Protein AF-0000000066242656 (afdb_homodimer)

InterPro domains:
  IPR002616 tRNA-guanine(15) transglycosylase-like [PF01702] (11-363)
  IPR002616 tRNA-guanine(15) transglycosylase-like [TIGR00449] (3-364)
  IPR004803 tRNA-guanine transglycosylase [MF_00168] (1-362)
  IPR004803 tRNA-guanine transglycosylase [TIGR00430] (3-364)
  IPR036511 Queuine tRNA-ribosyltransferase-like [G3DSA:3.20.20.105] (1-367)
  IPR036511 Queuine tRNA-ribosyltransferase-like [SSF51713] (1-362)
  IPR050076 Archaeosine Synthase Type 1/Queuine TRNA-Ribosyltransferase [PTHR46499] (1-363)

Sequence (742 aa):
MKFELIANDGAARRGRLSFPRGTVETPAFMPVGTYGTVKAMTPEELEGIGAEIILGNTFHLMLRPGTEVIQLHGDLHDFMHWEKPILTDSGGFQVFSLADLRKITEEGVKFRSPVDGSEILLTPERSMDVQRALGSDIVMIFDECTPYPATEDQARESMELSLRWAARSKVAHGDSPSALFGIVQGGMYPALRSRSLEGLVDVGFDGYAIGGLSVGEGMEERHHVLDHLMPEMPAERPRYLMGVGKPEDIVEAVRRGVDMFDCVIPTRNARNGFLYTREGVMRIRNSRFRTDTGPIDESCDCYTCRNYSRAYLKHLDKCNEILGARLNTIHNLHYYQTLMRELRGAIAEGRLEAWVAEFYGRRSQAVPSVPMKFELIANDGAARRGRLSFPRGTVETPAFMPVGTYGTVKAMTPEELEGIGAEIILGNTFHLMLRPGTEVIQLHGDLHDFMHWEKPILTDSGGFQVFSLADLRKITEEGVKFRSPVDGSEILLTPERSMDVQRALGSDIVMIFDECTPYPATEDQARESMELSLRWAARSKVAHGDSPSALFGIVQGGMYPALRSRSLEGLVDVGFDGYAIGGLSVGEGMEERHHVLDHLMPEMPAERPRYLMGVGKPEDIVEAVRRGVDMFDCVIPTRNARNGFLYTREGVMRIRNSRFRTDTGPIDESCDCYTCRNYSRAYLKHLDKCNEILGARLNTIHNLHYYQTLMRELRGAIAEGRLEAWVAEFYGRRSQAVPSVP

Secondary structure (DSSP, 8-state):
-EEEEEEEETTEEEEEEEETTEEEEESEEEEEETTSS-TT--HHHHHHHT---EEEEHHHHHHTT-HHHHHTTSSHHHHHT--S-EEEE-SHHHHHHTGGGEEE-SS-EEEE-TTT--EEEE-HHHHHHHHHHHT-SEEEPP-PPPPSS--HHHHHHHHHHHHHHHHHHHHHHTT-SSEEEEEE--TT-HHHHHHHHHHHHHH--SEEEE-SSSSS--HHHHHHHHHHHGGGS-TTS-EEETT---HHHHHHHHHTT--EEEESHHHHHHHTTEEEETTEEEETTSGGGGG--S-S-TT--SHHHHH--HHHHHHHHHTT-HHHHHHHHHHHHHHHHHHHHHHHHHHHTT-HHHHHHHHHHHTT-PPPP--/-EEEEEEEETTEEEEEEEETTEEEEESEEEEEETTSS-TT--HHHHHHHT---EEEEHHHHHHTT-HHHHHTTSSHHHHHT--S-EEEE-SHHHHHHTGGGEEE-SS-EEEE-TTT--EEEE-HHHHHHHHHHHT-SEEEPP-PPPPSS--HHHHHHHHHHHHHHHHHHHHHHTT-SSEEEEEE--TT-HHHHHHHHHHHHHH--SEEEE-SSSSS--HHHHHHHHHHHGGGS-TTS-EEETT---HHHHHHHHHTT--EEEESHHHHHHHTTEEEETTEEEETTSGGGGG--S-S-TT--SHHHHH--HHHHHHHHHTT-HHHHHHHHHHHHHHHHHHHHHHHHHHHTT-HHHHHHHHHHHTT-PPPP--

Solvent-accessible surface area (backbone atoms only — not comparable to full-atom values): 37360 Å² total; per-residue (Å²): 103,46,62,44,80,75,36,54,41,86,57,16,47,21,33,36,38,41,45,97,58,43,58,35,62,22,33,34,64,25,54,45,9,52,73,62,43,40,80,49,50,52,52,69,56,41,47,69,46,59,49,44,39,35,27,34,29,39,49,50,30,52,72,45,81,19,55,71,48,34,38,74,56,55,16,44,38,55,43,52,49,38,73,51,42,32,34,30,44,38,27,28,62,59,57,53,70,44,62,90,48,49,47,82,53,95,74,30,38,36,32,53,38,89,87,80,56,49,80,42,75,50,24,28,48,54,39,38,49,51,40,58,50,37,57,34,44,32,36,40,44,31,44,58,59,44,64,62,86,61,52,70,66,56,21,47,53,36,31,52,50,23,52,55,29,37,54,46,17,55,60,54,41,60,85,55,80,44,31,43,26,38,66,30,33,19,54,87,39,60,69,43,31,51,51,35,41,51,55,44,59,72,71,58,57,62,24,42,28,41,46,51,68,62,52,75,73,53,70,67,54,46,47,54,41,46,68,61,48,44,83,70,48,64,84,76,37,54,31,32,42,46,58,46,59,52,68,69,59,47,53,54,40,29,56,53,35,36,27,35,31,28,34,59,51,45,51,55,33,12,62,69,36,41,38,63,47,79,56,41,77,42,56,45,77,45,72,80,30,56,73,30,78,47,37,83,38,88,86,48,81,44,70,41,37,70,57,39,26,34,18,48,44,29,46,27,52,74,67,68,36,56,41,28,35,35,40,34,22,53,38,21,48,29,43,51,41,46,52,28,52,50,50,30,50,24,23,66,69,63,37,43,70,60,51,49,48,49,51,26,50,55,46,77,43,79,75,79,87,74,135,104,46,63,43,81,76,38,54,43,84,56,17,48,21,31,37,40,41,44,98,58,44,58,35,63,23,32,33,63,24,53,44,10,51,74,60,45,39,79,49,50,52,50,68,56,42,48,69,46,59,50,44,38,35,28,34,30,39,49,50,29,53,72,45,82,19,56,72,48,32,39,76,57,55,15,45,38,56,44,52,49,39,74,52,42,32,35,32,45,38,28,30,62,59,56,52,70,43,62,91,47,51,47,83,52,96,73,29,37,36,32,54,38,89,86,80,55,48,80,42,75,49,24,28,48,52,38,38,50,51,41,58,50,37,58,34,45,33,36,41,44,33,44,55,58,45,64,64,86,61,54,70,66,56,21,48,53,36,30,53,51,24,53,54,30,36,54,46,17,54,60,54,43,60,85,56,80,44,30,42,27,39,68,30,32,19,51,87,39,58,70,44,32,51,52,37,41,53,54,44,57,72,70,57,58,61,23,42,29,40,46,52,67,62,54,76,74,53,69,66,57,47,47,54,41,46,68,60,46,44,82,70,49,65,83,76,35,54,31,30,41,46,58,46,60,51,67,69,57,47,51,54,40,28,55,53,36,37,25,33,31,29,34,58,52,46,51,55,31,12,62,66,38,40,40,62,48,79,56,41,76,42,57,46,77,45,74,80,29,56,73,31,78,47,38,82,39,87,88,47,82,44,71,42,37,71,56,39,24,34,18,47,43,26,46,26,51,75,67,68,36,56,42,29,35,34,39,34,22,54,37,22,48,30,42,51,39,46,52,27,51,50,50,31,50,24,22,65,67,62,38,42,69,61,49,49,48,51,51,25,50,54,44,77,43,78,75,78,87,73,136

Organism: Thioalkalivibrio sulfidiphilus (strain HL-EbGR7) (NCBI:txid396588)

Foldseek 3Di:
DFKAFDFFQQQFTWIWDDDPLGIDTWPAEAQEDAQLDRPLDAQVLCVVLPHQEHEYELLRVCLPPHLVVQCVQPASCRVNVHRGAYEYDLCQVVLVVQPVFWDQDLQAIWGADPVPRDIDGDAQLNSLVSCLSRVHQEYETHAHAQAPPDDQVSQLVRLVSRLSSLLVNLVSNPPPPHFYEYEQGRALDQVSSLVSQVSNVVSPGQAYEYGNLQNPDDLVSSQNNLLRNSVVHDPRHAYEYEADDDLLSSLSSSSSNHIYYYHNCQLVCQLVQWAQELQGTDRLLDPVQLPFFAAPYPVDDFPRRVPGGSNVLNVCSVVSHSVSSSSSSSRSSSVSSVSGVVCSVCRSVNNSVVVQCSSQVSNVHDRDDDD/DFKAFDFFQVQFTWIWDDDPLGIDTWPAEAQEDAQLDRPLDAQVLCVVLPHQEHEYELLRVCLPPHLVVQCVQPASCRVNVHRGAYEYDLCQVVLVVQPVFWDQDLQAIWGADPVPGDIDGDAQLNSLVSCLSRVHQEYETHAHAQAPPDDQVSQLVRLVSRLSSLLVNLVSNPPPPHFYEYEQGRALDQVSSLVSQVSNVVSPGQAYEYGRLQNDDDLVSSQNNLLRNSVVHDPRHAYEYEADDDLLSSLSSSSSNHIYYYHNCQLVCQLVQWAQELQGTDRLLDPVQLPFFAAPYPPDDFPRRVPGGSNVLNVCSVVSHSVSSSSSSSRSSSVSSVSGVVCSVCGSVNNSVVVQCSSQVSNVHDRDDDD

Structure (mmCIF, N/CA/C/O backbone):
data_AF-0000000066242656-model_v1
#
loop_
_entity.id
_entity.type
_entity.pdbx_description
1 polymer 'Queuine tRNA-ribosyltransferase'
#
loop_
_atom_site.group_PDB
_atom_site.id
_atom_site.type_symbol
_atom_site.label_atom_id
_atom_site.label_alt_id
_atom_site.label_comp_id
_atom_site.label_asym_id
_atom_site.label_entity_id
_atom_site.label_seq_id
_atom_site.pdbx_PDB_ins_code
_atom_site.Cartn_x
_atom_site.Cartn_y
_atom_site.Cartn_z
_atom_site.occupancy
_atom_site.B_iso_or_equiv
_atom_site.auth_seq_id
_atom_site.auth_comp_id
_atom_site.auth_asym_id
_atom_site.auth_atom_id
_atom_site.pdbx_PDB_model_num
ATOM 1 N N . MET A 1 1 ? 8.125 33 0.458 1 96.44 1 MET A N 1
ATOM 2 C CA . MET A 1 1 ? 6.695 32.75 0.333 1 96.44 1 MET A CA 1
ATOM 3 C C . MET A 1 1 ? 5.91 34.062 0.206 1 96.44 1 MET A C 1
ATOM 5 O O . MET A 1 1 ? 6.199 35.031 0.909 1 96.44 1 MET A O 1
ATOM 9 N N . LYS A 1 2 ? 4.988 34.031 -0.783 1 97.38 2 LYS A N 1
ATOM 10 C CA . LYS A 1 2 ? 4.055 35.156 -0.909 1 97.38 2 LYS A CA 1
ATOM 11 C C . LYS A 1 2 ? 2.611 34.688 -0.772 1 97.38 2 LYS A C 1
ATOM 13 O O . LYS A 1 2 ? 2.221 33.688 -1.37 1 97.38 2 LYS A O 1
ATOM 18 N N . PHE A 1 3 ? 1.877 35.375 0.064 1 98.19 3 PHE A N 1
ATOM 19 C CA . PHE A 1 3 ? 0.453 35.094 0.208 1 98.19 3 PHE A CA 1
ATOM 20 C C . PHE A 1 3 ? -0.378 36.156 -0.527 1 98.19 3 PHE A C 1
ATOM 22 O O . PHE A 1 3 ? -0.182 37.344 -0.338 1 98.19 3 PHE A O 1
ATOM 29 N N . GLU A 1 4 ? -1.254 35.656 -1.35 1 98.31 4 GLU A N 1
ATOM 30 C CA . GLU A 1 4 ? -2.164 36.531 -2.088 1 98.31 4 GLU A CA 1
ATOM 31 C C . GLU A 1 4 ? -3.619 36.25 -1.732 1 98.31 4 GLU A C 1
ATOM 33 O O . GLU A 1 4 ? -4.09 35.125 -1.904 1 98.31 4 GLU A O 1
ATOM 38 N N . LEU A 1 5 ? -4.316 37.219 -1.165 1 97.94 5 LEU A N 1
ATOM 39 C CA . LEU A 1 5 ? -5.758 37.125 -0.963 1 97.94 5 LEU A CA 1
ATOM 40 C C . LEU A 1 5 ? -6.508 37.375 -2.264 1 97.94 5 LEU A C 1
ATOM 42 O O . LEU A 1 5 ? -6.477 38.5 -2.795 1 97.94 5 LEU A O 1
ATOM 46 N N . ILE A 1 6 ? -7.18 36.469 -2.814 1 98.12 6 ILE A N 1
ATOM 47 C CA . ILE A 1 6 ? -7.797 36.531 -4.137 1 98.12 6 ILE A CA 1
ATOM 48 C C . ILE A 1 6 ? -9.25 36.969 -4.012 1 98.12 6 ILE A C 1
ATOM 50 O O . ILE A 1 6 ? -9.727 37.781 -4.816 1 98.12 6 ILE A O 1
ATOM 54 N N . ALA A 1 7 ? -9.977 36.406 -3.064 1 98.06 7 ALA A N 1
ATOM 55 C CA . ALA A 1 7 ? -11.391 36.688 -2.852 1 98.06 7 ALA A CA 1
ATOM 56 C C . ALA A 1 7 ? -11.797 36.406 -1.411 1 98.06 7 ALA A C 1
ATOM 58 O O . ALA A 1 7 ? -11.062 35.75 -0.668 1 98.06 7 ALA A O 1
ATOM 59 N N . ASN A 1 8 ? -12.883 37 -1.058 1 97.25 8 ASN A N 1
ATOM 60 C CA . ASN A 1 8 ? -13.508 36.688 0.224 1 97.25 8 ASN A CA 1
ATOM 61 C C . ASN A 1 8 ? -15.023 36.531 0.087 1 97.25 8 ASN A C 1
ATOM 63 O O . ASN A 1 8 ? -15.617 37.062 -0.86 1 97.25 8 ASN A O 1
ATOM 67 N N . ASP A 1 9 ? -15.594 35.844 0.837 1 98.06 9 ASP A N 1
ATOM 68 C CA . ASP A 1 9 ? -17.031 35.75 1.099 1 98.06 9 ASP A CA 1
ATOM 69 C C . ASP A 1 9 ? -17.312 35.781 2.598 1 98.06 9 ASP A C 1
ATOM 71 O O . ASP A 1 9 ? -17.297 34.75 3.273 1 98.06 9 ASP A O 1
ATOM 75 N N . GLY A 1 10 ? -17.672 37.031 3.086 1 96.38 10 GLY A N 1
ATOM 76 C CA . GLY A 1 10 ? -17.625 37.219 4.527 1 96.38 10 GLY A CA 1
ATOM 77 C C . GLY A 1 10 ? -16.234 37.094 5.102 1 96.38 10 GLY A C 1
ATOM 78 O O . GLY A 1 10 ? -15.289 37.719 4.602 1 96.38 10 GLY A O 1
ATOM 79 N N . ALA A 1 11 ? -16.094 36.281 6.172 1 97 11 ALA A N 1
ATOM 80 C CA . ALA A 1 11 ? -14.812 36.094 6.832 1 97 11 ALA A CA 1
ATOM 81 C C . ALA A 1 11 ? -13.969 35.062 6.094 1 97 11 ALA A C 1
ATOM 83 O O . ALA A 1 11 ? -12.758 34.969 6.301 1 97 11 ALA A O 1
ATOM 84 N N . ALA A 1 12 ? -14.633 34.219 5.254 1 98.19 12 ALA A N 1
ATOM 85 C CA . ALA A 1 12 ? -13.938 33.156 4.547 1 98.19 12 ALA A CA 1
ATOM 86 C C . ALA A 1 12 ? -13.031 33.719 3.453 1 98.19 12 ALA A C 1
ATOM 88 O O . ALA A 1 12 ? -13.398 34.688 2.783 1 98.19 12 ALA A O 1
ATOM 89 N N . ARG A 1 13 ? -11.891 33.125 3.262 1 98.44 13 ARG A N 1
ATOM 90 C CA . ARG A 1 13 ? -10.867 33.656 2.385 1 98.44 13 ARG A CA 1
ATOM 91 C C . ARG A 1 13 ? -10.438 32.656 1.333 1 98.44 13 ARG A C 1
ATOM 93 O O . ARG A 1 13 ? -10.242 31.469 1.644 1 98.44 13 ARG A O 1
ATOM 100 N N . ARG A 1 14 ? -10.383 33.062 0.107 1 98.62 14 ARG A N 1
ATOM 101 C CA . ARG A 1 14 ? -9.703 32.344 -0.981 1 98.62 14 ARG A CA 1
ATOM 102 C C . ARG A 1 14 ? -8.359 33 -1.295 1 98.62 14 ARG A C 1
ATOM 104 O O . ARG A 1 14 ? -8.305 34.188 -1.592 1 98.62 14 ARG A O 1
ATOM 111 N N . GLY A 1 15 ? -7.301 32.25 -1.086 1 98.69 15 GLY A N 1
ATOM 112 C CA . GLY A 1 15 ? -5.977 32.812 -1.311 1 98.69 15 GLY A CA 1
ATOM 113 C C . GLY A 1 15 ? -5.043 31.859 -2.031 1 98.69 15 GLY A C 1
ATOM 114 O O . GLY A 1 15 ? -5.469 30.812 -2.529 1 98.69 15 GLY A O 1
ATOM 115 N N . ARG A 1 16 ? -3.834 32.25 -2.244 1 98.81 16 ARG A N 1
ATOM 116 C CA . ARG A 1 16 ? -2.775 31.5 -2.887 1 98.81 16 ARG A CA 1
ATOM 117 C C . ARG A 1 16 ? -1.427 31.75 -2.223 1 98.81 16 ARG A C 1
ATOM 119 O O . ARG A 1 16 ? -1.068 32.906 -1.969 1 98.81 16 ARG A O 1
ATOM 126 N N . LEU A 1 17 ? -0.804 30.688 -1.797 1 98.81 17 LEU A N 1
ATOM 127 C CA . LEU A 1 17 ? 0.595 30.75 -1.386 1 98.81 17 LEU A CA 1
ATOM 128 C C . LEU A 1 17 ? 1.521 30.469 -2.561 1 98.81 17 LEU A C 1
ATOM 130 O O . LEU A 1 17 ? 1.313 29.5 -3.297 1 98.81 17 LEU A O 1
ATOM 134 N N . SER A 1 18 ? 2.553 31.281 -2.768 1 98.62 18 SER A N 1
ATOM 135 C CA . SER A 1 18 ? 3.531 31.062 -3.828 1 98.62 18 SER A CA 1
ATOM 136 C C . SER A 1 18 ? 4.914 30.766 -3.252 1 98.62 18 SER A C 1
ATOM 138 O O . SER A 1 18 ? 5.426 31.547 -2.434 1 98.62 18 SER A O 1
ATOM 140 N N . PHE A 1 19 ? 5.469 29.672 -3.59 1 98 19 PHE A N 1
ATOM 141 C CA . PHE A 1 19 ? 6.816 29.25 -3.242 1 98 19 PHE A CA 1
ATOM 142 C C . PHE A 1 19 ? 7.66 29.047 -4.496 1 98 19 PHE A C 1
ATOM 144 O O . PHE A 1 19 ? 7.125 28.938 -5.602 1 98 19 PHE A O 1
ATOM 151 N N . PRO A 1 20 ? 8.977 29.062 -4.367 1 95 20 PRO A N 1
ATOM 152 C CA . PRO A 1 20 ? 9.805 28.688 -5.52 1 95 20 PRO A CA 1
ATOM 153 C C . PRO A 1 20 ? 9.438 27.312 -6.094 1 95 20 PRO A C 1
ATOM 155 O O . PRO A 1 20 ? 9.492 27.125 -7.309 1 95 20 PRO A O 1
ATOM 158 N N . ARG A 1 21 ? 8.961 26.438 -5.32 1 95.56 21 ARG A N 1
ATOM 159 C CA . ARG A 1 21 ? 8.703 25.047 -5.727 1 95.56 21 ARG A CA 1
ATOM 160 C C . ARG A 1 21 ? 7.273 24.891 -6.223 1 95.56 21 ARG A C 1
ATOM 162 O O . ARG A 1 21 ? 6.883 23.797 -6.652 1 95.56 21 ARG A O 1
ATOM 169 N N . GLY A 1 22 ? 6.465 25.922 -6.109 1 96.94 22 GLY A N 1
ATOM 170 C CA . GLY A 1 22 ? 5.094 25.797 -6.578 1 96.94 22 GLY A CA 1
ATOM 171 C C . GLY A 1 22 ? 4.117 26.656 -5.797 1 96.94 22 GLY A C 1
ATOM 172 O O . GLY A 1 22 ? 4.523 27.438 -4.941 1 96.94 22 GLY A O 1
ATOM 173 N N . THR A 1 23 ? 2.863 26.516 -6.152 1 98.62 23 THR A N 1
ATOM 174 C CA . THR A 1 23 ? 1.814 27.297 -5.504 1 98.62 23 THR A CA 1
ATOM 175 C C . THR A 1 23 ? 0.868 26.391 -4.723 1 98.62 23 THR A C 1
ATOM 177 O O . THR A 1 23 ? 0.778 25.188 -5 1 98.62 23 THR A O 1
ATOM 180 N N . VAL A 1 24 ? 0.238 26.906 -3.719 1 98.81 24 VAL A N 1
ATOM 181 C CA . VAL A 1 24 ? -0.78 26.234 -2.912 1 98.81 24 VAL A CA 1
ATOM 182 C C . VAL A 1 24 ? -2.023 27.125 -2.82 1 98.81 24 VAL A C 1
ATOM 184 O O . VAL A 1 24 ? -1.969 28.234 -2.285 1 98.81 24 VAL A O 1
ATOM 187 N N . GLU A 1 25 ? -3.109 26.594 -3.344 1 98.88 25 GLU A N 1
ATOM 188 C CA . GLU A 1 25 ? -4.379 27.297 -3.221 1 98.88 25 GLU A CA 1
ATOM 189 C C . GLU A 1 25 ? -4.984 27.109 -1.832 1 98.88 25 GLU A C 1
ATOM 191 O O . GLU A 1 25 ? -4.91 26.031 -1.26 1 98.88 25 GLU A O 1
ATOM 196 N N . THR A 1 26 ? -5.578 28.125 -1.261 1 98.81 26 THR A N 1
ATOM 197 C CA . THR A 1 26 ? -6.215 28.031 0.048 1 98.81 26 THR A CA 1
ATOM 198 C C . THR A 1 26 ? -7.699 28.375 -0.047 1 98.81 26 THR A C 1
ATOM 200 O O . THR A 1 26 ? -8.094 29.219 -0.852 1 98.81 26 THR A O 1
ATOM 203 N N . PRO A 1 27 ? -8.523 27.812 0.771 1 98.81 27 PRO A N 1
ATOM 204 C CA . PRO A 1 27 ? -8.211 26.859 1.841 1 98.81 27 PRO A CA 1
ATOM 205 C C . PRO A 1 27 ? -7.547 25.594 1.324 1 98.81 27 PRO A C 1
ATOM 207 O O . PRO A 1 27 ? -7.863 25.125 0.228 1 98.81 27 PRO A O 1
ATOM 210 N N . ALA A 1 28 ? -6.586 25.078 2.127 1 98.88 28 ALA A N 1
ATOM 211 C CA . ALA A 1 28 ? -5.812 23.906 1.737 1 98.88 28 ALA A CA 1
ATOM 212 C C . ALA A 1 28 ? -5.766 22.875 2.865 1 98.88 28 ALA A C 1
ATOM 214 O O . ALA A 1 28 ? -5.723 23.25 4.043 1 98.88 28 ALA A O 1
ATOM 215 N N . PHE A 1 29 ? -5.812 21.641 2.486 1 98.81 29 PHE A N 1
ATOM 216 C CA . PHE A 1 29 ? -5.594 20.516 3.406 1 98.81 29 PHE A CA 1
ATOM 217 C C . PHE A 1 29 ? -4.27 19.828 3.109 1 98.81 29 PHE A C 1
ATOM 219 O O . PHE A 1 29 ? -4 19.453 1.968 1 98.81 29 PHE A O 1
ATOM 226 N N . MET A 1 30 ? -3.51 19.656 4.102 1 98.62 30 MET A N 1
ATOM 227 C CA . MET A 1 30 ? -2.193 19.047 3.939 1 98.62 30 MET A CA 1
ATOM 228 C C . MET A 1 30 ? -2.197 17.609 4.441 1 98.62 30 MET A C 1
ATOM 230 O O . MET A 1 30 ? -2.271 17.359 5.645 1 98.62 30 MET A O 1
ATOM 234 N N . PRO A 1 31 ? -2.059 16.625 3.475 1 98.5 31 PRO A N 1
ATOM 235 C CA . PRO A 1 31 ? -1.827 15.266 3.951 1 98.5 31 PRO A CA 1
ATOM 236 C C . PRO A 1 31 ? -0.573 15.148 4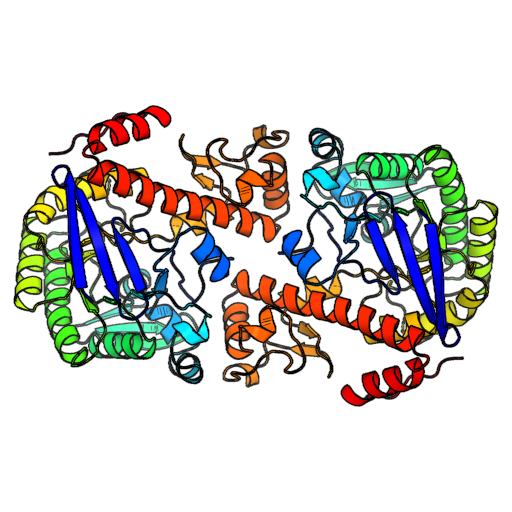.812 1 98.5 31 PRO A C 1
ATOM 238 O O . PRO A 1 31 ? 0.449 15.773 4.512 1 98.5 31 PRO A O 1
ATOM 241 N N . VAL A 1 32 ? -0.671 14.375 5.844 1 97.19 32 VAL A N 1
ATOM 242 C CA . VAL A 1 32 ? 0.412 14.312 6.82 1 97.19 32 VAL A CA 1
ATOM 243 C C . VAL A 1 32 ? 1.336 13.141 6.484 1 97.19 32 VAL A C 1
ATOM 245 O O . VAL A 1 32 ? 0.886 12 6.371 1 97.19 32 VAL A O 1
ATOM 248 N N . GLY A 1 33 ? 2.559 13.438 6.289 1 95.75 33 GLY A N 1
ATOM 249 C CA . GLY A 1 33 ? 3.613 12.461 6.078 1 95.75 33 GLY A CA 1
ATOM 250 C C . GLY A 1 33 ? 4.609 12.398 7.223 1 95.75 33 GLY A C 1
ATOM 251 O O . GLY A 1 33 ? 5.746 12.852 7.086 1 95.75 33 GLY A O 1
ATOM 252 N N . THR A 1 34 ? 4.297 11.703 8.242 1 94.06 34 THR A N 1
ATOM 253 C CA . THR A 1 34 ? 5.02 11.68 9.508 1 94.06 34 THR A CA 1
ATOM 254 C C . THR A 1 34 ? 6.461 11.219 9.297 1 94.06 34 THR A C 1
ATOM 256 O O . THR A 1 34 ? 7.398 11.852 9.781 1 94.06 34 THR A O 1
ATOM 259 N N . TYR A 1 35 ? 6.676 10.234 8.555 1 96.62 35 TYR A N 1
ATOM 260 C CA . TYR A 1 35 ? 7.984 9.617 8.391 1 96.62 35 TYR A CA 1
ATOM 261 C C . TYR A 1 35 ? 8.516 9.828 6.977 1 96.62 35 TYR A C 1
ATOM 263 O O . TYR A 1 35 ? 9.133 8.93 6.398 1 96.62 35 TYR A O 1
ATOM 271 N N . GLY A 1 36 ? 8.164 10.953 6.422 1 97.38 36 GLY A N 1
ATOM 272 C CA . GLY A 1 36 ? 8.625 11.219 5.07 1 97.38 36 GLY A CA 1
ATOM 273 C C . GLY A 1 36 ? 7.832 10.477 4.012 1 97.38 36 GLY A C 1
ATOM 274 O O . GLY A 1 36 ? 8.367 10.141 2.955 1 97.38 36 GLY A O 1
ATOM 275 N N . THR A 1 37 ? 6.672 10.141 4.324 1 98.12 37 THR A N 1
ATOM 276 C CA . THR A 1 37 ? 5.723 9.516 3.406 1 98.12 37 THR A CA 1
ATOM 277 C C . THR A 1 37 ? 4.293 9.664 3.928 1 98.12 37 THR A C 1
ATOM 279 O O . THR A 1 37 ? 4.047 9.523 5.129 1 98.12 37 THR A O 1
ATOM 282 N N . VAL A 1 38 ? 3.373 10.094 3.02 1 98.38 38 VAL A N 1
ATOM 283 C CA . VAL A 1 38 ? 1.956 9.969 3.338 1 98.38 38 VAL A CA 1
ATOM 284 C C . VAL A 1 38 ? 1.535 8.5 3.232 1 98.38 38 VAL A C 1
ATOM 286 O O . VAL A 1 38 ? 1.797 7.844 2.221 1 98.38 38 VAL A O 1
ATOM 289 N N . LYS A 1 39 ? 0.896 7.996 4.219 1 97.38 39 LYS A N 1
ATOM 290 C CA . LYS A 1 39 ? 0.654 6.566 4.375 1 97.38 39 LYS A CA 1
ATOM 291 C C . LYS A 1 39 ? 0.104 5.961 3.084 1 97.38 39 LYS A C 1
ATOM 293 O O . LYS A 1 39 ? -0.937 6.395 2.584 1 97.38 39 LYS A O 1
ATOM 298 N N . ALA A 1 40 ? 0.814 5.031 2.523 1 96.44 40 ALA A N 1
ATOM 299 C CA . ALA A 1 40 ? 0.422 4.133 1.441 1 96.44 40 ALA A CA 1
ATOM 300 C C . ALA A 1 40 ? 0.501 4.836 0.089 1 96.44 40 ALA A C 1
ATOM 302 O O . ALA A 1 40 ? 0.291 4.211 -0.954 1 96.44 40 ALA A O 1
ATOM 303 N N . MET A 1 41 ? 0.836 6.137 0.034 1 98.31 41 MET A N 1
ATOM 304 C CA . MET A 1 41 ? 0.707 6.914 -1.196 1 98.31 41 MET A CA 1
ATOM 305 C C . MET A 1 41 ? 2.074 7.184 -1.815 1 98.31 41 MET A C 1
ATOM 307 O O . MET A 1 41 ? 3.041 7.449 -1.101 1 98.31 41 MET A O 1
ATOM 311 N N . THR A 1 42 ? 2.146 7.141 -3.119 1 98.12 42 THR A N 1
ATOM 312 C CA . THR A 1 42 ? 3.283 7.719 -3.83 1 98.12 42 THR A CA 1
ATOM 313 C C . THR A 1 42 ? 3.07 9.211 -4.066 1 98.12 42 THR A C 1
ATOM 315 O O . THR A 1 42 ? 1.939 9.703 -4.008 1 98.12 42 THR A O 1
ATOM 318 N N . PRO A 1 43 ? 4.141 9.93 -4.379 1 98.12 43 PRO A N 1
ATOM 319 C CA . PRO A 1 43 ? 4.004 11.352 -4.688 1 98.12 43 PRO A CA 1
ATOM 320 C C . PRO A 1 43 ? 3.117 11.609 -5.902 1 98.12 43 PRO A C 1
ATOM 322 O O . PRO A 1 43 ? 2.348 12.578 -5.918 1 98.12 43 PRO A O 1
ATOM 325 N N . GLU A 1 44 ? 3.193 10.734 -6.926 1 97.94 44 GLU A N 1
ATOM 326 C CA . GLU A 1 44 ? 2.369 10.883 -8.125 1 97.94 44 GLU A CA 1
ATOM 327 C C . GLU A 1 44 ? 0.886 10.75 -7.789 1 97.94 44 GLU A C 1
ATOM 329 O O . GLU A 1 44 ? 0.052 11.469 -8.344 1 97.94 44 GLU A O 1
ATOM 334 N N . GLU A 1 45 ? 0.6 9.852 -6.918 1 98 45 GLU A N 1
ATOM 335 C CA . GLU A 1 45 ? -0.784 9.688 -6.484 1 98 45 GLU A CA 1
ATOM 336 C C . GLU A 1 45 ? -1.27 10.906 -5.703 1 98 45 GLU A C 1
ATOM 338 O O . GLU A 1 45 ? -2.414 11.336 -5.859 1 98 45 GLU A O 1
ATOM 343 N N . LEU A 1 46 ? -0.433 11.438 -4.844 1 98.56 46 LEU A N 1
ATOM 344 C CA . LEU A 1 46 ? -0.778 12.641 -4.094 1 98.56 46 LEU A CA 1
ATOM 345 C C . LEU A 1 46 ? -1.042 13.812 -5.031 1 98.56 46 LEU A C 1
ATOM 347 O O . LEU A 1 46 ? -2.02 14.539 -4.855 1 98.56 46 LEU A O 1
ATOM 351 N N . GLU A 1 47 ? -0.166 13.961 -6.012 1 97.75 47 GLU A N 1
ATOM 352 C CA . GLU A 1 47 ? -0.375 15 -7.016 1 97.75 47 GLU A CA 1
ATOM 353 C C . GLU A 1 47 ? -1.674 14.773 -7.785 1 97.75 47 GLU A C 1
ATOM 355 O O . GLU A 1 47 ? -2.404 15.719 -8.07 1 97.75 47 GLU A O 1
ATOM 360 N N . GLY A 1 48 ? -1.924 13.516 -8.055 1 97.19 48 GLY A N 1
ATOM 361 C CA . GLY A 1 48 ? -3.109 13.148 -8.812 1 97.19 48 GLY A CA 1
ATOM 362 C C . GLY A 1 48 ? -4.402 13.508 -8.109 1 97.19 48 GLY A C 1
ATOM 363 O O . GLY A 1 48 ? -5.402 13.828 -8.75 1 97.19 48 GLY A O 1
ATOM 364 N N . ILE A 1 49 ? -4.379 13.453 -6.828 1 97.5 49 ILE A N 1
ATOM 365 C CA . ILE A 1 49 ? -5.613 13.742 -6.102 1 97.5 49 ILE A CA 1
ATOM 366 C C . ILE A 1 49 ? -5.711 15.242 -5.828 1 97.5 49 ILE A C 1
ATOM 368 O O . ILE A 1 49 ? -6.711 15.711 -5.285 1 97.5 49 ILE A O 1
ATOM 372 N N . GLY A 1 50 ? -4.633 15.984 -6.102 1 97.44 50 GLY A N 1
ATOM 373 C CA . GLY A 1 50 ? -4.727 17.438 -6.051 1 97.44 50 GLY A CA 1
ATOM 374 C C . GLY A 1 50 ? -3.98 18.047 -4.875 1 97.44 50 GLY A C 1
ATOM 375 O O . GLY A 1 50 ? -4.125 19.234 -4.586 1 97.44 50 GLY A O 1
ATOM 376 N N . ALA A 1 51 ? -3.213 17.234 -4.176 1 98.25 51 ALA A N 1
ATOM 377 C CA . ALA A 1 51 ? -2.428 17.797 -3.076 1 98.25 51 ALA A CA 1
ATOM 378 C C . ALA A 1 51 ? -1.332 18.719 -3.6 1 98.25 51 ALA A C 1
ATOM 380 O O . ALA A 1 51 ? -0.635 18.391 -4.562 1 98.25 51 ALA A O 1
ATOM 381 N N . GLU A 1 52 ? -1.214 19.875 -3.004 1 98.62 52 GLU A N 1
ATOM 382 C CA . GLU A 1 52 ? -0.222 20.844 -3.441 1 98.62 52 GLU A CA 1
ATOM 383 C C . GLU A 1 52 ? 0.863 21.047 -2.385 1 98.62 52 GLU A C 1
ATOM 385 O O . GLU A 1 52 ? 1.909 21.641 -2.664 1 98.62 52 GLU A O 1
ATOM 390 N N . ILE A 1 53 ? 0.65 20.516 -1.218 1 98.75 53 ILE A N 1
ATOM 391 C CA . ILE A 1 53 ? 1.547 20.625 -0.072 1 98.75 53 ILE A CA 1
ATOM 392 C C . ILE A 1 53 ? 1.312 19.453 0.876 1 98.75 53 ILE A C 1
ATOM 394 O O . ILE A 1 53 ? 0.191 18.953 0.992 1 98.75 53 ILE A O 1
ATOM 398 N N . ILE A 1 54 ? 2.379 18.922 1.461 1 98.56 54 ILE A N 1
ATOM 399 C CA . ILE A 1 54 ? 2.24 17.875 2.475 1 98.56 54 ILE A CA 1
ATOM 400 C C . ILE A 1 54 ? 2.945 18.312 3.758 1 98.56 54 ILE A C 1
ATOM 402 O O . ILE A 1 54 ? 3.709 19.281 3.756 1 98.56 54 ILE A O 1
ATOM 406 N N . LEU A 1 55 ? 2.592 17.625 4.801 1 98.25 55 LEU A N 1
ATOM 407 C CA . LEU A 1 55 ? 3.203 17.938 6.09 1 98.25 55 LEU A CA 1
ATOM 408 C C . LEU A 1 55 ? 4.211 16.859 6.484 1 98.25 55 LEU A C 1
ATOM 410 O O . LEU A 1 55 ? 3.932 15.672 6.363 1 98.25 55 LEU A O 1
ATOM 414 N N . GLY A 1 56 ? 5.457 17.234 6.766 1 97 56 GLY A N 1
ATOM 415 C CA . GLY A 1 56 ? 6.438 16.359 7.402 1 97 56 GLY A CA 1
ATOM 416 C C . GLY A 1 56 ? 6.566 16.609 8.891 1 97 56 GLY A C 1
ATOM 417 O O . GLY A 1 56 ? 6.105 17.625 9.406 1 97 56 GLY A O 1
ATOM 418 N N . ASN A 1 57 ? 7.168 15.664 9.555 1 96.12 57 ASN A N 1
ATOM 419 C CA . ASN A 1 57 ? 7.289 15.797 11.008 1 96.12 57 ASN A CA 1
ATOM 420 C C . ASN A 1 57 ? 8.75 15.867 11.445 1 96.12 57 ASN A C 1
ATOM 422 O O . ASN A 1 57 ? 9.477 14.875 11.344 1 96.12 57 ASN A O 1
ATOM 426 N N . THR A 1 58 ? 9.102 16.953 11.992 1 94.88 58 THR A N 1
ATOM 427 C CA . THR A 1 58 ? 10.477 17.234 12.398 1 94.88 58 THR A CA 1
ATOM 428 C C . THR A 1 58 ? 10.93 16.25 13.484 1 94.88 58 THR A C 1
ATOM 430 O O . THR A 1 58 ? 12 15.656 13.375 1 94.88 58 THR A O 1
ATOM 433 N N . PHE A 1 59 ? 10.102 16.062 14.445 1 93.62 59 PHE A N 1
ATOM 434 C CA . PHE A 1 59 ? 10.406 15.219 15.594 1 93.62 59 PHE A CA 1
ATOM 435 C C . PHE A 1 59 ? 10.727 13.797 15.148 1 93.62 59 PHE A C 1
ATOM 437 O O . PHE A 1 59 ? 11.773 13.25 15.492 1 93.62 59 PHE A O 1
ATOM 444 N N . HIS A 1 60 ? 9.914 13.227 14.367 1 95.69 60 HIS A N 1
ATOM 445 C CA . HIS A 1 60 ? 10.078 11.844 13.945 1 95.69 60 HIS A CA 1
ATOM 446 C C . HIS A 1 60 ? 11.258 11.703 12.984 1 95.69 60 HIS A C 1
ATOM 448 O O . HIS A 1 60 ? 12.047 10.758 13.102 1 95.69 60 HIS A O 1
ATOM 454 N N . LEU A 1 61 ? 11.406 12.617 12.094 1 97.5 61 LEU A N 1
ATOM 455 C CA . LEU A 1 61 ? 12.422 12.516 11.047 1 97.5 61 LEU A CA 1
ATOM 456 C C . LEU A 1 61 ? 13.812 12.789 11.617 1 97.5 61 LEU A C 1
ATOM 458 O O . LEU A 1 61 ? 14.805 12.242 11.125 1 97.5 61 LEU A O 1
ATOM 462 N N . MET A 1 62 ? 13.867 13.656 12.648 1 96.44 62 MET A N 1
ATOM 463 C CA . MET A 1 62 ? 15.172 13.914 13.25 1 96.44 62 MET A CA 1
ATOM 464 C C . MET A 1 62 ? 15.656 12.703 14.031 1 96.44 62 MET A C 1
ATOM 466 O O . MET A 1 62 ? 16.859 12.492 14.172 1 96.44 62 MET A O 1
ATOM 470 N N . LEU A 1 63 ? 14.719 11.922 14.539 1 95.56 63 LEU A N 1
ATOM 471 C CA . LEU A 1 63 ? 15.07 10.75 15.328 1 95.56 63 LEU A CA 1
ATOM 472 C C . LEU A 1 63 ? 15.359 9.555 14.43 1 95.56 63 LEU A C 1
ATOM 474 O O . LEU A 1 63 ? 16.266 8.766 14.711 1 95.56 63 LEU A O 1
ATOM 478 N N . ARG A 1 64 ? 14.57 9.477 13.352 1 95.62 64 ARG A N 1
ATOM 479 C CA . ARG A 1 64 ? 14.695 8.406 12.375 1 95.62 64 ARG A CA 1
ATOM 480 C C . ARG A 1 64 ? 14.156 8.836 11.016 1 95.62 64 ARG A C 1
ATOM 482 O O . ARG A 1 64 ? 12.984 9.195 10.891 1 95.62 64 ARG A O 1
ATOM 489 N N . PRO A 1 65 ? 14.984 8.711 10.039 1 97.12 65 PRO A N 1
ATOM 490 C CA . PRO A 1 65 ? 16.328 8.125 9.977 1 97.12 65 PRO A CA 1
ATOM 491 C C . PRO A 1 65 ? 17.406 9.078 10.469 1 97.12 65 PRO A C 1
ATOM 493 O O . PRO A 1 65 ? 18.562 8.672 10.633 1 97.12 65 PRO A O 1
ATOM 496 N N . GLY A 1 66 ? 17.062 10.344 10.773 1 97.12 66 GLY A N 1
ATOM 497 C CA . GLY A 1 66 ? 18.016 11.383 11.094 1 97.12 66 GLY A CA 1
ATOM 498 C C . GLY A 1 66 ? 18.297 12.328 9.938 1 97.12 66 GLY A C 1
ATOM 499 O O . GLY A 1 66 ? 18.344 11.891 8.781 1 97.12 66 GLY A O 1
ATOM 500 N N . THR A 1 67 ? 18.578 13.586 10.258 1 96.69 67 THR A N 1
ATOM 501 C CA . THR A 1 67 ? 18.75 14.602 9.227 1 96.69 67 THR A CA 1
ATOM 502 C C . THR A 1 67 ? 20.031 14.344 8.422 1 96.69 67 THR A C 1
ATOM 504 O O . THR A 1 67 ? 20.094 14.68 7.238 1 96.69 67 THR A O 1
ATOM 507 N N . GLU A 1 68 ? 20.984 13.758 9.031 1 97.69 68 GLU A N 1
ATOM 508 C CA . GLU A 1 68 ? 22.219 13.461 8.328 1 97.69 68 GLU A CA 1
ATOM 509 C C . GLU A 1 68 ? 21.969 12.508 7.156 1 97.69 68 GLU A C 1
ATOM 511 O O . GLU A 1 68 ? 22.562 12.672 6.086 1 97.69 68 GLU A O 1
ATOM 516 N N . VAL A 1 69 ? 21.156 11.555 7.375 1 98.38 69 VAL A N 1
ATOM 517 C CA . VAL A 1 69 ? 20.812 10.594 6.324 1 98.38 69 VAL A CA 1
ATOM 518 C C . VAL A 1 69 ? 20.031 11.289 5.223 1 98.38 69 VAL A C 1
ATOM 520 O O . VAL A 1 69 ? 20.312 11.117 4.035 1 98.38 69 VAL A O 1
ATOM 523 N N . ILE A 1 70 ? 19.062 12.078 5.586 1 98.62 70 ILE A N 1
ATOM 524 C CA . ILE A 1 70 ? 18.203 12.781 4.637 1 98.62 70 ILE A CA 1
ATOM 525 C C . ILE A 1 70 ? 19.047 13.742 3.801 1 98.62 70 ILE A C 1
ATOM 527 O O . ILE A 1 70 ? 18.891 13.82 2.58 1 98.62 70 ILE A O 1
ATOM 531 N N . GLN A 1 71 ? 20 14.383 4.375 1 98.44 71 GLN A N 1
ATOM 532 C CA . GLN A 1 71 ? 20.812 15.391 3.709 1 98.44 71 GLN A CA 1
ATOM 533 C C . GLN A 1 71 ? 21.766 14.75 2.699 1 98.44 71 GLN A C 1
ATOM 535 O O . GLN A 1 71 ? 22.266 15.422 1.792 1 98.44 71 GLN A O 1
ATOM 540 N N . LEU A 1 72 ? 22.078 13.461 2.855 1 98.56 72 LEU A N 1
ATOM 541 C CA . LEU A 1 72 ? 22.875 12.758 1.846 1 98.56 72 LEU A CA 1
ATOM 542 C C . LEU A 1 72 ? 22.156 12.781 0.494 1 98.56 72 LEU A C 1
ATOM 544 O O . LEU A 1 72 ? 22.797 12.609 -0.547 1 98.56 72 LEU A O 1
ATOM 548 N N . HIS A 1 73 ? 20.875 13.023 0.482 1 98.19 73 HIS A N 1
ATOM 549 C CA . HIS A 1 73 ? 20.062 13.078 -0.733 1 98.19 73 HIS A CA 1
ATOM 550 C C . HIS A 1 73 ? 19.844 14.516 -1.178 1 98.19 73 HIS A C 1
ATOM 552 O O . HIS A 1 73 ? 19.406 14.766 -2.307 1 98.19 73 HIS A O 1
ATOM 558 N N . GLY A 1 74 ? 20.172 15.422 -0.356 1 97.88 74 GLY A N 1
ATOM 559 C CA . GLY A 1 74 ? 19.812 16.828 -0.472 1 97.88 74 GLY A CA 1
ATOM 560 C C . GLY A 1 74 ? 18.922 17.312 0.661 1 97.88 74 GLY A C 1
ATOM 561 O O . GLY A 1 74 ? 19.422 17.828 1.664 1 97.88 74 GLY A O 1
ATOM 562 N N . ASP A 1 75 ? 17.672 17.062 0.603 1 98.19 75 ASP A N 1
ATOM 563 C CA . ASP A 1 75 ? 16.703 17.375 1.655 1 98.19 75 ASP A CA 1
ATOM 564 C C . ASP A 1 75 ? 15.539 16.391 1.646 1 98.19 75 ASP A C 1
ATOM 566 O O . ASP A 1 75 ? 15.648 15.305 1.064 1 98.19 75 ASP A O 1
ATOM 570 N N . LEU A 1 76 ? 14.547 16.719 2.355 1 98.5 76 LEU A N 1
ATOM 571 C CA . LEU A 1 76 ? 13.422 15.797 2.49 1 98.5 76 LEU A CA 1
ATOM 572 C C . LEU A 1 76 ? 12.727 15.594 1.147 1 98.5 76 LEU A C 1
ATOM 574 O O . LEU A 1 76 ? 12.227 14.5 0.865 1 98.5 76 LEU A O 1
ATOM 578 N N . HIS A 1 77 ? 12.68 16.656 0.307 1 98.44 77 HIS A N 1
ATOM 579 C CA . HIS A 1 77 ? 12.094 16.547 -1.022 1 98.44 77 HIS A CA 1
ATOM 580 C C . HIS A 1 77 ? 12.758 15.453 -1.843 1 98.44 77 HIS A C 1
ATOM 582 O O . HIS A 1 77 ? 12.086 14.555 -2.348 1 98.44 77 HIS A O 1
ATOM 588 N N . ASP A 1 78 ? 14.055 15.469 -1.926 1 98.38 78 ASP A N 1
ATOM 589 C CA . ASP A 1 78 ? 14.828 14.492 -2.678 1 98.38 78 ASP A CA 1
ATOM 590 C C . ASP A 1 78 ? 14.727 13.102 -2.045 1 98.38 78 ASP A C 1
ATOM 592 O O . ASP A 1 78 ? 14.617 12.102 -2.75 1 98.38 78 ASP A O 1
ATOM 596 N N . PHE A 1 79 ? 14.734 13.078 -0.746 1 98.56 79 PHE A N 1
ATOM 597 C CA . PHE A 1 79 ? 14.703 11.82 -0.008 1 98.56 79 PHE A CA 1
ATOM 598 C C . PHE A 1 79 ? 13.406 11.062 -0.292 1 98.56 79 PHE A C 1
ATOM 600 O O . PHE A 1 79 ? 13.438 9.859 -0.562 1 98.56 79 PHE A O 1
ATOM 607 N N . MET A 1 80 ? 12.297 11.727 -0.279 1 98.31 80 MET A N 1
ATOM 608 C CA . MET A 1 80 ? 11 11.055 -0.347 1 98.31 80 MET A CA 1
ATOM 609 C C . MET A 1 80 ? 10.391 11.18 -1.739 1 98.31 80 MET A C 1
ATOM 611 O O . MET A 1 80 ? 9.242 10.789 -1.959 1 98.31 80 MET A O 1
ATOM 615 N N . HIS A 1 81 ? 11.078 11.797 -2.686 1 98.06 81 HIS A N 1
ATOM 616 C CA . HIS A 1 81 ? 10.609 11.906 -4.062 1 98.06 81 HIS A CA 1
ATOM 617 C C . HIS A 1 81 ? 9.375 12.789 -4.164 1 98.06 81 HIS A C 1
ATOM 619 O O . HIS A 1 81 ? 8.383 12.414 -4.797 1 98.06 81 HIS A O 1
ATOM 625 N N . TRP A 1 82 ? 9.352 13.93 -3.506 1 98.12 82 TRP A N 1
ATOM 626 C CA . TRP A 1 82 ? 8.281 14.922 -3.535 1 98.12 82 TRP A CA 1
ATOM 627 C C . TRP A 1 82 ? 8.82 16.281 -3.955 1 98.12 82 TRP A C 1
ATOM 629 O O . TRP A 1 82 ? 9.734 16.812 -3.326 1 98.12 82 TRP A O 1
ATOM 639 N N . GLU A 1 83 ? 8.195 16.906 -4.922 1 96.75 83 GLU A N 1
ATOM 640 C CA . GLU A 1 83 ? 8.797 18.109 -5.488 1 96.75 83 GLU A CA 1
ATOM 641 C C . GLU A 1 83 ? 7.969 19.344 -5.152 1 96.75 83 GLU A C 1
ATOM 643 O O . GLU A 1 83 ? 8.375 20.469 -5.445 1 96.75 83 GLU A O 1
ATOM 648 N N . LYS A 1 84 ? 6.824 19.203 -4.574 1 98.19 84 LYS A N 1
ATOM 649 C CA . LYS A 1 84 ? 5.977 20.328 -4.191 1 98.19 84 LYS A CA 1
ATOM 650 C C . LYS A 1 84 ? 6.25 20.75 -2.756 1 98.19 84 LYS A C 1
ATOM 652 O O . LYS A 1 84 ? 7.07 20.141 -2.064 1 98.19 84 LYS A O 1
ATOM 657 N N . PRO A 1 85 ? 5.668 21.797 -2.277 1 98.75 85 PRO A N 1
ATOM 658 C CA . PRO A 1 85 ? 6 22.391 -0.977 1 98.75 85 PRO A CA 1
ATOM 659 C C . PRO A 1 85 ? 5.754 21.422 0.183 1 98.75 85 PRO A C 1
ATOM 661 O O . PRO A 1 85 ? 4.836 20.594 0.125 1 98.75 85 PRO A O 1
ATOM 664 N N . ILE A 1 86 ? 6.598 21.562 1.181 1 98.56 86 ILE A N 1
ATOM 665 C CA . ILE A 1 86 ? 6.488 20.828 2.434 1 98.56 86 ILE A CA 1
ATOM 666 C C . ILE A 1 86 ? 6.391 21.797 3.602 1 98.56 86 ILE A C 1
ATOM 668 O O . ILE A 1 86 ? 7.109 22.812 3.643 1 98.56 86 ILE A O 1
ATOM 672 N N . LEU A 1 87 ? 5.422 21.609 4.465 1 98.62 87 LEU A N 1
ATOM 673 C CA . LEU A 1 87 ? 5.414 22.188 5.801 1 98.62 87 LEU A CA 1
ATOM 674 C C . LEU A 1 87 ? 5.891 21.172 6.84 1 98.62 87 LEU A C 1
ATOM 676 O O . LEU A 1 87 ? 5.477 20.016 6.816 1 98.62 87 LEU A O 1
ATOM 680 N N . THR A 1 88 ? 6.82 21.547 7.668 1 97.38 88 THR A N 1
ATOM 681 C CA . THR A 1 88 ? 7.223 20.641 8.742 1 97.38 88 THR A CA 1
ATOM 682 C C . THR A 1 88 ? 6.719 21.141 10.086 1 97.38 88 THR A C 1
ATOM 684 O O . THR A 1 88 ? 6.836 22.328 10.398 1 97.38 88 THR A O 1
ATOM 687 N N . ASP A 1 89 ? 6.141 20.219 10.773 1 92.88 89 ASP A N 1
ATOM 688 C CA . ASP A 1 89 ? 5.789 20.5 12.164 1 92.88 89 ASP A CA 1
ATOM 689 C C . ASP A 1 89 ? 7.031 20.516 13.047 1 92.88 89 ASP A C 1
ATOM 691 O O . ASP A 1 89 ? 7.949 19.719 12.859 1 92.88 89 ASP A O 1
ATOM 695 N N . SER A 1 90 ? 7.098 21.328 13.977 1 87.12 90 SER A N 1
ATOM 696 C CA . SER A 1 90 ? 8.297 21.594 14.773 1 87.12 90 SER A CA 1
ATOM 697 C C . SER A 1 90 ? 8.562 20.453 15.75 1 87.12 90 SER A C 1
ATOM 699 O O . SER A 1 90 ? 9.68 20.297 16.25 1 87.12 90 SER A O 1
ATOM 701 N N . GLY A 1 91 ? 7.586 19.734 16.094 1 80.69 91 GLY A N 1
ATOM 702 C CA . GLY A 1 91 ? 7.742 18.672 17.078 1 80.69 91 GLY A CA 1
ATOM 703 C C . GLY A 1 91 ? 7.082 18.984 18.406 1 80.69 91 GLY A C 1
ATOM 704 O O . GLY A 1 91 ? 6.988 18.125 19.281 1 80.69 91 GLY A O 1
ATOM 705 N N . GLY A 1 92 ? 6.539 20.125 18.547 1 78.75 92 GLY A N 1
ATOM 706 C CA . GLY A 1 92 ? 5.922 20.516 19.797 1 78.75 92 GLY A CA 1
ATOM 707 C C . GLY A 1 92 ? 4.809 19.594 20.25 1 78.75 92 GLY A C 1
ATOM 708 O O . GLY A 1 92 ? 4.75 19.188 21.406 1 78.75 92 GLY A O 1
ATOM 709 N N . PHE A 1 93 ? 4.012 19.234 19.406 1 78.25 93 PHE A N 1
ATOM 710 C CA . PHE A 1 93 ? 2.895 18.344 19.719 1 78.25 93 PHE A CA 1
ATOM 711 C C . PHE A 1 93 ? 3.391 16.953 20.094 1 78.25 93 PHE A C 1
ATOM 713 O O . PHE A 1 93 ? 2.818 16.312 20.969 1 78.25 93 PHE A O 1
ATOM 720 N N . GLN A 1 94 ? 4.406 16.5 19.422 1 77.31 94 GLN A N 1
ATOM 721 C CA . GLN A 1 94 ? 4.914 15.156 19.688 1 77.31 94 GLN A CA 1
ATOM 722 C C . GLN A 1 94 ? 5.566 15.078 21.078 1 77.31 94 GLN A C 1
ATOM 724 O O . GLN A 1 94 ? 5.402 14.086 21.781 1 77.31 94 GLN A O 1
ATOM 729 N N . VAL A 1 95 ? 6.301 16.156 21.375 1 78.25 95 VAL A N 1
ATOM 730 C CA . VAL A 1 95 ? 6.895 16.172 22.719 1 78.25 95 VAL A CA 1
ATOM 731 C C . VAL A 1 95 ? 5.793 16.25 23.766 1 78.25 95 VAL A C 1
ATOM 733 O O . VAL A 1 95 ? 5.91 15.648 24.844 1 78.25 95 VAL A O 1
ATOM 736 N N . PHE A 1 96 ? 4.711 16.984 23.453 1 75.88 96 PHE A N 1
ATOM 737 C CA . PHE A 1 96 ? 3.539 17.078 24.312 1 75.88 96 PHE A CA 1
ATOM 738 C C . PHE A 1 96 ? 2.914 15.703 24.531 1 75.88 96 PHE A C 1
ATOM 740 O O . PHE A 1 96 ? 2.531 15.352 25.641 1 75.88 96 PHE A O 1
ATOM 747 N N . SER A 1 97 ? 2.982 14.891 23.547 1 75.44 97 SER A N 1
ATOM 748 C CA . SER A 1 97 ? 2.32 13.594 23.562 1 75.44 97 SER A CA 1
ATOM 749 C C . SER A 1 97 ? 3.139 12.57 24.344 1 75.44 97 SER A C 1
ATOM 751 O O . SER A 1 97 ? 2.635 11.508 24.703 1 75.44 97 SER A O 1
ATOM 753 N N . LEU A 1 98 ? 4.43 12.828 24.656 1 75.94 98 LEU A N 1
ATOM 754 C CA . LEU A 1 98 ? 5.289 11.938 25.438 1 75.94 98 LEU A CA 1
ATOM 755 C C . LEU A 1 98 ? 5.023 12.094 26.922 1 75.94 98 LEU A C 1
ATOM 757 O O . LEU A 1 98 ? 5.543 11.32 27.734 1 75.94 98 LEU A O 1
ATOM 761 N N . ALA A 1 99 ? 4.059 12.742 27.5 1 68 99 ALA A N 1
ATOM 762 C CA . ALA A 1 99 ? 3.572 13.102 28.828 1 68 99 ALA A CA 1
ATOM 763 C C . ALA A 1 99 ? 4.594 12.742 29.906 1 68 99 ALA A C 1
ATOM 765 O O . ALA A 1 99 ? 5.27 13.617 30.453 1 68 99 ALA A O 1
ATOM 766 N N . ASP A 1 100 ? 4.797 11.539 30.188 1 69.25 100 ASP A N 1
ATOM 767 C CA . ASP A 1 100 ? 5.547 11.109 31.359 1 69.25 100 ASP A CA 1
ATOM 768 C C . ASP A 1 100 ? 7.043 11.039 31.062 1 69.25 100 ASP A C 1
ATOM 770 O O . ASP A 1 100 ? 7.859 10.938 31.984 1 69.25 100 ASP A O 1
ATOM 774 N N . LEU A 1 101 ? 7.379 11.367 29.922 1 75.69 101 LEU A N 1
ATOM 775 C CA . LEU A 1 101 ? 8.766 11.102 29.547 1 75.69 101 LEU A CA 1
ATOM 776 C C . LEU A 1 101 ? 9.469 12.383 29.125 1 75.69 101 LEU A C 1
ATOM 778 O O . LEU A 1 101 ? 10.516 12.344 28.469 1 75.69 101 LEU A O 1
ATOM 782 N N . ARG A 1 102 ? 8.797 13.531 29.594 1 80.38 102 ARG A N 1
ATOM 783 C CA . ARG A 1 102 ? 9.422 14.773 29.141 1 80.38 102 ARG A CA 1
ATOM 784 C C . ARG A 1 102 ? 9.562 15.758 30.297 1 80.38 102 ARG A C 1
ATOM 786 O O . ARG A 1 102 ? 8.836 15.68 31.297 1 80.38 102 ARG A O 1
ATOM 793 N N . LYS A 1 103 ? 10.555 16.625 30.172 1 90.88 103 LYS A N 1
ATOM 794 C CA . LYS A 1 103 ? 10.758 17.766 31.047 1 90.88 103 LYS A CA 1
ATOM 795 C C . LYS A 1 103 ? 10.867 19.062 30.266 1 90.88 103 LYS A C 1
ATOM 797 O O . LYS A 1 103 ? 11.797 19.234 29.469 1 90.88 103 LYS A O 1
ATOM 802 N N . ILE A 1 104 ? 9.906 20 30.531 1 92.75 104 ILE A N 1
ATOM 803 C CA . ILE A 1 104 ? 9.875 21.297 29.844 1 92.75 104 ILE A CA 1
ATOM 804 C C . ILE A 1 104 ? 10.586 22.344 30.672 1 92.75 104 ILE A C 1
ATOM 806 O O . ILE A 1 104 ? 10.289 22.516 31.859 1 92.75 104 ILE A O 1
ATOM 810 N N . THR A 1 105 ? 11.531 23 30.094 1 93.88 105 THR A N 1
ATOM 811 C CA . THR A 1 105 ? 12.258 24.094 30.734 1 93.88 105 THR A CA 1
ATOM 812 C C . THR A 1 105 ? 12.375 25.281 29.781 1 93.88 105 THR A C 1
ATOM 814 O O . THR A 1 105 ? 11.914 25.234 28.641 1 93.88 105 THR A O 1
ATOM 817 N N . GLU A 1 106 ? 12.93 26.344 30.266 1 96.69 106 GLU A N 1
ATOM 818 C CA . GLU A 1 106 ? 13.172 27.531 29.438 1 96.69 106 GLU A CA 1
ATOM 819 C C . GLU A 1 106 ? 14.047 27.188 28.234 1 96.69 106 GLU A C 1
ATOM 821 O O . GLU A 1 106 ? 13.859 27.734 27.141 1 96.69 106 GLU A O 1
ATOM 826 N N . GLU A 1 107 ? 14.961 26.25 28.422 1 96.5 107 GLU A N 1
ATOM 827 C CA . GLU A 1 107 ? 15.914 25.891 27.375 1 96.5 107 GLU A CA 1
ATOM 828 C C . GLU A 1 107 ? 15.242 25.109 26.25 1 96.5 107 GLU A C 1
ATOM 830 O O . GLU A 1 107 ? 15.617 25.25 25.078 1 96.5 107 GLU A O 1
ATOM 835 N N . GLY A 1 108 ? 14.383 24.297 26.578 1 96 108 GLY A N 1
ATOM 836 C CA . GLY A 1 108 ? 13.703 23.406 25.641 1 96 108 GLY A CA 1
ATOM 837 C C . GLY A 1 108 ? 13.055 22.219 26.328 1 96 108 GLY A C 1
ATOM 838 O O . GLY A 1 108 ? 12.609 22.328 27.469 1 96 108 GLY A O 1
ATOM 839 N N . VAL A 1 109 ? 12.867 21.156 25.656 1 95.38 109 VAL A N 1
ATOM 840 C CA . VAL A 1 109 ? 12.211 1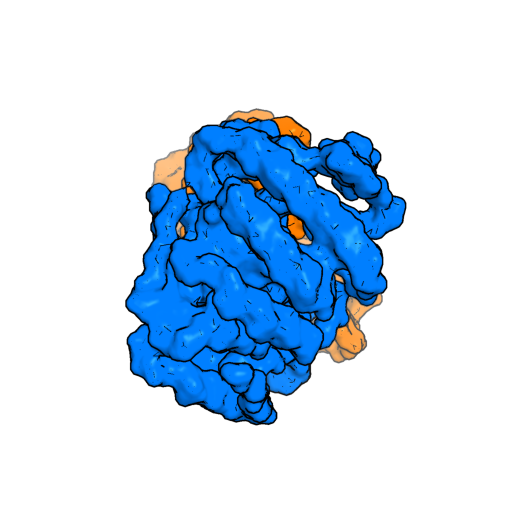9.969 26.188 1 95.38 109 VAL A CA 1
ATOM 841 C C . VAL A 1 109 ? 13.195 18.797 26.188 1 95.38 109 VAL A C 1
ATOM 843 O O . VAL A 1 109 ? 13.75 18.453 25.141 1 95.38 109 VAL A O 1
ATOM 846 N N . LYS A 1 110 ? 13.367 18.25 27.297 1 94.81 110 LYS A N 1
ATOM 847 C CA . LYS A 1 110 ? 14.164 17.031 27.453 1 94.81 110 LYS A CA 1
ATOM 848 C C . LYS A 1 110 ? 13.273 15.797 27.5 1 94.81 110 LYS A C 1
ATOM 850 O O . LYS A 1 110 ? 12.25 15.789 28.172 1 94.81 110 LYS A O 1
ATOM 855 N N . PHE A 1 111 ? 13.695 14.805 26.688 1 93.31 111 PHE A N 1
ATOM 856 C CA . PHE A 1 111 ? 12.906 13.578 26.672 1 93.31 111 PHE A CA 1
ATOM 857 C C . PHE A 1 111 ? 13.766 12.391 26.234 1 93.31 111 PHE A C 1
ATOM 859 O O . PHE A 1 111 ? 14.906 12.578 25.797 1 93.31 111 PHE A O 1
ATOM 866 N N . ARG A 1 112 ? 13.203 11.211 26.375 1 91.69 112 ARG A N 1
ATOM 867 C CA . ARG A 1 112 ? 13.852 10 25.875 1 91.69 112 ARG A CA 1
ATOM 868 C C . ARG A 1 112 ? 13.297 9.602 24.516 1 91.69 112 ARG A C 1
ATOM 870 O O . ARG A 1 112 ? 12.078 9.562 24.328 1 91.69 112 ARG A O 1
ATOM 877 N N . SER A 1 113 ? 14.172 9.344 23.641 1 91.12 113 SER A N 1
ATOM 878 C CA . SER A 1 113 ? 13.773 8.953 22.297 1 91.12 113 SER A CA 1
ATOM 879 C C . SER A 1 113 ? 12.945 7.672 22.312 1 91.12 113 SER A C 1
ATOM 881 O O . SER A 1 113 ? 13.367 6.66 22.875 1 91.12 113 SER A O 1
ATOM 883 N N . PRO A 1 114 ? 11.875 7.676 21.703 1 89.44 114 PRO A N 1
ATOM 884 C CA . PRO A 1 114 ? 11.086 6.445 21.609 1 89.44 114 PRO A CA 1
ATOM 885 C C . PRO A 1 114 ? 11.711 5.418 20.656 1 89.44 114 PRO A C 1
ATOM 887 O O . PRO A 1 114 ? 11.281 4.262 20.625 1 89.44 114 PRO A O 1
ATOM 890 N N . VAL A 1 115 ? 12.656 5.797 19.891 1 90.38 115 VAL A N 1
ATOM 891 C CA . VAL A 1 115 ? 13.281 4.945 18.891 1 90.38 115 VAL A CA 1
ATOM 892 C C . VAL A 1 115 ? 14.352 4.078 19.531 1 90.38 115 VAL A C 1
ATOM 894 O O . VAL A 1 115 ? 14.391 2.863 19.328 1 90.38 115 VAL A O 1
ATOM 897 N N . ASP A 1 116 ? 15.227 4.734 20.391 1 91.25 116 ASP A N 1
ATOM 898 C CA . ASP A 1 116 ? 16.359 3.982 20.906 1 91.25 116 ASP A CA 1
ATOM 899 C C . ASP A 1 116 ? 16.594 4.289 22.391 1 91.25 116 ASP A C 1
ATOM 901 O O . ASP A 1 116 ? 17.547 3.797 22.984 1 91.25 116 ASP A O 1
ATOM 905 N N . GLY A 1 117 ? 15.82 5.227 22.922 1 90.75 117 GLY A N 1
ATOM 906 C CA . GLY A 1 117 ? 15.898 5.504 24.344 1 90.75 117 GLY A CA 1
ATOM 907 C C . GLY A 1 117 ? 16.922 6.578 24.688 1 90.75 117 GLY A C 1
ATOM 908 O O . GLY A 1 117 ? 17 7.023 25.828 1 90.75 117 GLY A O 1
ATOM 909 N N . SER A 1 118 ? 17.547 7.078 23.797 1 92.94 118 SER A N 1
ATOM 910 C CA . SER A 1 118 ? 18.547 8.102 24.062 1 92.94 118 SER A CA 1
ATOM 911 C C . SER A 1 118 ? 17.906 9.391 24.578 1 92.94 118 SER A C 1
ATOM 913 O O . SER A 1 118 ? 16.75 9.68 24.25 1 92.94 118 SER A O 1
ATOM 915 N N . GLU A 1 119 ? 18.656 10.148 25.344 1 93.31 119 GLU A N 1
ATOM 916 C CA . GLU A 1 119 ? 18.188 11.438 25.844 1 93.31 119 GLU A CA 1
ATOM 917 C C . GLU A 1 119 ? 18.344 12.531 24.797 1 93.31 119 GLU A C 1
ATOM 919 O O . GLU A 1 119 ? 19.438 12.695 24.234 1 93.31 119 GLU A O 1
ATOM 924 N N . ILE A 1 120 ? 17.281 13.25 24.641 1 93.62 120 ILE A N 1
ATOM 925 C CA . ILE A 1 120 ? 17.297 14.289 23.625 1 93.62 120 ILE A CA 1
ATOM 926 C C . ILE A 1 120 ? 16.859 15.617 24.25 1 93.62 120 ILE A C 1
ATOM 928 O O . ILE A 1 120 ? 15.953 15.656 25.078 1 93.62 120 ILE A O 1
ATOM 932 N N . LEU A 1 121 ? 17.516 16.672 23.938 1 95 121 LEU A N 1
ATOM 933 C CA . LEU A 1 121 ? 17.078 18.031 24.234 1 95 121 LEU A CA 1
ATOM 934 C C . LEU A 1 121 ? 16.688 18.766 22.969 1 95 121 LEU A C 1
ATOM 936 O O . LEU A 1 121 ? 17.547 19.078 22.125 1 95 121 LEU A O 1
ATOM 940 N N . LEU A 1 122 ? 15.484 19 22.859 1 95.5 122 LEU A N 1
ATOM 941 C CA . LEU A 1 122 ? 14.977 19.766 21.719 1 95.5 122 LEU A CA 1
ATOM 942 C C . LEU A 1 122 ? 14.742 21.219 22.109 1 95.5 122 LEU A C 1
ATOM 944 O O . LEU A 1 122 ? 13.883 21.516 22.938 1 95.5 122 LEU A O 1
ATOM 948 N N . THR A 1 123 ? 15.516 22.094 21.531 1 97.06 123 THR A N 1
ATOM 949 C CA . THR A 1 123 ? 15.406 23.531 21.75 1 97.06 123 THR A CA 1
ATOM 950 C C . THR A 1 123 ? 14.789 24.219 20.547 1 97.06 123 THR A C 1
ATOM 952 O O . THR A 1 123 ? 14.695 23.625 19.469 1 97.06 123 THR A O 1
ATOM 955 N N . PRO A 1 124 ? 14.297 25.438 20.75 1 97.81 124 PRO A N 1
ATOM 956 C CA . PRO A 1 124 ? 13.836 26.203 19.594 1 97.81 124 PRO A CA 1
ATOM 957 C C . PRO A 1 124 ? 14.883 26.281 18.484 1 97.81 124 PRO A C 1
ATOM 959 O O . PRO A 1 124 ? 14.555 26.125 17.312 1 97.81 124 PRO A O 1
ATOM 962 N N . GLU A 1 125 ? 16.172 26.484 18.844 1 98.25 125 GLU A N 1
ATOM 963 C CA . GLU A 1 125 ? 17.25 26.578 17.875 1 98.25 125 GLU A CA 1
ATOM 964 C C . GLU A 1 125 ? 17.438 25.266 17.109 1 98.25 125 GLU A C 1
ATOM 966 O O . GLU A 1 125 ? 17.562 25.25 15.891 1 98.25 125 GLU A O 1
ATOM 971 N N . ARG A 1 126 ? 17.406 24.188 17.875 1 97 126 ARG A N 1
ATOM 972 C CA . ARG A 1 126 ? 17.578 22.875 17.266 1 97 126 ARG A CA 1
ATOM 973 C C . ARG A 1 126 ? 16.438 22.562 16.312 1 97 126 ARG A C 1
ATOM 975 O O . ARG A 1 126 ? 16.641 22 15.234 1 97 126 ARG A O 1
ATOM 982 N N . SER A 1 127 ? 15.25 22.828 16.75 1 97.62 127 SER A N 1
ATOM 983 C CA . SER A 1 127 ? 14.086 22.625 15.906 1 97.62 127 SER A CA 1
ATOM 984 C C . SER A 1 127 ? 14.227 23.375 14.578 1 97.62 127 SER A C 1
ATOM 986 O O . SER A 1 127 ? 13.922 22.812 13.523 1 97.62 127 SER A O 1
ATOM 988 N N . MET A 1 128 ? 14.703 24.672 14.617 1 98.06 128 MET A N 1
ATOM 989 C CA . MET A 1 128 ? 14.922 25.453 13.398 1 98.06 128 MET A CA 1
ATOM 990 C C . MET A 1 128 ? 15.984 24.812 12.523 1 98.06 128 MET A C 1
ATOM 992 O O . MET A 1 128 ? 15.82 24.719 11.305 1 98.06 128 MET A O 1
ATOM 996 N N . ASP A 1 129 ? 16.984 24.312 13.172 1 97.69 129 ASP A N 1
ATOM 997 C CA . ASP A 1 129 ? 18.078 23.688 12.445 1 97.69 129 ASP A CA 1
ATOM 998 C C . ASP A 1 129 ? 17.609 22.453 11.688 1 97.69 129 ASP A C 1
ATOM 1000 O O . ASP A 1 129 ? 17.969 22.234 10.531 1 97.69 129 ASP A O 1
ATOM 1004 N N . VAL A 1 130 ? 16.875 21.641 12.359 1 97.62 130 VAL A N 1
ATOM 1005 C CA . VAL A 1 130 ? 16.375 20.406 11.758 1 97.62 130 VAL A CA 1
ATOM 1006 C C . VAL A 1 130 ? 15.469 20.734 10.578 1 97.62 130 VAL A C 1
ATOM 1008 O O . VAL A 1 130 ? 15.602 20.141 9.508 1 97.62 130 VAL A O 1
ATOM 1011 N N . GLN A 1 131 ? 14.562 21.625 10.773 1 98.25 131 GLN A N 1
ATOM 1012 C CA . GLN A 1 131 ? 13.625 21.969 9.711 1 98.25 131 GLN A CA 1
ATOM 1013 C C . GLN A 1 131 ? 14.359 22.578 8.516 1 98.25 131 GLN A C 1
ATOM 1015 O O . GLN A 1 131 ? 13.953 22.359 7.367 1 98.25 131 GLN A O 1
ATOM 1020 N N . ARG A 1 132 ? 15.414 23.359 8.75 1 97.88 132 ARG A N 1
ATOM 1021 C CA . ARG A 1 132 ? 16.25 23.859 7.672 1 97.88 132 ARG A CA 1
ATOM 1022 C C . ARG A 1 132 ? 16.906 22.719 6.906 1 97.88 132 ARG A C 1
ATOM 1024 O O . ARG A 1 132 ? 16.922 22.719 5.672 1 97.88 132 ARG A O 1
ATOM 1031 N N . ALA A 1 133 ? 17.391 21.781 7.68 1 97.62 133 ALA A N 1
ATOM 1032 C CA . ALA A 1 133 ? 18.062 20.625 7.078 1 97.62 133 ALA A CA 1
ATOM 1033 C C . ALA A 1 133 ? 17.094 19.812 6.23 1 97.62 133 ALA A C 1
ATOM 1035 O O . ALA A 1 133 ? 17.469 19.219 5.223 1 97.62 133 ALA A O 1
ATOM 1036 N N . LEU A 1 134 ? 15.852 19.75 6.594 1 98 134 LEU A N 1
ATOM 1037 C CA . LEU A 1 134 ? 14.82 19 5.883 1 98 134 LEU A CA 1
ATOM 1038 C C . LEU A 1 134 ? 14.414 19.719 4.602 1 98 134 LEU A C 1
ATOM 1040 O O . LEU A 1 134 ? 13.773 19.125 3.73 1 98 134 LEU A O 1
ATOM 1044 N N . GLY A 1 135 ? 14.742 20.938 4.469 1 97.38 135 GLY A N 1
ATOM 1045 C CA . GLY A 1 135 ? 14.406 21.703 3.275 1 97.38 135 GLY A CA 1
ATOM 1046 C C . GLY A 1 135 ? 12.938 22.094 3.215 1 97.38 135 GLY A C 1
ATOM 1047 O O . GLY A 1 135 ? 12.352 22.141 2.135 1 97.38 135 GLY A O 1
ATOM 1048 N N . SER A 1 136 ? 12.359 22.438 4.324 1 97.31 136 SER A N 1
ATOM 1049 C CA . SER A 1 136 ? 10.945 22.781 4.414 1 97.31 136 SER A CA 1
ATOM 1050 C C . SER A 1 136 ? 10.664 24.141 3.758 1 97.31 136 SER A C 1
ATOM 1052 O O . SER A 1 136 ? 11.492 25.047 3.822 1 97.31 136 SER A O 1
ATOM 1054 N N . ASP A 1 137 ? 9.531 24.219 3.137 1 98.56 137 ASP A N 1
ATOM 1055 C CA . ASP A 1 137 ? 9.109 25.5 2.564 1 98.56 137 ASP A CA 1
ATOM 1056 C C . ASP A 1 137 ? 8.438 26.375 3.617 1 98.56 137 ASP A C 1
ATOM 1058 O O . ASP A 1 137 ? 8.586 27.594 3.59 1 98.56 137 ASP A O 1
ATOM 1062 N N . ILE A 1 138 ? 7.711 25.75 4.512 1 98.69 138 ILE A N 1
ATOM 1063 C CA . ILE A 1 138 ? 7.148 26.406 5.688 1 98.69 138 ILE A CA 1
ATOM 1064 C C . ILE A 1 138 ? 7.66 25.734 6.953 1 98.69 138 ILE A C 1
ATOM 1066 O O . ILE A 1 138 ? 7.531 24.516 7.109 1 98.69 138 ILE A O 1
ATOM 1070 N N . VAL A 1 139 ? 8.219 26.531 7.781 1 98.31 139 VAL A N 1
ATOM 1071 C CA . VAL A 1 139 ? 8.766 26.094 9.055 1 98.31 139 VAL A CA 1
ATOM 1072 C C . VAL A 1 139 ? 7.902 26.609 10.203 1 98.31 139 VAL A C 1
ATOM 1074 O O . VAL A 1 139 ? 7.453 27.766 10.172 1 98.31 139 VAL A O 1
ATOM 1077 N N . MET A 1 140 ? 7.66 25.75 11.141 1 98.38 140 MET A N 1
ATOM 1078 C CA . MET A 1 140 ? 6.887 26.141 12.32 1 98.38 140 MET A CA 1
ATOM 1079 C C . MET A 1 140 ? 7.809 26.422 13.508 1 98.38 140 MET A C 1
ATOM 1081 O O . MET A 1 140 ? 8.773 25.688 13.734 1 98.38 140 MET A O 1
ATOM 1085 N N . ILE A 1 141 ? 7.5 27.406 14.234 1 98.19 141 ILE A N 1
ATOM 1086 C CA . ILE A 1 141 ? 8.281 27.672 15.43 1 98.19 141 ILE A CA 1
ATOM 1087 C C . ILE A 1 141 ? 8.062 26.562 16.453 1 98.19 141 ILE A C 1
ATOM 1089 O O . ILE A 1 141 ? 7.066 25.844 16.391 1 98.19 141 ILE A O 1
ATOM 1093 N N . PHE A 1 142 ? 9.07 26.422 17.344 1 97 142 PHE A N 1
ATOM 1094 C CA . PHE A 1 142 ? 8.914 25.5 18.469 1 97 142 PHE A CA 1
ATOM 1095 C C . PHE A 1 142 ? 8.031 26.109 19.547 1 97 142 PHE A C 1
ATOM 1097 O O . PHE A 1 142 ? 8.227 27.266 19.922 1 97 142 PHE A O 1
ATOM 1104 N N . ASP A 1 143 ? 6.98 25.422 19.922 1 95.94 143 ASP A N 1
ATOM 1105 C CA . ASP A 1 143 ? 6.043 25.922 20.922 1 95.94 143 ASP A CA 1
ATOM 1106 C C . ASP A 1 143 ? 5.723 24.859 21.969 1 95.94 143 ASP A C 1
ATOM 1108 O O . ASP A 1 143 ? 6.051 23.672 21.781 1 95.94 143 ASP A O 1
ATOM 1112 N N . GLU A 1 144 ? 5.199 25.266 23.016 1 92.75 144 GLU A N 1
ATOM 1113 C CA . GLU A 1 144 ? 4.598 24.359 23.984 1 92.75 144 GLU A CA 1
ATOM 1114 C C . GLU A 1 144 ? 3.092 24.25 23.781 1 92.75 144 GLU A C 1
ATOM 1116 O O . GLU A 1 144 ? 2.373 25.25 23.859 1 92.75 144 GLU A O 1
ATOM 1121 N N . CYS A 1 145 ? 2.672 23.062 23.484 1 88.38 145 CYS A N 1
ATOM 1122 C CA . CYS A 1 145 ? 1.239 22.828 23.359 1 88.38 145 CYS A CA 1
ATOM 1123 C C . CYS A 1 145 ? 0.562 22.812 24.719 1 88.38 145 CYS A C 1
ATOM 1125 O O . CYS A 1 145 ? 0.894 21.984 25.578 1 88.38 145 CYS A O 1
ATOM 1127 N N . THR A 1 146 ? -0.391 23.672 24.875 1 88.25 146 THR A N 1
ATOM 1128 C CA . THR A 1 146 ? -1.107 23.75 26.141 1 88.25 146 THR A CA 1
ATOM 1129 C C . THR A 1 146 ? -2.043 22.562 26.312 1 88.25 146 THR A C 1
ATOM 1131 O O . THR A 1 146 ? -2.867 22.281 25.438 1 88.25 146 THR A O 1
ATOM 1134 N N . PRO A 1 147 ? -1.938 21.844 27.375 1 86.5 147 PRO A N 1
ATOM 1135 C CA . PRO A 1 147 ? -2.861 20.734 27.594 1 86.5 147 PRO A CA 1
ATOM 1136 C C . PRO A 1 147 ? -4.309 21.188 27.766 1 86.5 147 PRO A C 1
ATOM 1138 O O . PRO A 1 147 ? -4.566 22.375 27.953 1 86.5 147 PRO A O 1
ATOM 1141 N N . TYR A 1 148 ? -5.23 20.266 27.578 1 89.94 148 TYR A N 1
ATOM 1142 C CA . TYR A 1 148 ? -6.637 20.484 27.891 1 89.94 148 TYR A CA 1
ATOM 1143 C C . TYR A 1 148 ? -7.184 19.359 28.75 1 89.94 148 TYR A C 1
ATOM 1145 O O . TYR A 1 148 ? -6.973 18.188 28.453 1 89.94 148 TYR A O 1
ATOM 1153 N N . PRO A 1 149 ? -7.883 19.703 29.875 1 91.94 149 PRO A N 1
ATOM 1154 C CA . PRO A 1 149 ? -8.141 21.062 30.328 1 91.94 149 PRO A CA 1
ATOM 1155 C C . PRO A 1 149 ? -6.934 21.688 31.047 1 91.94 149 PRO A C 1
ATOM 1157 O O . PRO A 1 149 ? -5.992 20.984 31.406 1 91.94 149 PRO A O 1
ATOM 1160 N N . ALA A 1 150 ? -6.902 22.984 31.078 1 94 150 ALA A N 1
ATOM 1161 C CA . ALA A 1 150 ? -5.883 23.734 31.797 1 94 150 ALA A CA 1
ATOM 1162 C C . ALA A 1 150 ? -6.484 24.984 32.438 1 94 150 ALA A C 1
ATOM 1164 O O . ALA A 1 150 ? -7.398 25.594 31.891 1 94 150 ALA A O 1
ATOM 1165 N N . THR A 1 151 ? -5.957 25.281 33.625 1 96.5 151 THR A N 1
ATOM 1166 C CA . THR A 1 151 ? -6.348 26.547 34.219 1 96.5 151 THR A CA 1
ATOM 1167 C C . THR A 1 151 ? -5.809 27.734 33.438 1 96.5 151 THR A C 1
ATOM 1169 O O . THR A 1 151 ? -4.895 27.578 32.625 1 96.5 151 THR A O 1
ATOM 1172 N N . GLU A 1 152 ? -6.434 28.844 33.656 1 97.25 152 GLU A N 1
ATOM 1173 C CA . GLU A 1 152 ? -5.965 30.047 32.969 1 97.25 152 GLU A CA 1
ATOM 1174 C C . GLU A 1 152 ? -4.492 30.312 33.281 1 97.25 152 GLU A C 1
ATOM 1176 O O . GLU A 1 152 ? -3.74 30.734 32.406 1 97.25 152 GLU A O 1
ATOM 1181 N N . ASP A 1 153 ? -4.078 30.078 34.562 1 97.81 153 ASP A N 1
ATOM 1182 C CA . ASP A 1 153 ? -2.689 30.297 34.938 1 97.81 153 ASP A CA 1
ATOM 1183 C C . ASP A 1 153 ? -1.758 29.344 34.219 1 97.81 153 ASP A C 1
ATOM 1185 O O . ASP A 1 153 ? -0.689 29.734 33.75 1 97.81 153 ASP A O 1
ATOM 1189 N N . GLN A 1 154 ? -2.125 28.141 34.188 1 96.12 154 GLN A N 1
ATOM 1190 C CA . GLN A 1 154 ? -1.338 27.141 33.469 1 96.12 154 GLN A CA 1
ATOM 1191 C C . GLN A 1 154 ? -1.214 27.516 31.984 1 96.12 154 GLN A C 1
ATOM 1193 O O . GLN A 1 154 ? -0.13 27.422 31.406 1 96.12 154 GLN A O 1
ATOM 1198 N N . ALA A 1 155 ? -2.324 27.875 31.406 1 97.25 155 ALA A N 1
ATOM 1199 C CA . ALA A 1 155 ? -2.346 28.281 30 1 97.25 155 ALA A CA 1
ATOM 1200 C C . ALA A 1 155 ? -1.475 29.516 29.781 1 97.25 155 ALA A C 1
ATOM 1202 O O . ALA A 1 155 ? -0.777 29.609 28.766 1 97.25 155 ALA A O 1
ATOM 1203 N N . ARG A 1 156 ? -1.592 30.453 30.703 1 98.06 156 ARG A N 1
ATOM 1204 C CA . ARG A 1 156 ? -0.797 31.672 30.609 1 98.06 156 ARG A CA 1
ATOM 1205 C C . ARG A 1 156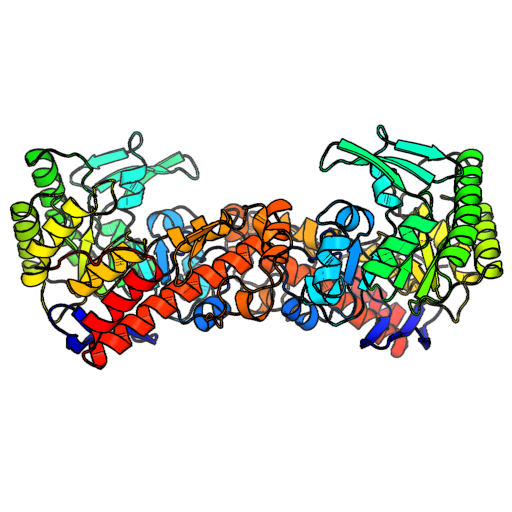 ? 0.695 31.359 30.625 1 98.06 156 ARG A C 1
ATOM 1207 O O . ARG A 1 156 ? 1.452 31.875 29.797 1 98.06 156 ARG A O 1
ATOM 1214 N N . GLU A 1 157 ? 1.128 30.562 31.547 1 97.56 157 GLU A N 1
ATOM 1215 C CA . GLU A 1 157 ? 2.537 30.188 31.672 1 97.56 157 GLU A CA 1
ATOM 1216 C C . GLU A 1 157 ? 3.039 29.5 30.406 1 97.56 157 GLU A C 1
ATOM 1218 O O . GLU A 1 157 ? 4.129 29.797 29.922 1 97.56 157 GLU A O 1
ATOM 1223 N N . SER A 1 158 ? 2.287 28.578 29.969 1 95.88 158 SER A N 1
ATOM 1224 C CA . SER A 1 158 ? 2.615 27.859 28.75 1 95.88 158 SER A CA 1
ATOM 1225 C C . SER A 1 158 ? 2.709 28.797 27.562 1 95.88 158 SER A C 1
ATOM 1227 O O . SER A 1 158 ? 3.652 28.719 26.766 1 95.88 158 SER A O 1
ATOM 1229 N N . MET A 1 159 ? 1.737 29.656 27.438 1 97.69 159 MET A N 1
ATOM 1230 C CA . MET A 1 159 ? 1.685 30.625 26.344 1 97.69 159 MET A CA 1
ATOM 1231 C C . MET A 1 159 ? 2.885 31.578 26.391 1 97.69 159 MET A C 1
ATOM 1233 O O . MET A 1 159 ? 3.502 31.844 25.359 1 97.69 159 MET A O 1
ATOM 1237 N N . GLU A 1 160 ? 3.223 32.094 27.562 1 98.31 160 GLU A N 1
ATOM 1238 C CA . GLU A 1 160 ? 4.352 33 27.703 1 98.31 160 GLU A CA 1
ATOM 1239 C C . GLU A 1 160 ? 5.668 32.312 27.344 1 98.31 160 GLU A C 1
ATOM 1241 O O . GLU A 1 160 ? 6.551 32.938 26.75 1 98.31 160 GLU A O 1
ATOM 1246 N N . LEU A 1 161 ? 5.781 31.078 27.781 1 97.5 161 LEU A N 1
ATOM 1247 C CA . LEU A 1 161 ? 6.949 30.297 27.406 1 97.5 161 LEU A CA 1
ATOM 1248 C C . LEU A 1 161 ? 7.039 30.172 25.891 1 97.5 161 LEU A C 1
ATOM 1250 O O . LEU A 1 161 ? 8.109 30.359 25.297 1 97.5 161 LEU A O 1
ATOM 1254 N N . SER A 1 162 ? 5.926 29.844 25.234 1 97.5 162 SER A N 1
ATOM 1255 C CA . SER A 1 162 ? 5.871 29.719 23.781 1 97.5 162 SER A CA 1
ATOM 1256 C C . SER A 1 162 ? 6.281 31.016 23.094 1 97.5 162 SER A C 1
ATOM 1258 O O . SER A 1 162 ? 6.938 31 22.062 1 97.5 162 SER A O 1
ATOM 1260 N N . LEU A 1 163 ? 5.879 32.156 23.672 1 98.25 163 LEU A N 1
ATOM 1261 C CA . LEU A 1 163 ? 6.234 33.438 23.094 1 98.25 163 LEU A CA 1
ATOM 1262 C C . LEU A 1 163 ? 7.738 33.656 23.156 1 98.25 163 LEU A C 1
ATOM 1264 O O . LEU A 1 163 ? 8.336 34.188 22.203 1 98.25 163 LEU A O 1
ATOM 1268 N N . ARG A 1 164 ? 8.312 33.312 24.297 1 98.5 164 ARG A N 1
ATOM 1269 C CA . ARG A 1 164 ? 9.766 33.438 24.406 1 98.5 164 ARG A CA 1
ATOM 1270 C C . ARG A 1 164 ? 10.477 32.531 23.438 1 98.5 164 ARG A C 1
ATOM 1272 O O . ARG A 1 164 ? 11.477 32.906 22.828 1 98.5 164 ARG A O 1
ATOM 1279 N N . TRP A 1 165 ? 10 31.344 23.297 1 98.19 165 TRP A N 1
ATOM 1280 C CA . TRP A 1 165 ? 10.57 30.391 22.359 1 98.19 165 TRP A CA 1
ATOM 1281 C C . TRP A 1 165 ? 10.383 30.859 20.922 1 98.19 165 TRP A C 1
ATOM 1283 O O . TRP A 1 165 ? 11.219 30.594 20.062 1 98.19 165 TRP A O 1
ATOM 1293 N N . ALA A 1 166 ? 9.297 31.562 20.656 1 98.5 166 ALA A N 1
ATOM 1294 C CA . ALA A 1 166 ? 9.055 32.125 19.328 1 98.5 166 ALA A CA 1
ATOM 1295 C C . ALA A 1 166 ? 10.148 33.094 18.938 1 98.5 166 ALA A C 1
ATOM 1297 O O . ALA A 1 166 ? 10.641 33.094 17.797 1 98.5 166 ALA A O 1
ATOM 1298 N N . ALA A 1 167 ? 10.445 33.969 19.859 1 98.62 167 ALA A N 1
ATOM 1299 C CA . ALA A 1 167 ? 11.516 34.938 19.609 1 98.62 167 ALA A CA 1
ATOM 1300 C C . ALA A 1 167 ? 12.844 34.25 19.328 1 98.62 167 ALA A C 1
ATOM 1302 O O . ALA A 1 167 ? 13.594 34.625 18.438 1 98.62 167 ALA A O 1
ATOM 1303 N N . ARG A 1 168 ? 13.125 33.219 20.109 1 98.56 168 ARG A N 1
ATOM 1304 C CA . ARG A 1 168 ? 14.336 32.406 19.922 1 98.56 168 ARG A CA 1
ATOM 1305 C C . ARG A 1 168 ? 14.328 31.719 18.578 1 98.56 168 ARG A C 1
ATOM 1307 O O . ARG A 1 168 ? 15.359 31.625 17.906 1 98.56 168 ARG A O 1
ATOM 1314 N N . SER A 1 169 ? 13.227 31.172 18.203 1 98.56 169 SER A N 1
ATOM 1315 C CA . SER A 1 169 ? 13.078 30.531 16.906 1 98.56 169 SER A CA 1
ATOM 1316 C C . SER A 1 169 ? 13.328 31.516 15.766 1 98.56 169 SER A C 1
ATOM 1318 O O . SER A 1 169 ? 13.969 31.172 14.773 1 98.56 169 SER A O 1
ATOM 1320 N N . LYS A 1 170 ? 12.781 32.719 15.883 1 98.62 170 LYS A N 1
ATOM 1321 C CA . LYS A 1 170 ? 12.977 33.75 14.875 1 98.62 170 LYS A CA 1
ATOM 1322 C C . LYS A 1 170 ? 14.461 34.062 14.672 1 98.62 170 LYS A C 1
ATOM 1324 O O . LYS A 1 170 ? 14.93 34.125 13.531 1 98.62 170 LYS A O 1
ATOM 1329 N N . VAL A 1 171 ? 15.125 34.219 15.734 1 98.69 171 VAL A N 1
ATOM 1330 C CA . VAL A 1 171 ? 16.562 34.5 15.672 1 98.69 171 VAL A CA 1
ATOM 1331 C C . VAL A 1 171 ? 17.297 33.344 15.023 1 98.69 171 VAL A C 1
ATOM 1333 O O . VAL A 1 171 ? 18.125 33.531 14.133 1 98.69 171 VAL A O 1
ATOM 1336 N N . ALA A 1 172 ? 16.984 32.125 15.445 1 98.44 172 ALA A N 1
ATOM 1337 C CA . ALA A 1 172 ? 17.641 30.922 14.953 1 98.44 172 ALA A CA 1
ATOM 1338 C C . ALA A 1 172 ? 17.344 30.703 13.469 1 98.44 172 ALA A C 1
ATOM 1340 O O . ALA A 1 172 ? 18.172 30.172 12.734 1 98.44 172 ALA A O 1
ATOM 1341 N N . HIS A 1 173 ? 16.172 31.047 13.055 1 98.25 173 HIS A N 1
ATOM 1342 C CA . HIS A 1 173 ? 15.781 30.922 11.648 1 98.25 173 HIS A CA 1
ATOM 1343 C C . HIS A 1 173 ? 16.703 31.734 10.75 1 98.25 173 HIS A C 1
ATOM 1345 O O . HIS A 1 173 ? 17 31.312 9.625 1 98.25 173 HIS A O 1
ATOM 1351 N N . GLY A 1 174 ? 17.047 32.906 11.219 1 97.19 174 GLY A N 1
ATOM 1352 C CA . GLY A 1 174 ? 18.062 33.719 10.586 1 97.19 174 GLY A CA 1
ATOM 1353 C C . GLY A 1 174 ? 17.75 34.062 9.141 1 97.19 174 GLY A C 1
ATOM 1354 O O . GLY A 1 174 ? 16.672 34.562 8.836 1 97.19 174 GLY A O 1
ATOM 1355 N N . ASP A 1 175 ? 18.672 33.656 8.234 1 96.62 175 ASP A N 1
ATOM 1356 C CA . ASP A 1 175 ? 18.547 34.031 6.828 1 96.62 175 ASP A CA 1
ATOM 1357 C C . ASP A 1 175 ? 17.922 32.875 6.012 1 96.62 175 ASP A C 1
ATOM 1359 O O . ASP A 1 175 ? 18.016 32.875 4.785 1 96.62 175 ASP A O 1
ATOM 1363 N N . SER A 1 176 ? 17.359 31.938 6.715 1 96.62 176 SER A N 1
ATOM 1364 C CA . SER A 1 176 ? 16.672 30.875 6 1 96.62 176 SER A CA 1
ATOM 1365 C C . SER A 1 176 ? 15.656 31.438 5.004 1 96.62 176 SER A C 1
ATOM 1367 O O . SER A 1 176 ? 14.914 32.375 5.32 1 96.62 176 SER A O 1
ATOM 1369 N N . PRO A 1 177 ? 15.648 30.859 3.814 1 96 177 PRO A N 1
ATOM 1370 C CA . PRO A 1 177 ? 14.68 31.328 2.824 1 96 177 PRO A CA 1
ATOM 1371 C C . PRO A 1 177 ? 13.273 30.797 3.072 1 96 177 PRO A C 1
ATOM 1373 O O . PRO A 1 177 ? 12.312 31.25 2.436 1 96 177 PRO A O 1
ATOM 1376 N N . SER A 1 178 ? 13.109 29.875 3.959 1 98.06 178 SER A N 1
ATOM 1377 C CA . SER A 1 178 ? 11.812 29.281 4.246 1 98.06 178 SER A CA 1
ATOM 1378 C C . SER A 1 178 ? 10.891 30.281 4.941 1 98.06 178 SER A C 1
ATOM 1380 O O . SER A 1 178 ? 11.359 31.203 5.613 1 98.06 178 SER A O 1
ATOM 1382 N N . ALA A 1 179 ? 9.602 30.109 4.691 1 98.62 179 ALA A N 1
ATOM 1383 C CA . ALA A 1 179 ? 8.648 30.875 5.488 1 98.62 179 ALA A CA 1
ATOM 1384 C C . ALA A 1 179 ? 8.617 30.375 6.93 1 98.62 179 ALA A C 1
ATOM 1386 O O . ALA A 1 179 ? 8.703 29.172 7.184 1 98.62 179 ALA A O 1
ATOM 1387 N N . LEU A 1 180 ? 8.516 31.25 7.848 1 98.69 180 LEU A N 1
ATOM 1388 C CA . LEU A 1 180 ? 8.438 30.922 9.266 1 98.69 180 LEU A CA 1
ATOM 1389 C C . LEU A 1 180 ? 7.078 31.312 9.836 1 98.69 180 LEU A C 1
ATOM 1391 O O . LEU A 1 180 ? 6.684 32.469 9.773 1 98.69 180 LEU A O 1
ATOM 1395 N N . PHE A 1 181 ? 6.363 30.312 10.391 1 98.81 181 PHE A N 1
ATOM 1396 C CA . PHE A 1 181 ? 5.043 30.562 10.945 1 98.81 181 PHE A CA 1
ATOM 1397 C C . PHE A 1 181 ? 5.098 30.609 12.469 1 98.81 181 PHE A C 1
ATOM 1399 O O . PHE A 1 181 ? 5.793 29.812 13.094 1 98.81 181 PHE A O 1
ATOM 1406 N N . GLY A 1 182 ? 4.465 31.625 13.031 1 98.56 182 GLY A N 1
ATOM 1407 C CA . GLY A 1 182 ? 4.223 31.656 14.461 1 98.56 182 GLY A CA 1
ATOM 1408 C C . GLY A 1 182 ? 3.018 30.828 14.875 1 98.56 182 GLY A C 1
ATOM 1409 O O . GLY A 1 182 ? 2.113 30.594 14.07 1 98.56 182 GLY A O 1
ATOM 1410 N N . ILE A 1 183 ? 2.982 30.359 16.109 1 98.19 183 ILE A N 1
ATOM 1411 C CA . ILE A 1 183 ? 1.874 29.547 16.609 1 98.19 183 ILE A CA 1
ATOM 1412 C C . ILE A 1 183 ? 1.199 30.25 17.781 1 98.19 183 ILE A C 1
ATOM 1414 O O . ILE A 1 183 ? 1.8 30.406 18.844 1 98.19 183 ILE A O 1
ATOM 1418 N N . VAL A 1 184 ? -0.03 30.625 17.609 1 98.38 184 VAL A N 1
ATOM 1419 C CA . VAL A 1 184 ? -0.816 31.266 18.656 1 98.38 184 VAL A CA 1
ATOM 1420 C C . VAL A 1 184 ? -1.286 30.219 19.656 1 98.38 184 VAL A C 1
ATOM 1422 O O . VAL A 1 184 ? -1.976 29.266 19.297 1 98.38 184 VAL A O 1
ATOM 1425 N N . GLN A 1 185 ? -0.884 30.406 20.859 1 97.25 185 GLN A N 1
ATOM 1426 C CA . GLN A 1 185 ? -1.331 29.562 21.969 1 97.25 185 GLN A CA 1
ATOM 1427 C C . GLN A 1 185 ? -2.17 30.375 22.953 1 97.25 185 GLN A C 1
ATOM 1429 O O . GLN A 1 185 ? -2.451 31.562 22.719 1 97.25 185 GLN A O 1
ATOM 1434 N N . GLY A 1 186 ? -2.672 29.688 23.969 1 96.94 186 GLY A N 1
ATOM 1435 C CA . GLY A 1 186 ? -3.463 30.406 24.969 1 96.94 186 GLY A CA 1
ATOM 1436 C C . GLY A 1 186 ? -4.656 29.609 25.453 1 96.94 186 GLY A C 1
ATOM 1437 O O . GLY A 1 186 ? -5.512 30.141 26.172 1 96.94 186 GLY A O 1
ATOM 1438 N N . GLY A 1 187 ? -4.676 28.281 25.078 1 95.56 187 GLY A N 1
ATOM 1439 C CA . GLY A 1 187 ? -5.773 27.438 25.516 1 95.56 187 GLY A CA 1
ATOM 1440 C C . GLY A 1 187 ? -7.133 27.938 25.062 1 95.56 187 GLY A C 1
ATOM 1441 O O . GLY A 1 187 ? -7.293 28.375 23.922 1 95.56 187 GLY A O 1
ATOM 1442 N N . MET A 1 188 ? -8.133 27.781 25.969 1 96.69 188 MET A N 1
ATOM 1443 C CA . MET A 1 188 ? -9.492 28.188 25.625 1 96.69 188 MET A CA 1
ATOM 1444 C C . MET A 1 188 ? -9.789 29.578 26.156 1 96.69 188 MET A C 1
ATOM 1446 O O . MET A 1 188 ? -10.953 29.953 26.328 1 96.69 188 MET A O 1
ATOM 1450 N N . TYR A 1 189 ? -8.773 30.391 26.422 1 97 189 TYR A N 1
ATOM 1451 C CA . TYR A 1 189 ? -8.914 31.703 27.031 1 97 189 TYR A CA 1
ATOM 1452 C C . TYR A 1 189 ? -8.648 32.812 26 1 97 189 TYR A C 1
ATOM 1454 O O . TYR A 1 189 ? -7.488 33.094 25.672 1 97 189 TYR A O 1
ATOM 1462 N N . PRO A 1 190 ? -9.617 33.562 25.562 1 97 190 PRO A N 1
ATOM 1463 C CA . PRO A 1 190 ? -9.508 34.531 24.469 1 97 190 PRO A CA 1
ATOM 1464 C C . PRO A 1 190 ? -8.461 35.594 24.75 1 97 190 PRO A C 1
ATOM 1466 O O . PRO A 1 190 ? -7.691 35.969 23.859 1 97 190 PRO A O 1
ATOM 1469 N N . ALA A 1 191 ? -8.43 36.094 25.969 1 97.62 191 ALA A N 1
ATOM 1470 C CA . ALA A 1 191 ? -7.484 37.156 26.297 1 97.62 191 ALA A CA 1
ATOM 1471 C C . ALA A 1 191 ? -6.043 36.688 26.109 1 97.62 191 ALA A C 1
ATOM 1473 O O . ALA A 1 191 ? -5.184 37.469 25.672 1 97.62 191 ALA A O 1
ATOM 1474 N N . LEU A 1 192 ? -5.785 35.469 26.531 1 98.19 192 LEU A N 1
ATOM 1475 C CA . LEU A 1 192 ? -4.453 34.906 26.359 1 98.19 192 LEU A CA 1
ATOM 1476 C C . LEU A 1 192 ? -4.129 34.719 24.875 1 98.19 192 LEU A C 1
ATOM 1478 O O . LEU A 1 192 ? -2.986 34.906 24.469 1 98.19 192 LEU A O 1
ATOM 1482 N N . ARG A 1 193 ? -5.121 34.312 24.109 1 98.38 193 ARG A N 1
ATOM 1483 C CA . ARG A 1 193 ? -4.953 34.156 22.672 1 98.38 193 ARG A CA 1
ATOM 1484 C C . ARG A 1 193 ? -4.566 35.469 22.016 1 98.38 193 ARG A C 1
ATOM 1486 O O . ARG A 1 193 ? -3.66 35.531 21.188 1 98.38 193 ARG A O 1
ATOM 1493 N N . SER A 1 194 ? -5.266 36.531 22.438 1 98.56 194 SER A N 1
ATOM 1494 C CA . SER A 1 194 ? -4.973 37.875 21.906 1 98.56 194 SER A CA 1
ATOM 1495 C C . SER A 1 194 ? -3.555 38.312 22.25 1 98.56 194 SER A C 1
ATOM 1497 O O . SER A 1 194 ? -2.84 38.844 21.406 1 98.56 194 SER A O 1
ATOM 1499 N N . ARG A 1 195 ? -3.197 38.094 23.484 1 98.5 195 ARG A N 1
ATOM 1500 C CA . ARG A 1 195 ? -1.854 38.438 23.922 1 98.5 195 ARG A CA 1
ATOM 1501 C C . ARG A 1 195 ? -0.796 37.656 23.141 1 98.5 195 ARG A C 1
ATOM 1503 O O . ARG A 1 195 ? 0.237 38.219 22.766 1 98.5 195 ARG A O 1
ATOM 1510 N N . SER A 1 196 ? -1.026 36.406 23.031 1 98.56 196 SER A N 1
ATOM 1511 C CA . SER A 1 196 ? -0.123 35.562 22.25 1 98.56 196 SER A CA 1
ATOM 1512 C C . SER A 1 196 ? 0.042 36.094 20.828 1 98.56 196 SER A C 1
ATOM 1514 O O . SER A 1 196 ? 1.165 36.281 20.344 1 98.56 196 SER A O 1
ATOM 1516 N N . LEU A 1 197 ? -1.07 36.375 20.156 1 98.75 197 LEU A N 1
ATOM 1517 C CA . LEU A 1 197 ? -1.042 36.875 18.781 1 98.75 197 LEU A CA 1
ATOM 1518 C C . LEU A 1 197 ? -0.291 38.219 18.703 1 98.75 197 LEU A C 1
ATOM 1520 O O . LEU A 1 197 ? 0.527 38.406 17.812 1 98.75 197 LEU A O 1
ATOM 1524 N N . GLU A 1 198 ? -0.623 39.094 19.641 1 98.62 198 GLU A N 1
ATOM 1525 C CA . GLU A 1 198 ? 0.047 40.375 19.672 1 98.62 198 GLU A CA 1
ATOM 1526 C C . GLU A 1 198 ? 1.562 40.219 19.75 1 98.62 198 GLU A C 1
ATOM 1528 O O . GLU A 1 198 ? 2.305 40.875 19.031 1 98.62 198 GLU A O 1
ATOM 1533 N N . GLY A 1 199 ? 2.029 39.406 20.656 1 98.69 199 GLY A N 1
ATOM 1534 C CA . GLY A 1 199 ? 3.453 39.125 20.781 1 98.69 199 GLY A CA 1
ATOM 1535 C C . GLY A 1 199 ? 4.07 38.562 19.516 1 98.69 199 GLY A C 1
ATOM 1536 O O . GLY A 1 199 ? 5.18 38.938 19.141 1 98.69 199 GLY A O 1
ATOM 1537 N N . LEU A 1 200 ? 3.398 37.656 18.891 1 98.81 200 LEU A N 1
ATOM 1538 C CA . LEU A 1 200 ? 3.902 37.062 17.672 1 98.81 200 LEU A CA 1
ATOM 1539 C C . LEU A 1 200 ? 3.979 38.062 16.531 1 98.81 200 LEU A C 1
ATOM 1541 O O . LEU A 1 200 ? 4.93 38.062 15.75 1 98.81 200 LEU A O 1
ATOM 1545 N N . VAL A 1 201 ? 2.945 38.875 16.422 1 98.56 201 VAL A N 1
ATOM 1546 C CA . VAL A 1 201 ? 2.914 39.906 15.375 1 98.56 201 VAL A CA 1
ATOM 1547 C C . VAL A 1 201 ? 4.074 40.875 15.578 1 98.56 201 VAL A C 1
ATOM 1549 O O . VAL A 1 201 ? 4.703 41.312 14.609 1 98.56 201 VAL A O 1
ATOM 1552 N N . ASP A 1 202 ? 4.328 41.25 16.812 1 98.31 202 ASP A N 1
ATOM 1553 C CA . ASP A 1 202 ? 5.445 42.125 17.141 1 98.31 202 ASP A CA 1
ATOM 1554 C C . ASP A 1 202 ? 6.77 41.531 16.672 1 98.31 202 ASP A C 1
ATOM 1556 O O . ASP A 1 202 ? 7.645 42.25 16.188 1 98.31 202 ASP A O 1
ATOM 1560 N N . VAL A 1 203 ? 6.961 40.25 16.922 1 97.81 203 VAL A N 1
ATOM 1561 C CA . VAL A 1 203 ? 8.172 39.562 16.484 1 97.81 203 VAL A CA 1
ATOM 1562 C C . VAL A 1 203 ? 8.219 39.531 14.953 1 97.81 203 VAL A C 1
ATOM 1564 O O . VAL A 1 203 ? 9.289 39.719 14.359 1 97.81 203 VAL A O 1
ATOM 1567 N N . GLY A 1 204 ? 7.086 39.25 14.359 1 97.81 204 GLY A N 1
ATOM 1568 C CA . GLY A 1 204 ? 6.98 39.219 12.914 1 97.81 204 GLY A CA 1
ATOM 1569 C C . GLY A 1 204 ? 7.188 37.844 12.32 1 97.81 204 GLY A C 1
ATOM 1570 O O . GLY A 1 204 ? 8.273 37.281 12.445 1 97.81 204 GLY A O 1
ATOM 1571 N N . PHE A 1 205 ? 6.18 37.312 11.711 1 98.38 205 PHE A N 1
ATOM 1572 C CA . PHE A 1 205 ? 6.227 36 11.062 1 98.38 205 PHE A CA 1
ATOM 1573 C C . PHE A 1 205 ? 5.543 36.062 9.695 1 98.38 205 PHE A C 1
ATOM 1575 O O . PHE A 1 205 ? 4.848 37.031 9.383 1 98.38 205 PHE A O 1
ATOM 1582 N N . ASP A 1 206 ? 5.82 35 8.859 1 98.38 206 ASP A N 1
ATOM 1583 C CA . ASP A 1 206 ? 5.301 34.969 7.496 1 98.38 206 ASP A CA 1
ATOM 1584 C C . ASP A 1 206 ? 3.875 34.438 7.469 1 98.38 206 ASP A C 1
ATOM 1586 O O . ASP A 1 206 ? 3.168 34.562 6.469 1 98.38 206 ASP A O 1
ATOM 1590 N N . GLY A 1 207 ? 3.445 33.781 8.461 1 98.62 207 GLY A N 1
ATOM 1591 C CA . GLY A 1 207 ? 2.121 33.219 8.688 1 98.62 207 GLY A CA 1
ATOM 1592 C C . GLY A 1 207 ? 1.845 32.906 10.148 1 98.62 207 GLY A C 1
ATOM 1593 O O . GLY A 1 207 ? 2.752 32.969 10.977 1 98.62 207 GLY A O 1
ATOM 1594 N N . TYR A 1 208 ? 0.644 32.656 10.422 1 98.81 208 TYR A N 1
ATOM 1595 C CA . TYR A 1 208 ? 0.253 32.438 11.812 1 98.81 208 TYR A CA 1
ATOM 1596 C C . TYR A 1 208 ? -0.632 31.219 11.953 1 98.81 208 TYR A C 1
ATOM 1598 O O . TYR A 1 208 ? -1.658 31.109 11.273 1 98.81 208 TYR A O 1
ATOM 1606 N N . ALA A 1 209 ? -0.193 30.344 12.812 1 98.19 209 ALA A N 1
ATOM 1607 C CA . ALA A 1 209 ? -0.934 29.125 13.094 1 98.19 209 ALA A CA 1
ATOM 1608 C C . ALA A 1 209 ? -1.675 29.219 14.422 1 98.19 209 ALA A C 1
ATOM 1610 O O . ALA A 1 209 ? -1.35 30.062 15.258 1 98.19 209 ALA A O 1
ATOM 1611 N N . ILE A 1 210 ? -2.729 28.469 14.508 1 97.56 210 ILE A N 1
ATOM 1612 C CA . ILE A 1 210 ? -3.508 28.359 15.742 1 97.56 210 ILE A CA 1
ATOM 1613 C C . ILE A 1 210 ? -3.32 26.969 16.328 1 97.56 210 ILE A C 1
ATOM 1615 O O . ILE A 1 210 ? -3.781 25.969 15.766 1 97.56 210 ILE A O 1
ATOM 1619 N N . GLY A 1 211 ? -2.666 26.938 17.484 1 95 211 GLY A N 1
ATOM 1620 C CA . GLY A 1 211 ? -2.391 25.656 18.125 1 95 211 GLY A CA 1
ATOM 1621 C C . GLY A 1 211 ? -3.293 25.391 19.328 1 95 211 GLY A C 1
ATOM 1622 O O . GLY A 1 211 ? -3.961 26.297 19.828 1 95 211 GLY A O 1
ATOM 1623 N N . GLY A 1 212 ? -3.35 24.125 19.672 1 91.31 212 GLY A N 1
ATOM 1624 C CA . GLY A 1 212 ? -3.992 23.734 20.922 1 91.31 212 GLY A CA 1
ATOM 1625 C C . GLY A 1 212 ? -5.5 23.641 20.812 1 91.31 212 GLY A C 1
ATOM 1626 O O . GLY A 1 212 ? -6.215 23.781 21.797 1 91.31 212 GLY A O 1
ATOM 1627 N N . LEU A 1 213 ? -6.027 23.547 19.609 1 90.19 213 LEU A N 1
ATOM 1628 C CA . LEU A 1 213 ? -7.465 23.391 19.422 1 90.19 213 LEU A CA 1
ATOM 1629 C C . LEU A 1 213 ? -7.789 22.016 18.828 1 90.19 213 LEU A C 1
ATOM 1631 O O . LEU A 1 213 ? -8.688 21.891 17.984 1 90.19 213 LEU A O 1
ATOM 1635 N N . SER A 1 214 ? -7.113 21.016 19.047 1 86.38 214 SER A N 1
ATOM 1636 C CA . SER A 1 214 ? -7.309 19.609 18.75 1 86.38 214 SER A CA 1
ATOM 1637 C C . SER A 1 214 ? -6.766 18.734 19.875 1 86.38 214 SER A C 1
ATOM 1639 O O . SER A 1 214 ? -6.109 17.719 19.609 1 86.38 214 SER A O 1
ATOM 1641 N N . VAL A 1 215 ? -6.988 19.203 21.078 1 81.44 215 VAL A N 1
ATOM 1642 C CA . VAL A 1 215 ? -6.418 18.531 22.25 1 81.44 215 VAL A CA 1
ATOM 1643 C C . VAL A 1 215 ? -7.535 17.969 23.109 1 81.44 215 VAL A C 1
ATOM 1645 O O . VAL A 1 215 ? -7.312 17.641 24.281 1 81.44 215 VAL A O 1
ATOM 1648 N N . GLY A 1 216 ? -8.656 17.875 22.578 1 85.38 216 GLY A N 1
ATOM 1649 C CA . GLY A 1 216 ? -9.734 17.219 23.297 1 85.38 216 GLY A CA 1
ATOM 1650 C C . GLY A 1 216 ? -10.883 18.156 23.625 1 85.38 216 GLY A C 1
ATOM 1651 O O . GLY A 1 216 ? -11.906 17.734 24.172 1 85.38 216 GLY A O 1
ATOM 1652 N N . GLU A 1 217 ? -10.766 19.422 23.297 1 87.75 217 GLU A N 1
ATOM 1653 C CA . GLU A 1 217 ? -11.812 20.406 23.547 1 87.75 217 GLU A CA 1
ATOM 1654 C C . GLU A 1 217 ? -13.039 20.141 22.672 1 87.75 217 GLU A C 1
ATOM 1656 O O . GLU A 1 217 ? -12.93 19.5 21.625 1 87.75 217 GLU A O 1
ATOM 1661 N N . GLY A 1 218 ? -14.164 20.594 23.031 1 89.12 218 GLY A N 1
ATOM 1662 C CA . GLY A 1 218 ? -15.367 20.484 22.234 1 89.12 218 GLY A CA 1
ATOM 1663 C C . GLY A 1 218 ? -15.438 21.5 21.109 1 89.12 218 GLY A C 1
ATOM 1664 O O . GLY A 1 218 ? -14.68 22.469 21.094 1 89.12 218 GLY A O 1
ATOM 1665 N N . MET A 1 219 ? -16.344 21.297 20.25 1 89.88 219 MET A N 1
ATOM 1666 C CA . MET A 1 219 ? -16.531 22.141 19.062 1 89.88 219 MET A CA 1
ATOM 1667 C C . MET A 1 219 ? -16.875 23.562 19.469 1 89.88 219 MET A C 1
ATOM 1669 O O . MET A 1 219 ? -16.359 24.531 18.891 1 89.88 219 MET A O 1
ATOM 1673 N N . GLU A 1 220 ? -17.688 23.703 20.438 1 91.56 220 GLU A N 1
ATOM 1674 C CA . GLU A 1 220 ? -18.141 25.016 20.859 1 91.56 220 GLU A CA 1
ATOM 1675 C C . GLU A 1 220 ? -16.969 25.844 21.422 1 91.56 220 GLU A C 1
ATOM 1677 O O . GLU A 1 220 ? -16.875 27.031 21.156 1 91.56 220 GLU A O 1
ATOM 1682 N N . GLU A 1 221 ? -16.188 25.188 22.188 1 93.06 221 GLU A N 1
ATOM 1683 C CA . GLU A 1 221 ? -15.016 25.859 22.734 1 93.06 221 GLU A CA 1
ATOM 1684 C C . GLU A 1 221 ? -14.062 26.312 21.625 1 93.06 221 GLU A C 1
ATOM 1686 O O . GLU A 1 221 ? -13.547 27.422 21.656 1 93.06 221 GLU A O 1
ATOM 1691 N N . ARG A 1 222 ? -13.828 25.453 20.688 1 93.88 222 ARG A N 1
ATOM 1692 C CA . ARG A 1 222 ? -12.969 25.781 19.562 1 93.88 222 ARG A CA 1
ATOM 1693 C C . ARG A 1 222 ? -13.516 26.984 18.797 1 93.88 222 ARG A C 1
ATOM 1695 O O . ARG A 1 222 ? -12.766 27.891 18.453 1 93.88 222 ARG A O 1
ATOM 1702 N N . HIS A 1 223 ? -14.852 26.969 18.594 1 94.69 223 HIS A N 1
ATOM 1703 C CA . HIS A 1 223 ? -15.477 28.062 17.859 1 94.69 223 HIS A CA 1
ATOM 1704 C C . HIS A 1 223 ? -15.352 29.375 18.609 1 94.69 223 HIS A C 1
ATOM 1706 O O . HIS A 1 223 ? -15.117 30.438 18.016 1 94.69 223 HIS A O 1
ATOM 1712 N N . HIS A 1 224 ? -15.516 29.266 19.859 1 95.25 224 HIS A N 1
ATOM 1713 C CA . HIS A 1 224 ? -15.406 30.469 20.688 1 95.25 224 HIS A CA 1
ATOM 1714 C C . HIS A 1 224 ? -14.031 31.109 20.547 1 95.25 224 HIS A C 1
ATOM 1716 O O . HIS A 1 224 ? -13.922 32.312 20.406 1 95.25 224 HIS A O 1
ATOM 1722 N N . VAL A 1 225 ? -13.062 30.312 20.594 1 96.31 225 VAL A N 1
ATOM 1723 C CA . VAL A 1 225 ? -11.695 30.797 20.453 1 96.31 225 VAL A CA 1
ATOM 1724 C C . VAL A 1 225 ? -11.484 31.391 19.062 1 96.31 225 VAL A C 1
ATOM 1726 O O . VAL A 1 225 ? -10.922 32.469 18.922 1 96.31 225 VAL A O 1
ATOM 1729 N N . LEU A 1 226 ? -11.922 30.688 18.062 1 96.94 226 LEU A N 1
ATOM 1730 C CA . LEU A 1 226 ? -11.734 31.141 16.688 1 96.94 226 LEU A CA 1
ATOM 1731 C C . LEU A 1 226 ? -12.492 32.438 16.438 1 96.94 226 LEU A C 1
ATOM 1733 O O . LEU A 1 226 ? -11.961 33.375 15.805 1 96.94 226 LEU A O 1
ATOM 1737 N N . ASP A 1 227 ? -13.734 32.531 16.938 1 97.12 227 ASP A N 1
ATOM 1738 C CA . ASP A 1 227 ? -14.547 33.719 16.75 1 97.12 227 ASP A CA 1
ATOM 1739 C C . ASP A 1 227 ? -13.867 34.938 17.328 1 97.12 227 ASP A C 1
ATOM 1741 O O . ASP A 1 227 ? -13.992 36.031 16.797 1 97.12 227 ASP A O 1
ATOM 1745 N N . HIS A 1 228 ? -13.203 34.75 18.375 1 97.12 228 HIS A N 1
ATOM 1746 C CA . HIS A 1 228 ? -12.508 35.844 19.016 1 97.12 228 HIS A CA 1
ATOM 1747 C C . HIS A 1 228 ? -11.227 36.219 18.281 1 97.12 228 HIS A C 1
ATOM 1749 O O . HIS A 1 228 ? -10.938 37.406 18.062 1 97.12 228 HIS A O 1
ATOM 1755 N N . LEU A 1 229 ? -10.492 35.219 17.922 1 97.31 229 LEU A N 1
ATOM 1756 C CA . LEU A 1 229 ? -9.117 35.375 17.469 1 97.31 229 LEU A CA 1
ATOM 1757 C C . LEU A 1 229 ? -9.078 35.812 16 1 97.31 229 LEU A C 1
ATOM 1759 O O . LEU A 1 229 ? -8.242 36.625 15.609 1 97.31 229 LEU A O 1
ATOM 1763 N N . MET A 1 230 ? -9.938 35.312 15.164 1 96.19 230 MET A N 1
ATOM 1764 C CA . MET A 1 230 ? -9.836 35.406 13.711 1 96.19 230 MET A CA 1
ATOM 1765 C C . MET A 1 230 ? -9.883 36.844 13.25 1 96.19 230 MET A C 1
ATOM 1767 O O . MET A 1 230 ? -9.086 37.281 12.398 1 96.19 230 MET A O 1
ATOM 1771 N N . PRO A 1 231 ? -10.773 37.688 13.836 1 95.06 231 PRO A N 1
ATOM 1772 C CA . PRO A 1 231 ? -10.805 39.062 13.414 1 95.06 231 PRO A CA 1
ATOM 1773 C C . PRO A 1 231 ? -9.508 39.812 13.719 1 95.06 231 PRO A C 1
ATOM 1775 O O . PRO A 1 231 ? -9.219 40.844 13.109 1 95.06 231 PRO A O 1
ATOM 1778 N N . GLU A 1 232 ? -8.711 39.281 14.656 1 97.62 232 GLU A N 1
ATOM 1779 C CA . GLU A 1 232 ? -7.48 39.938 15.086 1 97.62 232 GLU A CA 1
ATOM 1780 C C . GLU A 1 232 ? -6.293 39.5 14.234 1 97.62 232 GLU A C 1
ATOM 1782 O O . GLU A 1 232 ? -5.246 40.156 14.242 1 97.62 232 GLU A O 1
ATOM 1787 N N . MET A 1 233 ? -6.418 38.438 13.547 1 97.75 233 MET A N 1
ATOM 1788 C CA . MET A 1 233 ? -5.305 37.844 12.797 1 97.75 233 MET A CA 1
ATOM 1789 C C . MET A 1 233 ? -4.949 38.719 11.602 1 97.75 233 MET A C 1
ATOM 1791 O O . MET A 1 233 ? -5.836 39.281 10.938 1 97.75 233 MET A O 1
ATOM 1795 N N . PRO A 1 234 ? -3.691 38.875 11.289 1 96.94 234 PRO A N 1
ATOM 1796 C CA . PRO A 1 234 ? -3.301 39.688 10.133 1 96.94 234 PRO A CA 1
ATOM 1797 C C . PRO A 1 234 ? -3.936 39.188 8.836 1 96.94 234 PRO A C 1
ATOM 1799 O O . PRO A 1 234 ? -3.768 38.031 8.461 1 96.94 234 PRO A O 1
ATOM 1802 N N . ALA A 1 235 ? -4.586 40 8.102 1 94.62 235 ALA A N 1
ATOM 1803 C CA . ALA A 1 235 ? -5.348 39.656 6.906 1 94.62 235 ALA A CA 1
ATOM 1804 C C . ALA A 1 235 ? -4.422 39.281 5.754 1 94.62 235 ALA A C 1
ATOM 1806 O O . ALA A 1 235 ? -4.801 38.5 4.867 1 94.62 235 ALA A O 1
ATOM 1807 N N . GLU A 1 236 ? -3.223 39.812 5.766 1 96.19 236 GLU A N 1
ATOM 1808 C CA . GLU A 1 236 ? -2.314 39.656 4.637 1 96.19 236 GLU A CA 1
ATOM 1809 C C . GLU A 1 236 ? -1.409 38.438 4.848 1 96.19 236 GLU A C 1
ATOM 1811 O O . GLU A 1 236 ? -0.481 38.188 4.07 1 96.19 236 GLU A O 1
ATOM 1816 N N . ARG A 1 237 ? -1.631 37.719 5.898 1 98.25 237 ARG A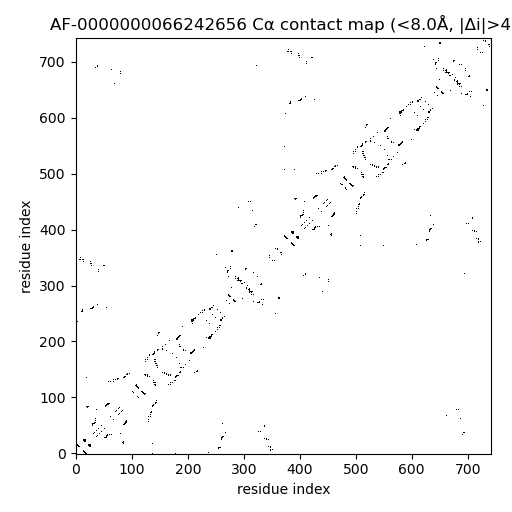 N 1
ATOM 1817 C CA . ARG A 1 237 ? -0.852 36.5 6.211 1 98.25 237 ARG A CA 1
ATOM 1818 C C . ARG A 1 237 ? -1.738 35.281 6.238 1 98.25 237 ARG A C 1
ATOM 1820 O O . ARG A 1 237 ? -2.908 35.344 6.621 1 98.25 237 ARG A O 1
ATOM 1827 N N . PRO A 1 238 ? -1.188 34.156 5.781 1 98.62 238 PRO A N 1
ATOM 1828 C CA . PRO A 1 238 ? -1.97 32.906 5.863 1 98.62 238 PRO A CA 1
ATOM 1829 C C . PRO A 1 238 ? -2.24 32.469 7.305 1 98.62 238 PRO A C 1
ATOM 1831 O O . PRO A 1 238 ? -1.418 32.719 8.188 1 98.62 238 PRO A O 1
ATOM 1834 N N . ARG A 1 239 ? -3.416 31.891 7.488 1 98.81 239 ARG A N 1
ATOM 1835 C CA . ARG A 1 239 ? -3.881 31.391 8.781 1 98.81 239 ARG A CA 1
ATOM 1836 C C . ARG A 1 239 ? -4.004 29.875 8.773 1 98.81 239 ARG A C 1
ATOM 1838 O O . ARG A 1 239 ? -4.703 29.297 7.93 1 98.81 239 ARG A O 1
ATOM 1845 N N . TYR A 1 240 ? -3.322 29.219 9.711 1 98.5 240 TYR A N 1
ATOM 1846 C CA . TYR A 1 240 ? -3.203 27.766 9.719 1 98.5 240 TYR A CA 1
ATOM 1847 C C . TYR A 1 240 ? -3.748 27.188 11.023 1 98.5 240 TYR A C 1
ATOM 1849 O O . TYR A 1 240 ? -3.211 27.453 12.102 1 98.5 240 TYR A O 1
ATOM 1857 N N . LEU A 1 241 ? -4.879 26.422 10.953 1 98.12 241 LEU A N 1
ATOM 1858 C CA . LEU A 1 241 ? -5.422 25.719 12.109 1 98.12 241 LEU A CA 1
ATOM 1859 C C . LEU A 1 241 ? -4.848 24.312 12.219 1 98.12 241 LEU A C 1
ATOM 1861 O O . LEU A 1 241 ? -5.145 23.453 11.391 1 98.12 241 LEU A O 1
ATOM 1865 N N . MET A 1 242 ? -4.121 24.047 13.281 1 96.06 242 MET A N 1
ATOM 1866 C CA . MET A 1 242 ? -3.326 22.828 13.383 1 96.06 242 MET A CA 1
ATOM 1867 C C . MET A 1 242 ? -4.164 21.688 13.93 1 96.06 242 MET A C 1
ATOM 1869 O O . MET A 1 242 ? -4.863 21.844 14.93 1 96.06 242 MET A O 1
ATOM 1873 N N . GLY A 1 243 ? -4.121 20.562 13.242 1 93.56 243 GLY A N 1
ATOM 1874 C CA . GLY A 1 243 ? -4.562 19.281 13.789 1 93.56 243 GLY A CA 1
ATOM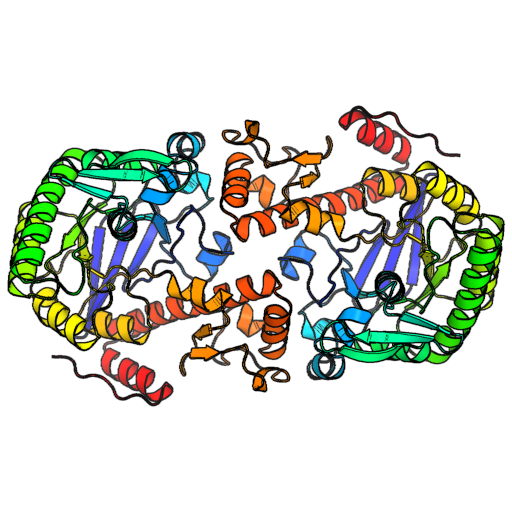 1875 C C . GLY A 1 243 ? -6.051 19.047 13.625 1 93.56 243 GLY A C 1
ATOM 1876 O O . GLY A 1 243 ? -6.578 18.031 14.094 1 93.56 243 GLY A O 1
ATOM 1877 N N . VAL A 1 244 ? -6.734 19.859 12.992 1 91.94 244 VAL A N 1
ATOM 1878 C CA . VAL A 1 244 ? -8.172 19.703 12.789 1 91.94 244 VAL A CA 1
ATOM 1879 C C . VAL A 1 244 ? -8.43 19.016 11.453 1 91.94 244 VAL A C 1
ATOM 1881 O O . VAL A 1 244 ? -7.891 19.422 10.422 1 91.94 244 VAL A O 1
ATOM 1884 N N . GLY A 1 245 ? -9.32 17.969 11.578 1 92.81 245 GLY A N 1
ATOM 1885 C CA . GLY A 1 245 ? -9.391 17.188 10.359 1 92.81 245 GLY A CA 1
ATOM 1886 C C . GLY A 1 245 ? -10.797 16.719 10.031 1 92.81 245 GLY A C 1
ATOM 1887 O O . GLY A 1 245 ? -11.062 16.25 8.93 1 92.81 245 GLY A O 1
ATOM 1888 N N . LYS A 1 246 ? -11.852 16.859 10.953 1 95.88 246 LYS A N 1
ATOM 1889 C CA . LYS A 1 246 ? -13.219 16.5 10.578 1 95.88 246 LYS A CA 1
ATOM 1890 C C . LYS A 1 246 ? -13.781 17.484 9.555 1 95.88 246 LYS A C 1
ATOM 1892 O O . LYS A 1 246 ? -13.594 18.688 9.672 1 95.88 246 LYS A O 1
ATOM 1897 N N . PRO A 1 247 ? -14.445 16.875 8.578 1 97.94 247 PRO A N 1
ATOM 1898 C CA . PRO A 1 247 ? -14.945 17.734 7.504 1 97.94 247 PRO A CA 1
ATOM 1899 C C . PRO A 1 247 ? -15.781 18.906 8.023 1 97.94 247 PRO A C 1
ATOM 1901 O O . PRO A 1 247 ? -15.594 20.047 7.582 1 97.94 247 PRO A O 1
ATOM 1904 N N . GLU A 1 248 ? -16.656 18.656 8.969 1 96.88 248 GLU A N 1
ATOM 1905 C CA . GLU A 1 248 ? -17.484 19.719 9.531 1 96.88 248 GLU A CA 1
ATOM 1906 C C . GLU A 1 248 ? -16.641 20.781 10.211 1 96.88 248 GLU A C 1
ATOM 1908 O O . GLU A 1 248 ? -16.922 21.969 10.094 1 96.88 248 GLU A O 1
ATOM 1913 N N . ASP A 1 249 ? -15.625 20.328 10.93 1 96.75 249 ASP A N 1
ATOM 1914 C CA . ASP A 1 249 ? -14.742 21.266 11.625 1 96.75 249 ASP A CA 1
ATOM 1915 C C . ASP A 1 249 ? -13.977 22.141 10.633 1 96.75 249 ASP A C 1
ATOM 1917 O O . ASP A 1 249 ? -13.773 23.328 10.875 1 96.75 249 ASP A O 1
ATOM 1921 N N . ILE A 1 250 ? -13.531 21.547 9.57 1 98 250 ILE A N 1
ATOM 1922 C CA . ILE A 1 250 ? -12.812 22.266 8.531 1 98 250 ILE A CA 1
ATOM 1923 C C . ILE A 1 250 ? -13.727 23.328 7.91 1 98 250 ILE A C 1
ATOM 1925 O O . ILE A 1 250 ? -13.344 24.484 7.77 1 98 250 ILE A O 1
ATOM 1929 N N . VAL A 1 251 ? -14.953 22.906 7.582 1 98.31 251 VAL A N 1
ATOM 1930 C CA . VAL A 1 251 ? -15.906 23.797 6.953 1 98.31 251 VAL A CA 1
ATOM 1931 C C . VAL A 1 251 ? -16.172 25 7.863 1 98.31 251 VAL A C 1
ATOM 1933 O O . VAL A 1 251 ? -16.109 26.156 7.414 1 98.31 251 VAL A O 1
ATOM 1936 N N . GLU A 1 252 ? -16.359 24.797 9.125 1 97.69 252 GLU A N 1
ATOM 1937 C CA . GLU A 1 252 ? -16.656 25.875 10.07 1 97.69 252 GLU A CA 1
ATOM 1938 C C . GLU A 1 252 ? -15.453 26.781 10.266 1 97.69 252 GLU A C 1
ATOM 1940 O O . GLU A 1 252 ? -15.602 27.984 10.43 1 97.69 252 GLU A O 1
ATOM 1945 N N . ALA A 1 253 ? -14.281 26.141 10.297 1 97.81 253 ALA A N 1
ATOM 1946 C CA . ALA A 1 253 ? -13.07 26.938 10.422 1 97.81 253 ALA A CA 1
ATOM 1947 C C . ALA A 1 253 ? -12.859 27.828 9.188 1 97.81 253 ALA A C 1
ATOM 1949 O O . ALA A 1 253 ? -12.445 28.984 9.305 1 97.81 253 ALA A O 1
ATOM 1950 N N . VAL A 1 254 ? -13.141 27.266 8.016 1 98.5 254 VAL A N 1
ATOM 1951 C CA . VAL A 1 254 ? -13.031 28.031 6.781 1 98.5 254 VAL A CA 1
ATOM 1952 C C . VAL A 1 254 ? -14.008 29.203 6.812 1 98.5 254 VAL A C 1
ATOM 1954 O O . VAL A 1 254 ? -13.648 30.328 6.449 1 98.5 254 VAL A O 1
ATOM 1957 N N . ARG A 1 255 ? -15.234 28.953 7.27 1 98 255 ARG A N 1
ATOM 1958 C CA . ARG A 1 255 ? -16.234 30 7.375 1 98 255 ARG A CA 1
ATOM 1959 C C . ARG A 1 255 ? -15.758 31.141 8.258 1 98 255 ARG A C 1
ATOM 1961 O O . ARG A 1 255 ? -16.234 32.281 8.141 1 98 255 ARG A O 1
ATOM 1968 N N . ARG A 1 256 ? -14.805 30.859 9.102 1 97.44 256 ARG A N 1
ATOM 1969 C CA . ARG A 1 256 ? -14.305 31.828 10.062 1 97.44 256 ARG A CA 1
ATOM 1970 C C . ARG A 1 256 ? -13 32.469 9.578 1 97.44 256 ARG A C 1
ATOM 1972 O O . ARG A 1 256 ? -12.445 33.344 10.234 1 97.44 256 ARG A O 1
ATOM 1979 N N . GLY A 1 257 ? -12.445 31.969 8.453 1 97.81 257 GLY A N 1
ATOM 1980 C CA . GLY A 1 257 ? -11.336 32.656 7.824 1 97.81 257 GLY A CA 1
ATOM 1981 C C . GLY A 1 257 ? -10.031 31.906 7.902 1 97.81 257 GLY A C 1
ATOM 1982 O O . GLY A 1 257 ? -8.969 32.438 7.605 1 97.81 257 GLY A O 1
ATOM 1983 N N . VAL A 1 258 ? -10.047 30.625 8.297 1 98.44 258 VAL A N 1
ATOM 1984 C CA . VAL A 1 258 ? -8.844 29.812 8.344 1 98.44 258 VAL A CA 1
ATOM 1985 C C . VAL A 1 258 ? -8.469 29.359 6.93 1 98.44 258 VAL A C 1
ATOM 1987 O O . VAL A 1 258 ? -9.344 29.047 6.117 1 98.44 258 VAL A O 1
ATOM 1990 N N . ASP A 1 259 ? -7.145 29.219 6.656 1 98.75 259 ASP A N 1
ATOM 1991 C CA . ASP A 1 259 ? -6.676 29 5.293 1 98.75 259 ASP A CA 1
ATOM 1992 C C . ASP A 1 259 ? -6.105 27.594 5.137 1 98.75 259 ASP A C 1
ATOM 1994 O O . ASP A 1 259 ? -6.113 27.031 4.039 1 98.75 259 ASP A O 1
ATOM 1998 N N . MET A 1 260 ? -5.504 27.031 6.176 1 98.81 260 MET A N 1
ATOM 1999 C CA . MET A 1 260 ? -4.746 25.781 6.043 1 98.81 260 MET A CA 1
ATOM 2000 C C . MET A 1 260 ? -5.094 24.812 7.168 1 98.81 260 MET A C 1
ATOM 2002 O O . MET A 1 260 ? -5.336 25.234 8.305 1 98.81 260 MET A O 1
ATOM 2006 N N . PHE A 1 261 ? -5.043 23.516 6.816 1 98.62 261 PHE A N 1
ATOM 2007 C CA . PHE A 1 261 ? -5.371 22.453 7.758 1 98.62 261 PHE A CA 1
ATOM 2008 C C . PHE A 1 261 ? -4.461 21.25 7.551 1 98.62 261 PHE A C 1
ATOM 2010 O O . PHE A 1 261 ? -3.961 21.031 6.449 1 98.62 261 PHE A O 1
ATOM 2017 N N . ASP A 1 262 ? -4.219 20.516 8.586 1 97.19 262 ASP A N 1
ATOM 2018 C CA . ASP A 1 262 ? -3.605 19.188 8.539 1 97.19 262 ASP A CA 1
ATOM 2019 C C . ASP A 1 262 ? -4.309 18.234 9.484 1 97.19 262 ASP A C 1
ATOM 2021 O O . ASP A 1 262 ? -4.871 18.641 10.5 1 97.19 262 ASP A O 1
ATOM 2025 N N . CYS A 1 263 ? -4.254 17 9.07 1 96.81 263 CYS A N 1
ATOM 2026 C CA . CYS A 1 263 ? -4.727 15.984 10 1 96.81 263 CYS A CA 1
ATOM 2027 C C . CYS A 1 263 ? -4.391 14.586 9.492 1 96.81 263 CYS A C 1
ATOM 2029 O O . CYS A 1 263 ? -4.418 14.336 8.281 1 96.81 263 CYS A O 1
ATOM 2031 N N . VAL A 1 264 ? -4.168 13.664 10.398 1 96.38 264 VAL A N 1
ATOM 2032 C CA . VAL A 1 264 ? -3.865 12.281 10.031 1 96.38 264 VAL A CA 1
ATOM 2033 C C . VAL A 1 264 ? -5.164 11.508 9.812 1 96.38 264 VAL A C 1
ATOM 2035 O O . VAL A 1 264 ? -5.145 10.391 9.289 1 96.38 264 VAL A O 1
ATOM 2038 N N . ILE A 1 265 ? -6.223 12.078 10.125 1 96.69 265 ILE A N 1
ATOM 2039 C CA . ILE A 1 265 ? -7.488 11.367 10.258 1 96.69 265 ILE A CA 1
ATOM 2040 C C . ILE A 1 265 ? -7.863 10.719 8.93 1 96.69 265 ILE A C 1
ATOM 2042 O O . ILE A 1 265 ? -8.328 9.578 8.891 1 96.69 265 ILE A O 1
ATOM 2046 N N . PRO A 1 266 ? -7.688 11.438 7.777 1 97.94 266 PRO A N 1
ATOM 2047 C CA . PRO A 1 266 ? -8.133 10.797 6.535 1 97.94 266 PRO A CA 1
ATOM 2048 C C . PRO A 1 266 ? -7.414 9.484 6.254 1 97.94 266 PRO A C 1
ATOM 2050 O O . PRO A 1 266 ? -8.039 8.5 5.852 1 97.94 266 PRO A O 1
ATOM 2053 N N . THR A 1 267 ? -6.129 9.391 6.477 1 98.38 267 THR A N 1
ATOM 2054 C CA . THR A 1 267 ? -5.383 8.164 6.207 1 98.38 267 THR A CA 1
ATOM 2055 C C . THR A 1 267 ? -5.613 7.137 7.309 1 98.38 267 THR A C 1
ATOM 2057 O O . THR A 1 267 ? -5.77 5.945 7.027 1 98.38 267 THR A O 1
ATOM 2060 N N . ARG A 1 268 ? -5.637 7.578 8.57 1 98 268 ARG A N 1
ATOM 2061 C CA . ARG A 1 268 ? -5.898 6.68 9.688 1 98 268 ARG A CA 1
ATOM 2062 C C . ARG A 1 268 ? -7.27 6.027 9.555 1 98 268 ARG A C 1
ATOM 2064 O O . ARG A 1 268 ? -7.398 4.809 9.688 1 98 268 ARG A O 1
ATOM 2071 N N . ASN A 1 269 ? -8.25 6.852 9.32 1 98.56 269 ASN A N 1
ATOM 2072 C CA . ASN A 1 269 ? -9.617 6.344 9.195 1 98.56 269 ASN A CA 1
ATOM 2073 C C . ASN A 1 269 ? -9.766 5.426 7.984 1 98.56 269 ASN A C 1
ATOM 2075 O O . ASN A 1 269 ? -10.453 4.406 8.055 1 98.56 269 ASN A O 1
ATOM 2079 N N . ALA A 1 270 ? -9.125 5.781 6.879 1 98.62 270 ALA A N 1
ATOM 2080 C CA . ALA A 1 270 ? -9.164 4.941 5.684 1 98.62 270 ALA A CA 1
ATOM 2081 C C . ALA A 1 270 ? -8.68 3.525 5.992 1 98.62 270 ALA A C 1
ATOM 2083 O O . ALA A 1 270 ? -9.32 2.547 5.594 1 98.62 270 ALA A O 1
ATOM 2084 N N . ARG A 1 271 ? -7.582 3.391 6.688 1 98 271 ARG A N 1
ATOM 2085 C CA . ARG A 1 271 ? -6.973 2.1 6.996 1 98 271 ARG A CA 1
ATOM 2086 C C . ARG A 1 271 ? -7.812 1.328 8.008 1 98 271 ARG A C 1
ATOM 2088 O O . ARG A 1 271 ? -7.594 0.133 8.219 1 98 271 ARG A O 1
ATOM 2095 N N . ASN A 1 272 ? -8.781 2.092 8.609 1 98.19 272 ASN A N 1
ATOM 2096 C CA . ASN A 1 272 ? -9.641 1.459 9.602 1 98.19 272 ASN A CA 1
ATOM 2097 C C . ASN A 1 272 ? -11.07 1.318 9.094 1 98.19 272 ASN A C 1
ATOM 2099 O O . ASN A 1 272 ? -11.984 1.035 9.875 1 98.19 272 ASN A O 1
ATOM 2103 N N . GLY A 1 273 ? -11.305 1.571 7.875 1 98.31 273 GLY A N 1
ATOM 2104 C CA . GLY A 1 273 ? -12.57 1.248 7.238 1 98.31 273 GLY A CA 1
ATOM 2105 C C . GLY A 1 273 ? -13.578 2.379 7.309 1 98.31 273 GLY A C 1
ATOM 2106 O O . GLY A 1 273 ? -14.773 2.168 7.082 1 98.31 273 GLY A O 1
ATOM 2107 N N . PHE A 1 274 ? -13.109 3.582 7.715 1 98.75 274 PHE A N 1
ATOM 2108 C CA . PHE A 1 274 ? -13.969 4.762 7.719 1 98.75 274 PHE A CA 1
ATOM 2109 C C . PHE A 1 274 ? -13.727 5.617 6.484 1 98.75 274 PHE A C 1
ATOM 2111 O O . PHE A 1 274 ? -12.641 6.18 6.32 1 98.75 274 PHE A O 1
ATOM 2118 N N . LEU A 1 275 ? -14.742 5.77 5.656 1 98.88 275 LEU A N 1
ATOM 2119 C CA . LEU A 1 275 ? -14.617 6.465 4.379 1 98.88 275 LEU A CA 1
ATOM 2120 C C . LEU A 1 275 ? -15.516 7.699 4.34 1 98.88 275 LEU A C 1
ATOM 2122 O O . LEU A 1 275 ? -16.688 7.621 4.68 1 98.88 275 LEU A O 1
ATOM 2126 N N . TYR A 1 276 ? -14.945 8.797 3.939 1 98.69 276 TYR A N 1
ATOM 2127 C CA . TYR A 1 276 ? -15.68 10.055 3.916 1 98.69 276 TYR A CA 1
ATOM 2128 C C . TYR A 1 276 ? -16.406 10.234 2.594 1 98.69 276 TYR A C 1
ATOM 2130 O O . TYR A 1 276 ? -15.828 10.062 1.521 1 98.69 276 TYR A O 1
ATOM 2138 N N . THR A 1 277 ? -17.672 10.555 2.623 1 98.38 277 THR A N 1
ATOM 2139 C CA . THR A 1 277 ? -18.5 10.82 1.45 1 98.38 277 THR A CA 1
ATOM 2140 C C . THR A 1 277 ? -19.266 12.133 1.604 1 98.38 277 THR A C 1
ATOM 2142 O O . THR A 1 277 ? -19.203 12.773 2.654 1 98.38 277 THR A O 1
ATOM 2145 N N . ARG A 1 278 ? -19.969 12.531 0.593 1 96.69 278 ARG A N 1
ATOM 2146 C CA . ARG A 1 278 ? -20.75 13.758 0.619 1 96.69 278 ARG A CA 1
ATOM 2147 C C . ARG A 1 278 ? -21.891 13.664 1.638 1 96.69 278 ARG A C 1
ATOM 2149 O O . ARG A 1 278 ? -22.375 14.688 2.125 1 96.69 278 ARG A O 1
ATOM 2156 N N . GLU A 1 279 ? -22.281 12.461 2.004 1 97.06 279 GLU A N 1
ATOM 2157 C CA . GLU A 1 279 ? -23.422 12.258 2.895 1 97.06 279 GLU A CA 1
ATOM 2158 C C . GLU A 1 279 ? -22.953 11.938 4.312 1 97.06 279 GLU A C 1
ATOM 2160 O O . GLU A 1 279 ? -23.781 11.734 5.211 1 97.06 279 GLU A O 1
ATOM 2165 N N . GLY A 1 280 ? -21.688 11.898 4.48 1 97 280 GLY A N 1
ATOM 2166 C CA . GLY A 1 280 ? -21.156 11.555 5.789 1 97 280 GLY A CA 1
ATOM 2167 C C . GLY A 1 280 ? -20.109 10.453 5.742 1 97 280 GLY A C 1
ATOM 2168 O O . GLY A 1 280 ? -19.5 10.227 4.699 1 97 280 GLY A O 1
ATOM 2169 N N . VAL A 1 281 ? -19.906 9.828 6.883 1 97.81 281 VAL A N 1
ATOM 2170 C CA . VAL A 1 281 ? -18.875 8.805 7.004 1 97.81 281 VAL A CA 1
ATOM 2171 C C . VAL A 1 281 ? -19.484 7.426 6.762 1 97.81 281 VAL A C 1
ATOM 2173 O O . VAL A 1 281 ? -20.5 7.074 7.363 1 97.81 281 VAL A O 1
ATOM 2176 N N . MET A 1 282 ? -18.938 6.754 5.871 1 98.31 282 MET A N 1
ATOM 2177 C CA . MET A 1 282 ? -19.328 5.379 5.586 1 98.31 282 MET A CA 1
ATOM 2178 C C . MET A 1 282 ? -18.391 4.395 6.277 1 98.31 282 MET A C 1
ATOM 2180 O O . MET A 1 282 ? -17.172 4.543 6.211 1 98.31 282 MET A O 1
ATOM 2184 N N . ARG A 1 283 ? -18.906 3.443 6.922 1 98.56 283 ARG A N 1
ATOM 2185 C CA . ARG A 1 283 ? -18.125 2.369 7.527 1 98.56 283 ARG A CA 1
ATOM 2186 C C . ARG A 1 283 ? -18.141 1.122 6.652 1 98.56 283 ARG A C 1
ATOM 2188 O O . ARG A 1 283 ? -19.094 0.332 6.699 1 98.56 283 ARG A O 1
ATOM 2195 N N . ILE A 1 284 ? -17.094 0.788 5.988 1 98.75 284 ILE A N 1
ATOM 2196 C CA . ILE A 1 284 ? -17.047 -0.207 4.922 1 98.75 284 ILE A CA 1
ATOM 2197 C C . ILE A 1 284 ? -17.156 -1.608 5.52 1 98.75 284 ILE A C 1
ATOM 2199 O O . ILE A 1 284 ? -17.484 -2.566 4.816 1 98.75 284 ILE A O 1
ATOM 2203 N N . ARG A 1 285 ? -16.922 -1.686 6.77 1 98.31 285 ARG A N 1
ATOM 2204 C CA . ARG A 1 285 ? -16.953 -2.98 7.441 1 98.31 285 ARG A CA 1
ATOM 2205 C C . ARG A 1 285 ? -18.391 -3.438 7.672 1 98.31 285 ARG A C 1
ATOM 2207 O O . ARG A 1 285 ? -18.641 -4.602 8 1 98.31 285 ARG A O 1
ATOM 2214 N N . ASN A 1 286 ? -19.344 -2.494 7.492 1 98.31 286 ASN A N 1
ATOM 2215 C CA . ASN A 1 286 ? -20.75 -2.857 7.656 1 98.31 286 ASN A CA 1
ATOM 2216 C C . ASN A 1 286 ? -21.141 -4 6.723 1 98.31 286 ASN A C 1
ATOM 2218 O O . ASN A 1 286 ? -20.734 -4.023 5.559 1 98.31 286 ASN A O 1
ATOM 2222 N N . SER A 1 287 ? -21.969 -4.902 7.16 1 97.75 287 SER A N 1
ATOM 2223 C CA . SER A 1 287 ? -22.344 -6.121 6.445 1 97.75 287 SER A CA 1
ATOM 2224 C C . SER A 1 287 ? -23.156 -5.801 5.191 1 97.75 287 SER A C 1
ATOM 2226 O O . SER A 1 287 ? -23.125 -6.559 4.219 1 97.75 287 SER A O 1
ATOM 2228 N N . ARG A 1 288 ? -23.812 -4.688 5.207 1 97.88 288 ARG A N 1
ATOM 2229 C CA . ARG A 1 288 ? -24.672 -4.324 4.082 1 97.88 288 ARG A CA 1
ATOM 2230 C C . ARG A 1 288 ? -23.859 -4.145 2.807 1 97.88 288 ARG A C 1
ATOM 2232 O O . ARG A 1 288 ? -24.391 -4.223 1.701 1 97.88 288 ARG A O 1
ATOM 2239 N N . PHE A 1 289 ? -22.609 -3.941 2.947 1 98.56 289 PHE A N 1
ATOM 2240 C CA . PHE A 1 289 ? -21.797 -3.625 1.774 1 98.56 289 PHE A CA 1
ATOM 2241 C C . PHE A 1 289 ? -21.234 -4.895 1.143 1 98.56 289 PHE A C 1
ATOM 2243 O O . PHE A 1 289 ? -20.594 -4.84 0.091 1 98.56 289 PHE A O 1
ATOM 2250 N N . ARG A 1 290 ? -21.469 -6.012 1.696 1 98.25 290 ARG A N 1
ATOM 2251 C CA . ARG A 1 290 ? -20.953 -7.285 1.206 1 98.25 290 ARG A CA 1
ATOM 2252 C C . ARG A 1 290 ? -21.359 -7.52 -0.245 1 98.25 290 ARG A C 1
ATOM 2254 O O . ARG A 1 290 ? -20.578 -8.078 -1.028 1 98.25 290 ARG A O 1
ATOM 2261 N N . THR A 1 291 ? -22.531 -7.094 -0.644 1 98.56 291 THR A N 1
ATOM 2262 C CA . THR A 1 291 ? -23.047 -7.395 -1.977 1 98.56 291 THR A CA 1
ATOM 2263 C C . THR A 1 291 ? -23.266 -6.113 -2.773 1 98.56 291 THR A C 1
ATOM 2265 O O . THR A 1 291 ? -23.953 -6.125 -3.797 1 98.56 291 THR A O 1
ATOM 2268 N N . ASP A 1 292 ? -22.781 -4.996 -2.283 1 98.75 292 ASP A N 1
ATOM 2269 C CA . ASP A 1 292 ? -23.016 -3.697 -2.906 1 98.75 292 ASP A CA 1
ATOM 2270 C C . ASP A 1 292 ? -22.031 -3.443 -4.043 1 98.75 292 ASP A C 1
ATOM 2272 O O . ASP A 1 292 ? -20.844 -3.232 -3.801 1 98.75 292 ASP A O 1
ATOM 2276 N N . THR A 1 293 ? -22.5 -3.404 -5.254 1 98.75 293 THR A N 1
ATOM 2277 C CA . THR A 1 293 ? -21.625 -3.336 -6.418 1 98.75 293 THR A CA 1
ATOM 2278 C C . THR A 1 293 ? -21.359 -1.885 -6.812 1 98.75 293 THR A C 1
ATOM 2280 O O . THR A 1 293 ? -20.703 -1.618 -7.82 1 98.75 293 THR A O 1
ATOM 2283 N N . GLY A 1 294 ? -21.875 -0.925 -6.086 1 98.62 294 GLY A N 1
ATOM 2284 C CA . GLY A 1 294 ? -21.672 0.486 -6.371 1 98.62 294 GLY A CA 1
ATOM 2285 C C . GLY A 1 294 ? -20.375 1.029 -5.793 1 98.62 294 GLY A C 1
ATOM 2286 O O . GLY A 1 294 ? -19.734 0.366 -4.984 1 98.62 294 GLY A O 1
ATOM 2287 N N . PRO A 1 295 ? -20 2.189 -6.238 1 98.69 295 PRO A N 1
ATOM 2288 C CA . PRO A 1 295 ? -18.812 2.852 -5.688 1 98.69 295 PRO A CA 1
ATOM 2289 C C . PRO A 1 295 ? -19.047 3.418 -4.289 1 98.69 295 PRO A C 1
ATOM 2291 O O . PRO A 1 295 ? -20.188 3.42 -3.803 1 98.69 295 PRO A O 1
ATOM 2294 N N . ILE A 1 296 ? -18.016 3.818 -3.637 1 98.75 296 ILE A N 1
ATOM 2295 C CA . ILE A 1 296 ? -18.125 4.441 -2.324 1 98.75 296 ILE A CA 1
ATOM 2296 C C . ILE A 1 296 ? -19.109 5.609 -2.398 1 98.75 296 ILE A C 1
ATOM 2298 O O . ILE A 1 296 ? -20.016 5.727 -1.567 1 98.75 296 ILE A O 1
ATOM 2302 N N . ASP A 1 297 ? -18.906 6.492 -3.322 1 97.88 297 ASP A N 1
ATOM 2303 C CA . ASP A 1 297 ? -19.703 7.684 -3.584 1 97.88 297 ASP A CA 1
ATOM 2304 C C . ASP A 1 297 ? -19.922 7.887 -5.082 1 97.88 297 ASP A C 1
ATOM 2306 O O . ASP A 1 297 ? -18.953 8.117 -5.82 1 97.88 297 ASP A O 1
ATOM 2310 N N . GLU A 1 298 ? -21.141 7.895 -5.598 1 96.94 298 GLU A N 1
ATOM 2311 C CA . GLU A 1 298 ? -21.484 7.965 -7.016 1 96.94 298 GLU A CA 1
ATOM 2312 C C . GLU A 1 298 ? -21.062 9.297 -7.625 1 96.94 298 GLU A C 1
ATOM 2314 O O . GLU A 1 298 ? -20.828 9.391 -8.828 1 96.94 298 GLU A O 1
ATOM 2319 N N . SER A 1 299 ? -20.906 10.25 -6.816 1 95.81 299 SER A N 1
ATOM 2320 C CA . SER A 1 299 ? -20.547 11.578 -7.309 1 95.81 299 SER A CA 1
ATOM 2321 C C . SER A 1 299 ? -19.047 11.781 -7.305 1 95.81 299 SER A C 1
ATOM 2323 O O . SER A 1 299 ? -18.547 12.805 -7.77 1 95.81 299 SER A O 1
ATOM 2325 N N . CYS A 1 300 ? -18.344 10.828 -6.789 1 98.06 300 CYS A N 1
ATOM 2326 C CA . CYS A 1 300 ? -16.891 10.945 -6.66 1 98.06 300 CYS A CA 1
ATOM 2327 C C . CYS A 1 300 ? -16.188 10.383 -7.891 1 98.06 300 CYS A C 1
ATOM 2329 O O . CYS A 1 300 ? -16.578 9.336 -8.406 1 98.06 300 CYS A O 1
ATOM 2331 N N . ASP A 1 301 ? -15.164 11.039 -8.32 1 97.88 301 ASP A N 1
ATOM 2332 C CA . ASP A 1 301 ? -14.477 10.594 -9.531 1 97.88 301 ASP A CA 1
ATOM 2333 C C . ASP A 1 301 ? -13.062 10.117 -9.219 1 97.88 301 ASP A C 1
ATOM 2335 O O . ASP A 1 301 ? -12.203 10.086 -10.102 1 97.88 301 ASP A O 1
ATOM 2339 N N . CYS A 1 302 ? -12.75 9.859 -7.945 1 98.5 302 CYS A N 1
ATOM 2340 C CA . CYS A 1 302 ? -11.414 9.375 -7.613 1 98.5 302 CYS A CA 1
ATOM 2341 C C . CYS A 1 302 ? -11.164 8 -8.227 1 98.5 302 CYS A C 1
ATOM 2343 O O . CYS A 1 302 ? -12.094 7.352 -8.711 1 98.5 302 CYS A O 1
ATOM 2345 N N . TYR A 1 303 ? -9.953 7.555 -8.258 1 98.62 303 TYR A N 1
ATOM 2346 C CA . TYR A 1 303 ? -9.555 6.27 -8.82 1 98.62 303 TYR A CA 1
ATOM 2347 C C . TYR A 1 303 ? -10.336 5.125 -8.188 1 98.62 303 TYR A C 1
ATOM 2349 O O . TYR A 1 303 ? -10.828 4.238 -8.891 1 98.62 303 TYR A O 1
ATOM 2357 N N . THR A 1 304 ? -10.445 5.09 -6.887 1 98.81 304 THR A N 1
ATOM 2358 C CA . THR A 1 304 ? -11.117 4.02 -6.156 1 98.81 304 THR A CA 1
ATOM 2359 C C . THR A 1 304 ? -12.578 3.912 -6.582 1 98.81 304 THR A C 1
ATOM 2361 O O . THR A 1 304 ? -13.047 2.834 -6.957 1 98.81 304 THR A O 1
ATOM 2364 N N . CYS A 1 305 ? -13.258 5.016 -6.57 1 98.81 305 CYS A N 1
ATOM 2365 C CA . CYS A 1 305 ? -14.688 5.008 -6.879 1 98.81 305 CYS A CA 1
ATOM 2366 C C . CYS A 1 305 ? -14.93 4.652 -8.336 1 98.81 305 CYS A C 1
ATOM 2368 O O . CYS A 1 305 ? -15.938 4.027 -8.672 1 98.81 305 CYS A O 1
ATOM 2370 N N . ARG A 1 306 ? -14.016 5 -9.188 1 98.56 306 ARG A N 1
ATOM 2371 C CA . ARG A 1 306 ? -14.188 4.738 -10.609 1 98.56 306 ARG A CA 1
ATOM 2372 C C . ARG A 1 306 ? -13.984 3.262 -10.93 1 98.56 306 ARG A C 1
ATOM 2374 O O . ARG A 1 306 ? -14.453 2.771 -11.961 1 98.56 306 ARG A O 1
ATOM 2381 N N . ASN A 1 307 ? -13.32 2.553 -10.031 1 98.62 307 ASN A N 1
ATOM 2382 C CA . ASN A 1 307 ? -12.836 1.255 -10.492 1 98.62 307 ASN A CA 1
ATOM 2383 C C . ASN A 1 307 ? -13.281 0.13 -9.562 1 98.62 307 ASN A C 1
ATOM 2385 O O . ASN A 1 307 ? -13.211 -1.045 -9.922 1 98.62 307 ASN A O 1
ATOM 2389 N N . TYR A 1 308 ? -13.742 0.45 -8.383 1 98.81 308 TYR A N 1
ATOM 2390 C CA . TYR A 1 308 ? -13.984 -0.617 -7.414 1 98.81 308 TYR A CA 1
ATOM 2391 C C . TYR A 1 308 ? -15.328 -0.43 -6.723 1 98.81 308 TYR A C 1
ATOM 2393 O O . TYR A 1 308 ? -15.812 0.697 -6.578 1 98.81 308 TYR A O 1
ATOM 2401 N N . SER A 1 309 ? -15.844 -1.51 -6.242 1 98.88 309 SER A N 1
ATOM 2402 C CA . SER A 1 309 ? -17.125 -1.514 -5.547 1 98.88 309 SER A CA 1
ATOM 2403 C C . SER A 1 309 ? -16.938 -1.523 -4.031 1 98.88 309 SER A C 1
ATOM 2405 O O . SER A 1 309 ? -15.852 -1.853 -3.543 1 98.88 309 SER A O 1
ATOM 2407 N N . ARG A 1 310 ? -18 -1.155 -3.344 1 98.94 310 ARG A N 1
ATOM 2408 C CA . ARG A 1 310 ? -18.016 -1.271 -1.89 1 98.94 310 ARG A CA 1
ATOM 2409 C C . ARG A 1 310 ? -17.812 -2.719 -1.454 1 98.94 310 ARG A C 1
ATOM 2411 O O . ARG A 1 310 ? -17.125 -2.984 -0.467 1 98.94 310 ARG A O 1
ATOM 2418 N N . ALA A 1 311 ? -18.344 -3.678 -2.219 1 98.88 311 ALA A N 1
ATOM 2419 C CA . ALA A 1 311 ? -18.188 -5.094 -1.894 1 98.88 311 ALA A CA 1
ATOM 2420 C C . ALA A 1 311 ? -16.734 -5.523 -1.966 1 98.88 311 ALA A C 1
ATOM 2422 O O . ALA A 1 311 ? -16.234 -6.234 -1.086 1 98.88 311 ALA A O 1
ATOM 2423 N N . TYR A 1 312 ? -16.078 -5.105 -3.008 1 98.88 312 TYR A N 1
ATOM 2424 C CA . TYR A 1 312 ? -14.664 -5.441 -3.156 1 98.88 312 TYR A CA 1
ATOM 2425 C C . TYR A 1 312 ? -13.836 -4.82 -2.039 1 98.88 312 TYR A C 1
ATOM 2427 O O . TYR A 1 312 ? -12.984 -5.488 -1.445 1 98.88 312 TYR A O 1
ATOM 2435 N N . LEU A 1 313 ? -14.094 -3.586 -1.757 1 98.94 313 LEU A N 1
ATOM 2436 C CA . LEU A 1 313 ? -13.352 -2.895 -0.712 1 98.94 313 LEU A CA 1
ATOM 2437 C C . LEU A 1 313 ? -13.578 -3.551 0.645 1 98.94 313 LEU A C 1
ATOM 2439 O O . LEU A 1 313 ? -12.648 -3.688 1.44 1 98.94 313 LEU A O 1
ATOM 2443 N N . LYS A 1 314 ? -14.812 -3.904 0.941 1 98.75 314 LYS A N 1
ATOM 2444 C CA . LYS A 1 314 ? -15.109 -4.629 2.172 1 98.75 314 LYS A CA 1
ATOM 2445 C C . LYS A 1 314 ? -14.328 -5.934 2.248 1 98.75 314 LYS A C 1
ATOM 2447 O O . LYS A 1 314 ? -13.773 -6.273 3.297 1 98.75 314 LYS A O 1
ATOM 2452 N N . HIS A 1 315 ? -14.305 -6.641 1.179 1 98.69 315 HIS A N 1
ATOM 2453 C CA . HIS A 1 315 ? -13.586 -7.902 1.096 1 98.69 315 HIS A CA 1
ATOM 2454 C C . HIS A 1 315 ? -12.102 -7.711 1.396 1 98.69 315 HIS A C 1
ATOM 2456 O O . HIS A 1 315 ? -11.523 -8.438 2.205 1 98.69 315 HIS A O 1
ATOM 2462 N N . LEU A 1 316 ? -11.484 -6.734 0.745 1 98.69 316 LEU A N 1
ATOM 2463 C CA . LEU A 1 316 ? -10.07 -6.461 0.969 1 98.69 316 LEU A CA 1
ATOM 2464 C C . LEU A 1 316 ? -9.805 -6.117 2.432 1 98.69 316 LEU A C 1
ATOM 2466 O O . LEU A 1 316 ? -8.812 -6.566 3.01 1 98.69 316 LEU A O 1
ATOM 2470 N N . ASP A 1 317 ? -10.68 -5.297 2.979 1 98.19 317 ASP A N 1
ATOM 2471 C CA . ASP A 1 317 ? -10.555 -4.922 4.383 1 98.19 317 ASP A CA 1
ATOM 2472 C C . ASP A 1 317 ? -10.633 -6.148 5.289 1 98.19 317 ASP A C 1
ATOM 2474 O O . ASP A 1 317 ? -9.805 -6.312 6.195 1 98.19 317 ASP A O 1
ATOM 2478 N N . LYS A 1 318 ? -11.578 -6.992 5.012 1 97.38 318 LYS A N 1
ATOM 2479 C CA . LYS A 1 318 ? -11.781 -8.203 5.801 1 97.38 318 LYS A CA 1
ATOM 2480 C C . LYS A 1 318 ? -10.555 -9.109 5.73 1 97.38 318 LYS A C 1
ATOM 2482 O O . LYS A 1 318 ? -10.227 -9.797 6.703 1 97.38 318 LYS A O 1
ATOM 2487 N N . CYS A 1 319 ? -9.914 -9.133 4.602 1 97.19 319 CYS A N 1
ATOM 2488 C CA . CYS A 1 319 ? -8.75 -9.992 4.387 1 97.19 319 CYS A CA 1
ATOM 2489 C C . CYS A 1 319 ? -7.469 -9.289 4.812 1 97.19 319 CYS A C 1
ATOM 2491 O O . CYS A 1 319 ? -6.375 -9.836 4.648 1 97.19 319 CYS A O 1
ATOM 2493 N N . ASN A 1 320 ? -7.543 -8.062 5.289 1 97 320 ASN A N 1
ATOM 2494 C CA . ASN A 1 320 ? -6.391 -7.266 5.707 1 97 320 ASN A CA 1
ATOM 2495 C C . ASN A 1 320 ? -5.387 -7.094 4.57 1 97 320 ASN A C 1
ATOM 2497 O O . ASN A 1 320 ? -4.184 -7.246 4.77 1 97 320 ASN A O 1
ATOM 2501 N N . GLU A 1 321 ? -5.93 -6.918 3.42 1 97.81 321 GLU A N 1
ATOM 2502 C CA . GLU A 1 321 ? -5.078 -6.723 2.25 1 97.81 321 GLU A CA 1
ATOM 2503 C C . GLU A 1 321 ? -4.594 -5.277 2.154 1 97.81 321 GLU A C 1
ATOM 2505 O O . GLU A 1 321 ? -5.375 -4.344 2.326 1 97.81 321 GLU A O 1
ATOM 2510 N N . ILE A 1 322 ? -3.346 -5.043 1.8 1 98 322 ILE A N 1
ATOM 2511 C CA . ILE A 1 322 ? -2.693 -3.74 1.693 1 98 322 ILE A CA 1
ATOM 2512 C C . ILE A 1 322 ? -3.443 -2.869 0.688 1 98 322 ILE A C 1
ATOM 2514 O O . ILE A 1 322 ? -3.641 -1.674 0.92 1 98 322 ILE A O 1
ATOM 2518 N N . LEU A 1 323 ? -3.848 -3.467 -0.372 1 98.44 323 LEU A N 1
ATOM 2519 C CA . LEU A 1 323 ? -4.512 -2.707 -1.427 1 98.44 323 LEU A CA 1
ATOM 2520 C C . LEU A 1 323 ? -5.77 -2.027 -0.899 1 98.44 323 LEU A C 1
ATOM 2522 O O . LEU A 1 323 ? -6.105 -0.92 -1.323 1 98.44 323 LEU A O 1
ATOM 2526 N N . GLY A 1 324 ? -6.496 -2.693 0.018 1 98.5 324 GLY A N 1
ATOM 2527 C CA . GLY A 1 324 ? -7.68 -2.086 0.609 1 98.5 324 GLY A CA 1
ATOM 2528 C C . GLY A 1 324 ? -7.383 -0.785 1.33 1 98.5 324 GLY A C 1
ATOM 2529 O O . GLY A 1 324 ? -8.062 0.22 1.112 1 98.5 324 GLY A O 1
ATOM 2530 N N . ALA A 1 325 ? -6.363 -0.813 2.162 1 98.25 325 ALA A N 1
ATOM 2531 C CA . ALA A 1 325 ? -5.934 0.381 2.887 1 98.25 325 ALA A CA 1
ATOM 2532 C C . ALA A 1 325 ? -5.523 1.489 1.923 1 98.25 325 ALA A C 1
ATOM 2534 O O . ALA A 1 325 ? -5.844 2.66 2.141 1 98.25 325 ALA A O 1
ATOM 2535 N N . ARG A 1 326 ? -4.855 1.125 0.891 1 98.44 326 ARG A N 1
ATOM 2536 C CA . ARG A 1 326 ? -4.379 2.074 -0.11 1 98.44 326 ARG A CA 1
ATOM 2537 C C . ARG A 1 326 ? -5.547 2.729 -0.842 1 98.44 326 ARG A C 1
ATOM 2539 O O . ARG A 1 326 ? -5.609 3.955 -0.947 1 98.44 326 ARG A O 1
ATOM 2546 N N . LEU A 1 327 ? -6.453 1.902 -1.333 1 98.81 327 LEU A N 1
ATOM 2547 C CA . LEU A 1 327 ? -7.598 2.393 -2.094 1 98.81 327 LEU A CA 1
ATOM 2548 C C . LEU A 1 327 ? -8.469 3.305 -1.236 1 98.81 327 LEU A C 1
ATOM 2550 O O . LEU A 1 327 ? -8.906 4.363 -1.694 1 98.81 327 LEU A O 1
ATOM 2554 N N . ASN A 1 328 ? -8.656 2.852 -0.006 1 98.88 328 ASN A N 1
ATOM 2555 C CA . ASN A 1 328 ? -9.414 3.674 0.927 1 98.88 328 ASN A CA 1
ATOM 2556 C C . ASN A 1 328 ? -8.727 5.012 1.188 1 98.88 328 ASN A C 1
ATOM 2558 O O . ASN A 1 328 ? -9.391 6.043 1.308 1 98.88 328 ASN A O 1
ATOM 2562 N N . THR A 1 329 ? -7.449 5 1.289 1 98.81 329 THR A N 1
ATOM 2563 C CA . THR A 1 329 ? -6.672 6.211 1.525 1 98.81 329 THR A CA 1
ATOM 2564 C C . THR A 1 329 ? -6.766 7.156 0.332 1 98.81 329 THR A C 1
ATOM 2566 O O . THR A 1 329 ? -6.945 8.367 0.504 1 98.81 329 THR A O 1
ATOM 2569 N N . ILE A 1 330 ? -6.684 6.605 -0.884 1 98.81 330 ILE A N 1
ATOM 2570 C CA . ILE A 1 330 ? -6.852 7.398 -2.098 1 98.81 330 ILE A CA 1
ATOM 2571 C C . ILE A 1 330 ? -8.195 8.125 -2.057 1 98.81 330 ILE A C 1
ATOM 2573 O O . ILE A 1 330 ? -8.258 9.336 -2.295 1 98.81 330 ILE A O 1
ATOM 2577 N N . HIS A 1 331 ? -9.227 7.414 -1.696 1 98.88 331 HIS A N 1
ATOM 2578 C CA . HIS A 1 331 ? -10.562 7.988 -1.666 1 98.88 331 HIS A CA 1
ATOM 2579 C C . HIS A 1 331 ? -10.664 9.102 -0.625 1 98.88 331 HIS A C 1
ATOM 2581 O O . HIS A 1 331 ? -11.125 10.203 -0.93 1 98.88 331 HIS A O 1
ATOM 2587 N N . ASN A 1 332 ? -10.219 8.789 0.572 1 98.94 332 ASN A N 1
ATOM 2588 C CA . ASN A 1 332 ? -10.359 9.758 1.654 1 98.94 332 ASN A CA 1
ATOM 2589 C C . ASN A 1 332 ? -9.578 11.039 1.365 1 98.94 332 ASN A C 1
ATOM 2591 O O . ASN A 1 332 ? -10.094 12.141 1.566 1 98.94 332 ASN A O 1
ATOM 2595 N N . LEU A 1 333 ? -8.375 10.914 0.925 1 98.88 333 LEU A N 1
ATOM 2596 C CA . LEU A 1 333 ? -7.582 12.109 0.641 1 98.88 333 LEU A CA 1
ATOM 2597 C C . LEU A 1 333 ? -8.172 12.891 -0.53 1 98.88 333 LEU A C 1
ATOM 2599 O O . LEU A 1 333 ? -8.148 14.117 -0.535 1 98.88 333 LEU A O 1
ATOM 2603 N N . HIS A 1 334 ? -8.672 12.156 -1.524 1 98.88 334 HIS A N 1
ATOM 2604 C CA . HIS A 1 334 ? -9.367 12.82 -2.627 1 98.88 334 HIS A CA 1
ATOM 2605 C C . HIS A 1 334 ? -10.562 13.625 -2.127 1 98.88 334 HIS A C 1
ATOM 2607 O O . HIS A 1 334 ? -10.789 14.75 -2.576 1 98.88 334 HIS A O 1
ATOM 2613 N N . TYR A 1 335 ? -11.328 13.047 -1.252 1 98.75 335 TYR A N 1
ATOM 2614 C CA . TYR A 1 335 ? -12.469 13.734 -0.665 1 98.75 335 TYR A CA 1
ATOM 2615 C C . TYR A 1 335 ? -12.039 15.062 -0.043 1 98.75 335 TYR A C 1
ATOM 2617 O O . TYR A 1 335 ? -12.664 16.094 -0.286 1 98.75 335 TYR A O 1
ATOM 2625 N N . TYR A 1 336 ? -11 15.055 0.734 1 98.81 336 TYR A N 1
ATOM 2626 C CA . TYR A 1 336 ? -10.547 16.25 1.438 1 98.81 336 TYR A CA 1
ATOM 2627 C C . TYR A 1 336 ? -10.055 17.312 0.458 1 98.81 336 TYR A C 1
ATOM 2629 O O . TYR A 1 336 ? -10.312 18.5 0.641 1 98.81 336 TYR A O 1
ATOM 2637 N N . GLN A 1 337 ? -9.32 16.859 -0.567 1 98.81 337 GLN A N 1
ATOM 2638 C CA . GLN A 1 337 ? -8.875 17.812 -1.58 1 98.81 337 GLN A CA 1
ATOM 2639 C C . GLN A 1 337 ? -10.055 18.406 -2.334 1 98.81 337 GLN A C 1
ATOM 2641 O O . GLN A 1 337 ? -10.055 19.594 -2.664 1 98.81 337 GLN A O 1
ATOM 2646 N N . THR A 1 338 ? -11.039 17.594 -2.602 1 98.69 338 THR A N 1
ATOM 2647 C CA . THR A 1 338 ? -12.258 18.062 -3.26 1 98.69 338 THR A CA 1
ATOM 2648 C C . THR A 1 338 ? -13 19.062 -2.377 1 98.69 338 THR A C 1
ATOM 2650 O O . THR A 1 338 ? -13.492 20.078 -2.863 1 98.69 338 THR A O 1
ATOM 2653 N N . LEU A 1 339 ? -13.094 18.703 -1.097 1 98.56 339 LEU A N 1
ATOM 2654 C CA . LEU A 1 339 ? -13.719 19.594 -0.132 1 98.56 339 LEU A CA 1
ATOM 2655 C C . LEU A 1 339 ? -13.086 20.984 -0.192 1 98.56 339 LEU A C 1
ATOM 2657 O O . LEU A 1 339 ? -13.797 21.984 -0.27 1 98.56 339 LEU A O 1
ATOM 2661 N N . MET A 1 340 ? -11.781 21.031 -0.185 1 98.81 340 MET A N 1
ATOM 2662 C CA . MET A 1 340 ? -11.07 22.312 -0.252 1 98.81 340 MET A CA 1
ATOM 2663 C C . MET A 1 340 ? -11.352 23.016 -1.572 1 98.81 340 MET A C 1
ATOM 2665 O O . MET A 1 340 ? -11.586 24.219 -1.594 1 98.81 340 MET A O 1
ATOM 2669 N N . ARG A 1 341 ? -11.266 22.312 -2.645 1 98.69 341 ARG A N 1
ATOM 2670 C CA . ARG A 1 341 ? -11.508 22.875 -3.965 1 98.69 341 ARG A CA 1
ATOM 2671 C C . ARG A 1 341 ? -12.898 23.484 -4.051 1 98.69 341 ARG A C 1
ATOM 2673 O O . ARG A 1 341 ? -13.07 24.594 -4.582 1 98.69 341 ARG A O 1
ATOM 2680 N N . GLU A 1 342 ? -13.875 22.781 -3.574 1 98.75 342 GLU A N 1
ATOM 2681 C CA . GLU A 1 342 ? -15.258 23.266 -3.623 1 98.75 342 GLU A CA 1
ATOM 2682 C C . GLU A 1 342 ? -15.438 24.5 -2.752 1 98.75 342 GLU A C 1
ATOM 2684 O O . GLU A 1 342 ? -16.141 25.438 -3.131 1 98.75 342 GLU A O 1
ATOM 2689 N N . LEU A 1 343 ? -14.836 24.484 -1.615 1 98.88 343 LEU A N 1
ATOM 2690 C CA . LEU A 1 343 ? -14.891 25.641 -0.742 1 98.88 343 LEU A CA 1
ATOM 2691 C C . LEU A 1 343 ? -14.273 26.859 -1.42 1 98.88 343 LEU A C 1
ATOM 2693 O O . LEU A 1 343 ? -14.844 27.953 -1.387 1 98.88 343 LEU A O 1
ATOM 2697 N N . ARG A 1 344 ? -13.086 26.672 -2.045 1 98.88 344 ARG A N 1
ATOM 2698 C CA . ARG A 1 344 ? -12.453 27.766 -2.787 1 98.88 344 ARG A CA 1
ATOM 2699 C C . ARG A 1 344 ? -13.383 28.297 -3.865 1 98.88 344 ARG A C 1
ATOM 2701 O O . ARG A 1 344 ? -13.516 29.516 -4.027 1 98.88 344 ARG A O 1
ATOM 2708 N N . GLY A 1 345 ? -13.953 27.406 -4.602 1 98.81 345 GLY A N 1
ATOM 2709 C CA . GLY A 1 345 ? -14.891 27.812 -5.637 1 98.81 345 GLY A CA 1
ATOM 2710 C C . GLY A 1 345 ? -16.078 28.594 -5.094 1 98.81 345 GLY A C 1
ATOM 2711 O O . GLY A 1 345 ? -16.469 29.625 -5.648 1 98.81 345 GLY A O 1
ATOM 2712 N N . ALA A 1 346 ? -16.688 28.078 -4.039 1 98.81 346 ALA A N 1
ATOM 2713 C CA . ALA A 1 346 ? -17.844 28.719 -3.422 1 98.81 346 ALA A CA 1
ATOM 2714 C C . ALA A 1 346 ? -17.5 30.125 -2.945 1 98.81 346 ALA A C 1
ATOM 2716 O O . ALA A 1 346 ? -18.297 31.047 -3.125 1 98.81 346 ALA A O 1
ATOM 2717 N N . ILE A 1 347 ? -16.375 30.297 -2.303 1 98.81 347 ILE A N 1
ATOM 2718 C CA . ILE A 1 347 ? -15.938 31.594 -1.812 1 98.81 347 ILE A CA 1
ATOM 2719 C C . ILE A 1 347 ? -15.75 32.562 -2.988 1 98.81 347 ILE A C 1
ATOM 2721 O O . ILE A 1 347 ? -16.234 33.688 -2.959 1 98.81 347 ILE A O 1
ATOM 2725 N N . ALA A 1 348 ? -15.039 32.094 -4.02 1 98.69 348 ALA A N 1
ATOM 2726 C CA . ALA A 1 348 ? -14.727 32.906 -5.188 1 98.69 348 ALA A CA 1
ATOM 2727 C C . ALA A 1 348 ? -16 33.375 -5.883 1 98.69 348 ALA A C 1
ATOM 2729 O O . ALA A 1 348 ? -16.047 34.469 -6.422 1 98.69 348 ALA A O 1
ATOM 2730 N N . GLU A 1 349 ? -17.047 32.594 -5.836 1 98.44 349 GLU A N 1
ATOM 2731 C CA . GLU A 1 349 ? -18.281 32.875 -6.539 1 98.44 349 GLU A CA 1
ATOM 2732 C C . GLU A 1 349 ? -19.297 33.562 -5.629 1 98.44 349 GLU A C 1
ATOM 2734 O O . GLU A 1 349 ? -20.406 33.906 -6.055 1 98.44 349 GLU A O 1
ATOM 2739 N N . GLY A 1 350 ? -18.984 33.719 -4.445 1 98.25 350 GLY A N 1
ATOM 2740 C CA . GLY A 1 350 ? -19.875 34.375 -3.502 1 98.25 350 GLY A CA 1
ATOM 2741 C C . GLY A 1 350 ? -21.094 33.531 -3.15 1 98.25 350 GLY A C 1
ATOM 2742 O O . GLY A 1 350 ? -22.203 34.062 -3 1 98.25 350 GLY A O 1
ATOM 2743 N N . ARG A 1 351 ? -20.938 32.281 -3.088 1 98.31 351 ARG A N 1
ATOM 2744 C CA . ARG A 1 351 ? -22.062 31.391 -2.816 1 98.31 351 ARG A CA 1
ATOM 2745 C C . ARG A 1 351 ? -21.734 30.453 -1.659 1 98.31 351 ARG A C 1
ATOM 2747 O O . ARG A 1 351 ? -22.172 29.297 -1.65 1 98.31 351 ARG A O 1
ATOM 2754 N N . LEU A 1 352 ? -20.875 30.859 -0.751 1 98.5 352 LEU A N 1
ATOM 2755 C CA . LEU A 1 352 ? -20.422 30 0.334 1 98.5 352 LEU A CA 1
ATOM 2756 C C . LEU A 1 352 ? -21.594 29.562 1.208 1 98.5 352 LEU A C 1
ATOM 2758 O O . LEU A 1 352 ? -21.703 28.391 1.58 1 98.5 352 LEU A O 1
ATOM 2762 N N . GLU A 1 353 ? -22.469 30.484 1.547 1 97.69 353 GLU A N 1
ATOM 2763 C CA . GLU A 1 353 ? -23.609 30.156 2.404 1 97.69 353 GLU A CA 1
ATOM 2764 C C . GLU A 1 353 ? -24.469 29.062 1.784 1 97.69 353 GLU A C 1
ATOM 2766 O O . GLU A 1 353 ? -24.906 28.141 2.477 1 97.69 353 GLU A O 1
ATOM 2771 N N . ALA A 1 354 ? -24.734 29.203 0.52 1 98.25 354 ALA A N 1
ATOM 2772 C CA . ALA A 1 354 ? -25.516 28.188 -0.188 1 98.25 354 ALA A CA 1
ATOM 2773 C C . ALA A 1 354 ? -24.797 26.844 -0.205 1 98.25 354 ALA A C 1
ATOM 2775 O O . ALA A 1 354 ? -25.422 25.797 -0.037 1 98.25 354 ALA A O 1
ATOM 2776 N N . TRP A 1 355 ? -23.547 26.891 -0.473 1 98.44 355 TRP A N 1
ATOM 2777 C CA . TRP A 1 355 ? -22.75 25.656 -0.493 1 98.44 355 TRP A CA 1
ATOM 2778 C C . TRP A 1 355 ? -22.766 24.984 0.87 1 98.44 355 TRP A C 1
ATOM 2780 O O . TRP A 1 355 ? -22.922 23.75 0.955 1 98.44 355 TRP A O 1
ATOM 2790 N N . VAL A 1 356 ? -22.625 25.75 1.956 1 98.56 356 VAL A N 1
ATOM 2791 C CA . VAL A 1 356 ? -22.625 25.234 3.32 1 98.56 356 VAL A CA 1
ATOM 2792 C C . VAL A 1 356 ? -23.969 24.594 3.635 1 98.56 356 VAL A C 1
ATOM 2794 O O . VAL A 1 356 ? -24.031 23.516 4.242 1 98.56 356 VAL A O 1
ATOM 2797 N N . ALA A 1 357 ? -24.984 25.266 3.244 1 98.06 357 ALA A N 1
ATOM 2798 C CA . ALA A 1 357 ? -26.328 24.703 3.441 1 98.06 357 ALA A CA 1
ATOM 2799 C C . ALA A 1 357 ? -26.469 23.359 2.75 1 98.06 357 ALA A C 1
ATOM 2801 O O . ALA A 1 357 ? -27.047 22.422 3.311 1 98.06 357 ALA A O 1
ATOM 2802 N N . GLU A 1 358 ? -25.984 23.266 1.572 1 98.06 358 GLU A N 1
ATOM 2803 C CA . GLU A 1 358 ? -26.031 22.016 0.834 1 98.06 358 GLU A CA 1
ATOM 2804 C C . GLU A 1 358 ? -25.188 20.938 1.513 1 98.06 358 GLU A C 1
ATOM 2806 O O . GLU A 1 358 ? -25.578 19.781 1.601 1 98.06 358 GLU A O 1
ATOM 2811 N N . PHE A 1 359 ? -23.984 21.312 1.936 1 98.12 359 PHE A N 1
ATOM 2812 C CA . PHE A 1 359 ? -23.062 20.422 2.617 1 98.12 359 PHE A CA 1
ATOM 2813 C C . PHE A 1 359 ? -23.734 19.766 3.822 1 98.12 359 PHE A C 1
ATOM 2815 O O . PHE A 1 359 ? -23.719 18.547 3.955 1 98.12 359 PHE A O 1
ATOM 2822 N N . TYR A 1 360 ? -24.297 20.547 4.641 1 98.12 360 TYR A N 1
ATOM 2823 C CA . TYR A 1 360 ? -24.953 20.031 5.84 1 98.12 360 TYR A CA 1
ATOM 2824 C C . TYR A 1 360 ? -26.266 19.344 5.496 1 98.12 360 TYR A C 1
ATOM 2826 O O . TYR A 1 360 ? -26.641 18.359 6.145 1 98.12 360 TYR A O 1
ATOM 2834 N N . GLY A 1 361 ? -26.969 19.828 4.512 1 97.75 361 GLY A N 1
ATOM 2835 C CA . GLY A 1 361 ? -28.188 19.188 4.055 1 97.75 361 GLY A CA 1
ATOM 2836 C C . GLY A 1 361 ? -27.984 17.75 3.617 1 97.75 361 GLY A C 1
ATOM 2837 O O . GLY A 1 361 ? -28.766 16.875 3.98 1 97.75 361 GLY A O 1
ATOM 2838 N N . ARG A 1 362 ? -26.969 17.531 2.859 1 96.12 362 ARG A N 1
ATOM 2839 C CA . ARG A 1 362 ? -26.656 16.188 2.377 1 96.12 362 ARG A CA 1
ATOM 2840 C C . ARG A 1 362 ? -26.359 15.25 3.537 1 96.12 362 ARG A C 1
ATOM 2842 O O . ARG A 1 362 ? -26.516 14.031 3.416 1 96.12 362 ARG A O 1
ATOM 2849 N N . ARG A 1 363 ? -25.953 15.797 4.656 1 96.06 363 ARG A N 1
ATOM 2850 C CA . ARG A 1 363 ? -25.594 15.023 5.84 1 96.06 363 ARG A CA 1
ATOM 2851 C C . ARG A 1 363 ? -26.734 14.984 6.848 1 96.06 363 ARG A C 1
ATOM 2853 O O . ARG A 1 363 ? -26.594 14.414 7.93 1 96.06 363 ARG A O 1
ATOM 2860 N N . SER A 1 364 ? -27.875 15.586 6.539 1 96 364 SER A N 1
ATOM 2861 C CA . SER A 1 364 ? -29.031 15.695 7.426 1 96 364 SER A CA 1
ATOM 2862 C C . SER A 1 364 ? -28.641 16.328 8.758 1 96 364 SER A C 1
ATOM 2864 O O . SER A 1 364 ? -29.031 15.844 9.82 1 96 364 SER A O 1
ATOM 2866 N N . GLN A 1 365 ? -27.766 17.328 8.664 1 93.88 365 GLN A N 1
ATOM 2867 C CA . GLN A 1 365 ? -27.328 18.094 9.828 1 93.88 365 GLN A CA 1
ATOM 2868 C C . GLN A 1 365 ? -27.766 19.547 9.734 1 93.88 365 GLN A C 1
ATOM 2870 O O . GLN A 1 365 ? -27.984 20.062 8.633 1 93.88 365 GLN A O 1
ATOM 2875 N N . ALA A 1 366 ? -27.922 20.141 10.805 1 92.81 366 ALA A N 1
ATOM 2876 C CA . ALA A 1 366 ? -28.234 21.578 10.844 1 92.81 366 ALA A CA 1
ATOM 2877 C C . ALA A 1 366 ? -26.969 22.406 10.648 1 92.81 366 ALA A C 1
ATOM 2879 O O . ALA A 1 366 ? -25.891 22.031 11.102 1 92.81 366 ALA A O 1
ATOM 2880 N N . VAL A 1 367 ? -27.172 23.469 10.008 1 91.5 367 VAL A N 1
ATOM 2881 C CA . VAL A 1 367 ? -26.062 24.391 9.805 1 91.5 367 VAL A CA 1
ATOM 2882 C C . VAL A 1 367 ? -25.734 25.109 11.117 1 91.5 367 VAL A C 1
ATOM 2884 O O . VAL A 1 367 ? -26.594 25.781 11.688 1 91.5 367 VAL A O 1
ATOM 2887 N N . PRO A 1 368 ? -24.516 24.891 11.617 1 86.56 368 PRO A N 1
ATOM 2888 C CA . PRO A 1 368 ? -24.156 25.672 12.805 1 86.56 368 PRO A CA 1
ATOM 2889 C C . PRO A 1 368 ? -24.156 27.172 12.539 1 86.56 368 PRO A C 1
ATOM 2891 O O . PRO A 1 368 ? -23.859 27.609 11.422 1 86.56 368 PRO A O 1
ATOM 2894 N N . SER A 1 369 ? -24.469 27.938 13.57 1 81.56 369 SER A N 1
ATOM 2895 C CA . SER A 1 369 ? -24.453 29.391 13.445 1 81.56 369 SER A CA 1
ATOM 2896 C C . SER A 1 369 ? -23.031 29.953 13.484 1 81.56 369 SER A C 1
ATOM 2898 O O . SER A 1 369 ? -22.156 29.375 14.141 1 81.56 369 SER A O 1
ATOM 2900 N N . VAL A 1 370 ? -22.844 30.969 12.602 1 80.75 370 VAL A N 1
ATOM 2901 C CA . VAL A 1 370 ? -21.594 31.719 12.648 1 80.75 370 VAL A CA 1
ATOM 2902 C C . VAL A 1 370 ? -21.844 33.125 13.211 1 80.75 370 VAL A C 1
ATOM 2904 O O . VAL A 1 370 ? -22.953 33.656 13.07 1 80.75 370 VAL A O 1
ATOM 2907 N N . PRO A 1 371 ? -20.938 33.719 13.82 1 70.38 371 PRO A N 1
ATOM 2908 C CA . PRO A 1 371 ? -21.172 35.094 14.289 1 70.38 371 PRO A CA 1
ATOM 2909 C C . PRO A 1 371 ? -21.359 36.062 13.141 1 70.38 371 PRO A C 1
ATOM 2911 O O . PRO A 1 371 ? -20.859 35.844 12.039 1 70.38 371 PRO A O 1
ATOM 2914 N N . MET B 1 1 ? -8.195 -21.484 -25.609 1 96.38 1 MET B N 1
ATOM 2915 C CA . MET B 1 1 ? -6.762 -21.203 -25.5 1 96.38 1 MET B CA 1
ATOM 2916 C C . MET B 1 1 ? -5.988 -21.906 -26.609 1 96.38 1 MET B C 1
ATOM 2918 O O . MET B 1 1 ? -6.27 -23.062 -26.922 1 96.38 1 MET B O 1
ATOM 2922 N N . LYS B 1 2 ? -5.086 -21.109 -27.219 1 97.38 2 LYS B N 1
ATOM 2923 C CA . LYS B 1 2 ? -4.168 -21.703 -28.188 1 97.38 2 LYS B CA 1
ATOM 2924 C C . LYS B 1 2 ? -2.717 -21.5 -27.766 1 97.38 2 LYS B C 1
ATOM 2926 O O . LYS B 1 2 ? -2.33 -20.406 -27.359 1 97.38 2 LYS B O 1
ATOM 2931 N N . PHE B 1 3 ? -1.967 -22.578 -27.797 1 98.19 3 PHE B N 1
ATOM 2932 C CA . PHE B 1 3 ? -0.539 -22.5 -27.5 1 98.19 3 PHE B CA 1
ATOM 2933 C C . PHE B 1 3 ? 0.276 -22.578 -28.797 1 98.19 3 PHE B C 1
ATOM 2935 O O . PHE B 1 3 ? 0.076 -23.469 -29.609 1 98.19 3 PHE B O 1
ATOM 2942 N N . GLU B 1 4 ? 1.134 -21.625 -28.953 1 98.25 4 GLU B N 1
ATOM 2943 C CA . GLU B 1 4 ? 2.029 -21.578 -30.094 1 98.25 4 GLU B CA 1
ATOM 2944 C C . GLU B 1 4 ? 3.49 -21.672 -29.672 1 98.25 4 GLU B C 1
ATOM 2946 O O . GLU B 1 4 ? 3.963 -20.828 -28.891 1 98.25 4 GLU B O 1
ATOM 2951 N N . LEU B 1 5 ? 4.195 -22.734 -30.109 1 97.88 5 LEU B N 1
ATOM 2952 C CA . LEU B 1 5 ? 5.641 -22.797 -29.906 1 97.88 5 LEU B CA 1
ATOM 2953 C C . LEU B 1 5 ? 6.371 -21.938 -30.938 1 97.88 5 LEU B C 1
ATOM 2955 O O . LEU B 1 5 ? 6.332 -22.234 -32.125 1 97.88 5 LEU B O 1
ATOM 2959 N N . ILE B 1 6 ? 7.031 -20.938 -30.578 1 98.12 6 ILE B N 1
ATOM 2960 C CA . ILE B 1 6 ? 7.629 -19.922 -31.453 1 98.12 6 ILE B CA 1
ATOM 2961 C C . ILE B 1 6 ? 9.078 -20.297 -31.75 1 98.12 6 ILE B C 1
ATOM 2963 O O . ILE B 1 6 ? 9.539 -20.156 -32.875 1 98.12 6 ILE B O 1
ATOM 2967 N N . ALA B 1 7 ? 9.828 -20.656 -30.719 1 98.06 7 ALA B N 1
ATOM 2968 C CA . ALA B 1 7 ? 11.242 -21 -30.844 1 98.06 7 ALA B CA 1
ATOM 2969 C C . ALA B 1 7 ? 11.672 -21.953 -29.719 1 98.06 7 ALA B C 1
ATOM 2971 O O . ALA B 1 7 ? 10.953 -22.125 -28.734 1 98.06 7 ALA B O 1
ATOM 2972 N N . ASN B 1 8 ? 12.75 -22.594 -29.969 1 97.19 8 ASN B N 1
ATOM 2973 C CA . ASN B 1 8 ? 13.391 -23.406 -28.938 1 97.19 8 ASN B CA 1
ATOM 2974 C C . ASN B 1 8 ? 14.906 -23.188 -28.922 1 97.19 8 ASN B C 1
ATOM 2976 O O . ASN B 1 8 ? 15.484 -22.766 -29.922 1 97.19 8 ASN B O 1
ATOM 2980 N N . ASP B 1 9 ? 15.5 -23.328 -27.922 1 98.06 9 ASP B N 1
ATOM 2981 C CA . ASP B 1 9 ? 16.938 -23.469 -27.719 1 98.06 9 ASP B CA 1
ATOM 2982 C C . ASP B 1 9 ? 17.25 -24.672 -26.828 1 98.06 9 ASP B C 1
ATOM 2984 O O . ASP B 1 9 ? 17.25 -24.547 -25.594 1 98.06 9 ASP B O 1
ATOM 2988 N N . GLY B 1 10 ? 17.609 -25.812 -27.5 1 96.25 10 GLY B N 1
ATOM 2989 C CA . GLY B 1 10 ? 17.578 -27.062 -26.75 1 96.25 10 GLY B CA 1
ATOM 2990 C C . GLY B 1 10 ? 16.188 -27.438 -26.266 1 96.25 10 GLY B C 1
ATOM 2991 O O . GLY B 1 10 ? 15.234 -27.438 -27.031 1 96.25 10 GLY B O 1
ATOM 2992 N N . ALA B 1 11 ? 16.078 -27.781 -24.953 1 96.94 11 ALA B N 1
ATOM 2993 C CA . ALA B 1 11 ? 14.812 -28.172 -24.375 1 96.94 11 ALA B CA 1
ATOM 2994 C C . ALA B 1 11 ? 13.969 -26.953 -24.016 1 96.94 11 ALA B C 1
ATOM 2996 O O . ALA B 1 11 ? 12.758 -27.078 -23.781 1 96.94 11 ALA B O 1
ATOM 2997 N N . ALA B 1 12 ? 14.617 -25.797 -23.906 1 98.19 12 ALA B N 1
ATOM 2998 C CA . ALA B 1 12 ? 13.914 -24.578 -23.5 1 98.19 12 ALA B CA 1
ATOM 2999 C C . ALA B 1 12 ? 12.992 -24.078 -24.609 1 98.19 12 ALA B C 1
ATOM 3001 O O . ALA B 1 12 ? 13.336 -24.156 -25.797 1 98.19 12 ALA B O 1
ATOM 3002 N N . ARG B 1 13 ? 11.852 -23.547 -24.219 1 98.44 13 ARG B N 1
ATOM 3003 C CA . ARG B 1 13 ? 10.805 -23.219 -25.188 1 98.44 13 ARG B CA 1
ATOM 3004 C C . ARG B 1 13 ? 10.367 -21.766 -25.047 1 98.44 13 ARG B C 1
ATOM 3006 O O . ARG B 1 13 ? 10.188 -21.266 -23.922 1 98.44 13 ARG B O 1
ATOM 3013 N N . ARG B 1 14 ? 10.297 -21.062 -26.125 1 98.62 14 ARG B N 1
ATOM 3014 C CA . ARG B 1 14 ? 9.609 -19.781 -26.25 1 98.62 14 ARG B CA 1
ATOM 3015 C C . ARG B 1 14 ? 8.258 -19.953 -26.938 1 98.62 14 ARG B C 1
ATOM 3017 O O . ARG B 1 14 ? 8.188 -20.469 -28.047 1 98.62 14 ARG B O 1
ATOM 3024 N N . GLY B 1 15 ? 7.211 -19.656 -26.188 1 98.69 15 GLY B N 1
ATOM 3025 C CA . GLY B 1 15 ? 5.883 -19.844 -26.75 1 98.69 15 GLY B CA 1
ATOM 3026 C C . GLY B 1 15 ? 4.941 -18.688 -26.438 1 98.69 15 GLY B C 1
ATOM 3027 O O . GLY B 1 15 ? 5.367 -17.641 -25.938 1 98.69 15 GLY B O 1
ATOM 3028 N N . ARG B 1 16 ? 3.727 -18.781 -26.875 1 98.81 16 ARG B N 1
ATOM 3029 C CA . ARG B 1 16 ? 2.664 -17.812 -26.656 1 98.81 16 ARG B CA 1
ATOM 3030 C C . ARG B 1 16 ? 1.324 -18.5 -26.422 1 98.81 16 ARG B C 1
ATOM 3032 O O . ARG B 1 16 ? 0.959 -19.422 -27.172 1 98.81 16 ARG B O 1
ATOM 3039 N N . LEU B 1 17 ? 0.712 -18.172 -25.312 1 98.81 17 LEU B N 1
ATOM 3040 C CA . LEU B 1 17 ? -0.68 -18.562 -25.094 1 98.81 17 LEU B CA 1
ATOM 3041 C C . LEU B 1 17 ? -1.623 -17.469 -25.594 1 98.81 17 LEU B C 1
ATOM 3043 O O . LEU B 1 17 ? -1.42 -16.281 -25.297 1 98.81 17 LEU B O 1
ATOM 3047 N N . SER B 1 18 ? -2.664 -17.812 -26.344 1 98.62 18 SER B N 1
ATOM 3048 C CA . SER B 1 18 ? -3.658 -16.859 -26.812 1 98.62 18 SER B CA 1
ATOM 3049 C C . SER B 1 18 ? -5.027 -17.141 -26.203 1 98.62 18 SER B C 1
ATOM 3051 O O . SER B 1 18 ? -5.531 -18.25 -26.281 1 98.62 18 SER B O 1
ATOM 3053 N N . PHE B 1 19 ? -5.574 -16.188 -25.547 1 98 19 PHE B N 1
ATOM 3054 C CA . PHE B 1 19 ? -6.914 -16.203 -24.969 1 98 19 PHE B CA 1
ATOM 3055 C C . PHE B 1 19 ? -7.773 -15.102 -25.578 1 98 19 PHE B C 1
ATOM 3057 O O . PHE B 1 19 ? -7.254 -14.172 -26.188 1 98 19 PHE B O 1
ATOM 3064 N N . PRO B 1 20 ? -9.078 -15.211 -25.484 1 95.06 20 PRO B N 1
ATOM 3065 C CA . PRO B 1 20 ? -9.922 -14.086 -25.891 1 95.06 20 PRO B CA 1
ATOM 3066 C C . PRO B 1 20 ? -9.555 -12.789 -25.172 1 95.06 20 PRO B C 1
ATOM 3068 O O . PRO B 1 20 ? -9.625 -11.711 -25.781 1 95.06 20 PRO B O 1
ATOM 3071 N N . ARG B 1 21 ? -9.047 -12.828 -24.016 1 95.69 21 ARG B N 1
ATOM 3072 C CA . ARG B 1 21 ? -8.781 -11.656 -23.188 1 95.69 21 ARG B CA 1
ATOM 3073 C C . ARG B 1 21 ? -7.359 -11.156 -23.391 1 95.69 21 ARG B C 1
ATOM 3075 O O . ARG B 1 21 ? -6.965 -10.141 -22.828 1 95.69 21 ARG B O 1
ATOM 3082 N N . GLY B 1 22 ? -6.578 -11.883 -24.156 1 97 22 GLY B N 1
ATOM 3083 C CA . GLY B 1 22 ? -5.215 -11.43 -24.391 1 97 22 GLY B CA 1
ATOM 3084 C C . GLY B 1 22 ? -4.23 -12.57 -24.578 1 97 22 GLY B C 1
ATOM 3085 O O . GLY B 1 22 ? -4.625 -13.734 -24.609 1 97 22 GLY B O 1
ATOM 3086 N N . THR B 1 23 ? -2.979 -12.203 -24.734 1 98.62 23 THR B N 1
ATOM 3087 C CA . THR B 1 23 ? -1.927 -13.188 -24.953 1 98.62 23 THR B CA 1
ATOM 3088 C C . THR B 1 23 ? -0.967 -13.227 -23.766 1 98.62 23 THR B C 1
ATOM 3090 O O . THR B 1 23 ? -0.877 -12.266 -23 1 98.62 23 THR B O 1
ATOM 3093 N N . VAL B 1 24 ? -0.333 -14.32 -23.547 1 98.81 24 VAL B N 1
ATOM 3094 C CA . VAL B 1 24 ? 0.702 -14.531 -22.547 1 98.81 24 VAL B CA 1
ATOM 3095 C C . VAL B 1 24 ? 1.942 -15.141 -23.188 1 98.81 24 VAL B C 1
ATOM 3097 O O . VAL B 1 24 ? 1.891 -16.25 -23.734 1 98.81 24 VAL B O 1
ATOM 3100 N N . GLU B 1 25 ? 3.027 -14.391 -23.125 1 98.88 25 GLU B N 1
ATOM 3101 C CA . GLU B 1 25 ? 4.297 -14.914 -23.625 1 98.88 25 GLU B CA 1
ATOM 3102 C C . GLU B 1 25 ? 4.926 -15.875 -22.609 1 98.88 25 GLU B C 1
ATOM 3104 O O . GLU B 1 25 ? 4.871 -15.648 -21.406 1 98.88 25 GLU B O 1
ATOM 3109 N N . THR B 1 26 ? 5.523 -16.953 -23.047 1 98.81 26 THR B N 1
ATOM 3110 C CA . THR B 1 26 ? 6.184 -17.922 -22.172 1 98.81 26 THR B CA 1
ATOM 3111 C C . THR B 1 26 ? 7.66 -18.047 -22.531 1 98.81 26 THR B C 1
ATOM 3113 O O . THR B 1 26 ? 8.039 -17.938 -23.703 1 98.81 26 THR B O 1
ATOM 3116 N N . PRO B 1 27 ? 8.5 -18.328 -21.578 1 98.81 27 PRO B N 1
ATOM 3117 C CA . PRO B 1 27 ? 8.203 -18.578 -20.172 1 98.81 27 PRO B CA 1
ATOM 3118 C C . PRO B 1 27 ? 7.539 -17.375 -19.484 1 98.81 27 PRO B C 1
ATOM 3120 O O . PRO B 1 27 ? 7.84 -16.234 -19.812 1 98.81 27 PRO B O 1
ATOM 3123 N N . ALA B 1 28 ? 6.598 -17.703 -18.578 1 98.88 28 ALA B N 1
ATOM 3124 C CA . ALA B 1 28 ? 5.824 -16.672 -17.891 1 98.88 28 ALA B CA 1
ATOM 3125 C C . ALA B 1 28 ? 5.801 -16.906 -16.391 1 98.88 28 ALA B C 1
ATOM 3127 O O . ALA B 1 28 ? 5.766 -18.062 -15.938 1 98.88 28 ALA B O 1
ATOM 3128 N N . PHE B 1 29 ? 5.852 -15.836 -15.648 1 98.81 29 PHE B N 1
ATOM 3129 C CA . PHE B 1 29 ? 5.656 -15.859 -14.203 1 98.81 29 PHE B CA 1
ATOM 3130 C C . PHE B 1 29 ? 4.332 -15.203 -13.828 1 98.81 29 PHE B C 1
ATOM 3132 O O . PHE B 1 29 ? 4.047 -14.078 -14.25 1 98.81 29 PHE B O 1
ATOM 3139 N N . MET B 1 30 ? 3.594 -15.875 -13.07 1 98.62 30 MET B N 1
ATOM 3140 C CA . MET B 1 30 ? 2.279 -15.375 -12.672 1 98.62 30 MET B CA 1
ATOM 3141 C C . MET B 1 30 ? 2.301 -14.867 -11.234 1 98.62 30 MET B C 1
ATOM 3143 O O . MET B 1 30 ? 2.393 -15.656 -10.289 1 98.62 30 MET B O 1
ATOM 3147 N N . PRO B 1 31 ? 2.152 -13.508 -11.078 1 98.44 31 PRO B N 1
ATOM 3148 C CA . PRO B 1 31 ? 1.937 -13.031 -9.711 1 98.44 31 PRO B CA 1
ATOM 3149 C C . PRO B 1 31 ? 0.697 -13.641 -9.062 1 98.44 31 PRO B C 1
ATOM 3151 O O . PRO B 1 31 ? -0.331 -13.805 -9.719 1 98.44 31 PRO B O 1
ATOM 3154 N N . VAL B 1 32 ? 0.813 -13.953 -7.816 1 97.19 32 VAL B N 1
ATOM 3155 C CA . VAL B 1 32 ? -0.253 -14.68 -7.137 1 97.19 32 VAL B CA 1
ATOM 3156 C C . VAL B 1 32 ? -1.175 -13.695 -6.418 1 97.19 32 VAL B C 1
ATOM 3158 O O . VAL B 1 32 ? -0.721 -12.898 -5.598 1 97.19 32 VAL B O 1
ATOM 3161 N N . GLY B 1 33 ? -2.398 -13.727 -6.773 1 95.81 33 GLY B N 1
ATOM 3162 C CA . GLY B 1 33 ? -3.451 -12.969 -6.121 1 95.81 33 GLY B CA 1
ATOM 3163 C C . GLY B 1 33 ? -4.434 -13.836 -5.355 1 95.81 33 GLY B C 1
ATOM 3164 O O . GLY B 1 33 ? -5.574 -14.016 -5.785 1 95.81 33 GLY B O 1
ATOM 3165 N N . THR B 1 34 ? -4.098 -14.219 -4.172 1 94.06 34 THR B N 1
ATOM 3166 C CA . THR B 1 34 ? -4.809 -15.203 -3.365 1 94.06 34 THR B CA 1
ATOM 3167 C C . THR B 1 34 ? -6.25 -14.766 -3.119 1 94.06 34 THR B C 1
ATOM 3169 O O . THR B 1 34 ? -7.184 -15.539 -3.316 1 94.06 34 THR B O 1
ATOM 3172 N N . TYR B 1 35 ? -6.461 -13.562 -2.801 1 96.62 35 TYR B N 1
ATOM 3173 C CA . TYR B 1 35 ? -7.773 -13.062 -2.406 1 96.62 35 TYR B CA 1
ATOM 3174 C C . TYR B 1 35 ? -8.32 -12.086 -3.441 1 96.62 35 TYR B C 1
ATOM 3176 O O . TYR B 1 35 ? -8.938 -11.086 -3.09 1 96.62 35 TYR B O 1
ATOM 3184 N N . GLY B 1 36 ? -7.984 -12.344 -4.676 1 97.38 36 GLY B N 1
ATOM 3185 C CA . GLY B 1 36 ? -8.461 -11.453 -5.719 1 97.38 36 GLY B CA 1
ATOM 3186 C C . GLY B 1 36 ? -7.688 -10.156 -5.801 1 97.38 36 GLY B C 1
ATOM 3187 O O . GLY B 1 36 ? -8.234 -9.117 -6.176 1 97.38 36 GLY B O 1
ATOM 3188 N N . THR B 1 37 ? -6.52 -10.172 -5.355 1 98.12 37 THR B N 1
ATOM 3189 C CA . THR B 1 37 ? -5.578 -9.062 -5.449 1 98.12 37 THR B CA 1
ATOM 3190 C C . THR B 1 37 ? -4.145 -9.547 -5.258 1 98.12 37 THR B C 1
ATOM 3192 O O . THR B 1 37 ? -3.883 -10.398 -4.406 1 98.12 37 THR B O 1
ATOM 3195 N N . VAL B 1 38 ? -3.238 -9.102 -6.168 1 98.38 38 VAL B N 1
ATOM 3196 C CA . VAL B 1 38 ? -1.815 -9.258 -5.887 1 98.38 38 VAL B CA 1
ATOM 3197 C C . VAL B 1 38 ? -1.385 -8.266 -4.812 1 98.38 38 VAL B C 1
ATOM 3199 O O . VAL B 1 38 ? -1.648 -7.066 -4.93 1 98.38 38 VAL B O 1
ATOM 3202 N N . LYS B 1 39 ? -0.73 -8.711 -3.824 1 97.38 39 LYS B N 1
ATOM 3203 C CA . LYS B 1 39 ? -0.472 -7.938 -2.613 1 97.38 39 LYS B CA 1
ATOM 3204 C C . LYS B 1 39 ? 0.068 -6.551 -2.955 1 97.38 39 LYS B C 1
ATOM 3206 O O . LYS B 1 39 ? 1.092 -6.426 -3.631 1 97.38 39 LYS B O 1
ATOM 3211 N N . ALA B 1 40 ? -0.64 -5.535 -2.564 1 96.38 40 ALA B N 1
ATOM 3212 C CA . ALA B 1 40 ? -0.251 -4.129 -2.545 1 96.38 40 ALA B CA 1
ATOM 3213 C C . ALA B 1 40 ? -0.354 -3.512 -3.938 1 96.38 40 ALA B C 1
ATOM 3215 O O . ALA B 1 40 ? -0.139 -2.309 -4.109 1 96.38 40 ALA B O 1
ATOM 3216 N N . MET B 1 41 ? -0.71 -4.281 -4.977 1 98.31 41 MET B N 1
ATOM 3217 C CA . MET B 1 41 ? -0.608 -3.807 -6.355 1 98.31 41 MET B CA 1
ATOM 3218 C C . MET B 1 41 ? -1.988 -3.504 -6.93 1 98.31 41 MET B C 1
ATOM 3220 O O . MET B 1 41 ? -2.945 -4.234 -6.672 1 98.31 41 MET B O 1
ATOM 3224 N N . THR B 1 42 ? -2.08 -2.461 -7.707 1 98.12 42 THR B N 1
ATOM 3225 C CA . THR B 1 42 ? -3.232 -2.279 -8.586 1 98.12 42 THR B CA 1
ATOM 3226 C C . THR B 1 42 ? -3.035 -3.025 -9.898 1 98.12 42 THR B C 1
ATOM 3228 O O . THR B 1 42 ? -1.906 -3.367 -10.266 1 98.12 42 THR B O 1
ATOM 3231 N N . PRO B 1 43 ? -4.121 -3.236 -10.633 1 98.19 43 PRO B N 1
ATOM 3232 C CA . PRO B 1 43 ? -4 -3.883 -11.945 1 98.19 43 PRO B CA 1
ATOM 3233 C C . PRO B 1 43 ? -3.135 -3.088 -12.922 1 98.19 43 PRO B C 1
ATOM 3235 O O . PRO B 1 43 ? -2.375 -3.672 -13.695 1 98.19 43 PRO B O 1
ATOM 3238 N N . GLU B 1 44 ? -3.221 -1.74 -12.867 1 97.94 44 GLU B N 1
ATOM 3239 C CA . GLU B 1 44 ? -2.418 -0.895 -13.75 1 97.94 44 GLU B CA 1
ATOM 3240 C C . GLU B 1 44 ? -0.929 -1.058 -13.461 1 97.94 44 GLU B C 1
ATOM 3242 O O . GLU B 1 44 ? -0.111 -1.066 -14.383 1 97.94 44 GLU B O 1
ATOM 3247 N N . GLU B 1 45 ? -0.621 -1.182 -12.227 1 98 45 GLU B N 1
ATOM 3248 C CA . GLU B 1 45 ? 0.771 -1.405 -11.844 1 98 45 GLU B CA 1
ATOM 3249 C C . GLU B 1 45 ? 1.259 -2.771 -12.32 1 98 45 GLU B C 1
ATOM 3251 O O . GLU B 1 45 ? 2.398 -2.908 -12.773 1 98 45 GLU B O 1
ATOM 3256 N N . LEU B 1 46 ? 0.435 -3.775 -12.188 1 98.56 46 LEU B N 1
ATOM 3257 C CA . LEU B 1 46 ? 0.782 -5.109 -12.664 1 98.56 46 LEU B CA 1
ATOM 3258 C C . LEU B 1 46 ? 1.021 -5.105 -14.164 1 98.56 46 LEU B C 1
ATOM 3260 O O . LEU B 1 46 ? 1.995 -5.691 -14.648 1 98.56 46 LEU B O 1
ATOM 3264 N N . GLU B 1 47 ? 0.129 -4.438 -14.883 1 97.75 47 GLU B N 1
ATOM 3265 C CA . GLU B 1 47 ? 0.314 -4.301 -16.328 1 97.75 47 GLU B CA 1
ATOM 3266 C C . GLU B 1 47 ? 1.603 -3.551 -16.641 1 97.75 47 GLU B C 1
ATOM 3268 O O . GLU B 1 47 ? 2.32 -3.91 -17.578 1 97.75 47 GLU B O 1
ATOM 3273 N N . GLY B 1 48 ? 1.861 -2.557 -15.836 1 97.19 48 GLY B N 1
ATOM 3274 C CA . GLY B 1 48 ? 3.039 -1.728 -16.047 1 97.19 48 GLY B CA 1
ATOM 3275 C C . GLY B 1 48 ? 4.34 -2.494 -15.906 1 97.19 48 GLY B C 1
ATOM 3276 O O . GLY B 1 48 ? 5.324 -2.186 -16.578 1 97.19 48 GLY B O 1
ATOM 3277 N N . ILE B 1 49 ? 4.332 -3.465 -15.062 1 97.5 49 ILE B N 1
ATOM 3278 C CA . ILE B 1 49 ? 5.574 -4.203 -14.859 1 97.5 49 ILE B CA 1
ATOM 3279 C C . ILE B 1 49 ? 5.664 -5.352 -15.859 1 97.5 49 ILE B C 1
ATOM 3281 O O . ILE B 1 49 ? 6.668 -6.066 -15.906 1 97.5 49 ILE B O 1
ATOM 3285 N N . GLY B 1 50 ? 4.578 -5.605 -16.594 1 97.38 50 GLY B N 1
ATOM 3286 C CA . GLY B 1 50 ? 4.656 -6.551 -17.688 1 97.38 50 GLY B CA 1
ATOM 3287 C C . GLY B 1 50 ? 3.928 -7.852 -17.406 1 97.38 50 GLY B C 1
ATOM 3288 O O . GLY B 1 50 ? 4.059 -8.82 -18.172 1 97.38 50 GLY B O 1
ATOM 3289 N N . ALA B 1 51 ? 3.186 -7.91 -16.344 1 98.19 51 ALA B N 1
ATOM 3290 C CA . ALA B 1 51 ? 2.412 -9.117 -16.078 1 98.19 51 ALA B CA 1
ATOM 3291 C C . ALA B 1 51 ? 1.299 -9.297 -17.094 1 98.19 51 ALA B C 1
ATOM 3293 O O . ALA B 1 51 ? 0.589 -8.344 -17.422 1 98.19 51 ALA B O 1
ATOM 3294 N N . GLU B 1 52 ? 1.175 -10.484 -17.625 1 98.62 52 GLU B N 1
ATOM 3295 C CA . GLU B 1 52 ? 0.167 -10.758 -18.656 1 98.62 52 GLU B CA 1
ATOM 3296 C C . GLU B 1 52 ? -0.904 -11.711 -18.125 1 98.62 52 GLU B C 1
ATOM 3298 O O . GLU B 1 52 ? -1.961 -11.859 -18.734 1 98.62 52 GLU B O 1
ATOM 3303 N N . ILE B 1 53 ? -0.662 -12.289 -16.984 1 98.75 53 ILE B N 1
ATOM 3304 C CA . ILE B 1 53 ? -1.542 -13.258 -16.344 1 98.75 53 ILE B CA 1
ATOM 3305 C C . ILE B 1 53 ? -1.285 -13.258 -14.836 1 98.75 53 ILE B C 1
ATOM 3307 O O . ILE B 1 53 ? -0.157 -13.031 -14.391 1 98.75 53 ILE B O 1
ATOM 3311 N N . ILE B 1 54 ? -2.34 -13.398 -14.047 1 98.56 54 ILE B N 1
ATOM 3312 C CA . ILE B 1 54 ? -2.178 -13.539 -12.609 1 98.56 54 ILE B CA 1
ATOM 3313 C C . ILE B 1 54 ? -2.869 -14.82 -12.133 1 98.56 54 ILE B C 1
ATOM 3315 O O . ILE B 1 54 ? -3.641 -15.43 -12.875 1 98.56 54 ILE B O 1
ATOM 3319 N N . LEU B 1 55 ? -2.482 -15.203 -10.953 1 98.19 55 LEU B N 1
ATOM 3320 C CA . LEU B 1 55 ? -3.08 -16.406 -10.375 1 98.19 55 LEU B CA 1
ATOM 3321 C C . LEU B 1 55 ? -4.07 -16.047 -9.273 1 98.19 55 LEU B C 1
ATOM 3323 O O . LEU B 1 55 ? -3.783 -15.203 -8.422 1 98.19 55 LEU B O 1
ATOM 3327 N N . GLY B 1 56 ? -5.32 -16.516 -9.359 1 97 56 GLY B N 1
ATOM 3328 C CA . GLY B 1 56 ? -6.281 -16.469 -8.266 1 97 56 GLY B CA 1
ATOM 3329 C C . GLY B 1 56 ? -6.395 -17.797 -7.527 1 97 56 GLY B C 1
ATOM 3330 O O . GLY B 1 56 ? -5.938 -18.828 -8.016 1 97 56 GLY B O 1
ATOM 3331 N N . ASN B 1 57 ? -6.973 -17.719 -6.363 1 96.06 57 ASN B N 1
ATOM 3332 C CA . ASN B 1 57 ? -7.074 -18.938 -5.57 1 96.06 57 ASN B CA 1
ATOM 3333 C C . ASN B 1 57 ? -8.531 -19.344 -5.332 1 96.06 57 ASN B C 1
ATOM 3335 O O . ASN B 1 57 ? -9.258 -18.656 -4.613 1 96.06 57 ASN B O 1
ATOM 3339 N N . THR B 1 58 ? -8.883 -20.453 -5.84 1 94.75 58 THR B N 1
ATOM 3340 C CA . THR B 1 58 ? -10.25 -20.953 -5.781 1 94.75 58 THR B CA 1
ATOM 3341 C C . THR B 1 58 ? -10.68 -21.188 -4.336 1 94.75 58 THR B C 1
ATOM 3343 O O . THR B 1 58 ? -11.75 -20.734 -3.914 1 94.75 58 THR B O 1
ATOM 3346 N N . PHE B 1 59 ? -9.836 -21.828 -3.605 1 93.56 59 PHE B N 1
ATOM 3347 C CA . PHE B 1 59 ? -10.125 -22.203 -2.225 1 93.56 59 PHE B CA 1
ATOM 3348 C C . PHE B 1 59 ? -10.43 -20.969 -1.383 1 93.56 59 PHE B C 1
ATOM 3350 O O . PHE B 1 59 ? -11.469 -20.906 -0.724 1 93.56 59 PHE B O 1
ATOM 3357 N N . HIS B 1 60 ? -9.633 -20 -1.442 1 95.62 60 HIS B N 1
ATOM 3358 C CA . HIS B 1 60 ? -9.797 -18.812 -0.625 1 95.62 60 HIS B CA 1
ATOM 3359 C C . HIS B 1 60 ? -10.992 -17.984 -1.088 1 95.62 60 HIS B C 1
ATOM 3361 O O . HIS B 1 60 ? -11.766 -17.484 -0.266 1 95.62 60 HIS B O 1
ATOM 3367 N N . LEU B 1 61 ? -11.156 -17.844 -2.361 1 97.5 61 LEU B N 1
ATOM 3368 C CA . LEU B 1 61 ? -12.188 -16.969 -2.914 1 97.5 61 LEU B CA 1
ATOM 3369 C C . LEU B 1 61 ? -13.57 -17.594 -2.75 1 97.5 61 LEU B C 1
ATOM 3371 O O . LEU B 1 61 ? -14.562 -16.875 -2.617 1 97.5 61 LEU B O 1
ATOM 3375 N N . MET B 1 62 ? -13.609 -18.938 -2.777 1 96.38 62 MET B N 1
ATOM 3376 C CA . MET B 1 62 ? -14.906 -19.578 -2.584 1 96.38 62 MET B CA 1
ATOM 3377 C C . MET B 1 62 ? -15.375 -19.438 -1.14 1 96.38 62 MET B C 1
ATOM 3379 O O . MET B 1 62 ? -16.578 -19.422 -0.87 1 96.38 62 MET B O 1
ATOM 3383 N N . LEU B 1 63 ? -14.422 -19.344 -0.235 1 95.5 63 LEU B N 1
ATOM 3384 C CA . LEU B 1 63 ? -14.758 -19.234 1.181 1 95.5 63 LEU B CA 1
ATOM 3385 C C . LEU B 1 63 ? -15.039 -17.781 1.562 1 95.5 63 LEU B C 1
ATOM 3387 O O . LEU B 1 63 ? -15.93 -17.516 2.367 1 95.5 63 LEU B O 1
ATOM 3391 N N . ARG B 1 64 ? -14.266 -16.891 0.929 1 95.56 64 ARG B N 1
ATOM 3392 C CA . ARG B 1 64 ? -14.391 -15.453 1.159 1 95.56 64 ARG B CA 1
ATOM 3393 C C . ARG B 1 64 ? -13.883 -14.656 -0.037 1 95.56 64 ARG B C 1
ATOM 3395 O O . ARG B 1 64 ? -12.719 -14.773 -0.416 1 95.56 64 ARG B O 1
ATOM 3402 N N . PRO B 1 65 ? -14.727 -13.836 -0.535 1 97.12 65 PRO B N 1
ATOM 3403 C CA . PRO B 1 65 ? -16.062 -13.43 -0.092 1 97.12 65 PRO B CA 1
ATOM 3404 C C . PRO B 1 65 ? -17.156 -14.414 -0.509 1 97.12 65 PRO B C 1
ATOM 3406 O O . PRO B 1 65 ? -18.297 -14.289 -0.068 1 97.12 65 PRO B O 1
ATOM 3409 N N . GLY B 1 66 ? -16.812 -15.438 -1.312 1 97.12 66 GLY B N 1
ATOM 3410 C CA . GLY B 1 66 ? -17.766 -16.344 -1.913 1 97.12 66 GLY B CA 1
ATOM 3411 C C . GLY B 1 66 ? -18.062 -16.016 -3.367 1 97.12 66 GLY B C 1
ATOM 3412 O O . GLY B 1 66 ? -18.125 -14.852 -3.75 1 97.12 66 GLY B O 1
ATOM 3413 N N . THR B 1 67 ? -18.375 -17.062 -4.145 1 96.75 67 THR B N 1
ATOM 3414 C CA . THR B 1 67 ? -18.562 -16.891 -5.582 1 96.75 67 THR B CA 1
ATOM 3415 C C . THR B 1 67 ? -19.844 -16.109 -5.863 1 96.75 67 THR B C 1
ATOM 3417 O O . THR B 1 67 ? -19.922 -15.383 -6.859 1 96.75 67 THR B O 1
ATOM 3420 N N . GLU B 1 68 ? -20.781 -16.234 -5.012 1 97.69 68 GLU B N 1
ATOM 3421 C CA . GLU B 1 68 ? -22.031 -15.492 -5.207 1 97.69 68 GLU B CA 1
ATOM 3422 C C . GLU B 1 68 ? -21.797 -13.992 -5.199 1 97.69 68 GLU B C 1
ATOM 3424 O O . GLU B 1 68 ? -22.391 -13.258 -5.984 1 97.69 68 GLU B O 1
ATOM 3429 N N . VAL B 1 69 ? -20.969 -13.555 -4.32 1 98.38 69 VAL B N 1
ATOM 3430 C CA . VAL B 1 69 ? -20.641 -12.133 -4.227 1 98.38 69 VAL B CA 1
ATOM 3431 C C . VAL B 1 69 ? -19.859 -11.703 -5.473 1 98.38 69 VAL B C 1
ATOM 3433 O O . VAL B 1 69 ? -20.172 -10.664 -6.066 1 98.38 69 VAL B O 1
ATOM 3436 N N . ILE B 1 70 ? -18.906 -12.469 -5.879 1 98.62 70 ILE B N 1
ATOM 3437 C CA . ILE B 1 70 ? -18.078 -12.164 -7.035 1 98.62 70 ILE B CA 1
ATOM 3438 C C . ILE B 1 70 ? -18.938 -12.117 -8.297 1 98.62 70 ILE B C 1
ATOM 3440 O O . ILE B 1 70 ? -18.781 -11.211 -9.117 1 98.62 70 ILE B O 1
ATOM 3444 N N . GLN B 1 71 ? -19.875 -12.961 -8.414 1 98.44 71 GLN B N 1
ATOM 3445 C CA . GLN B 1 71 ? -20.719 -13.078 -9.609 1 98.44 71 GLN B CA 1
ATOM 3446 C C . GLN B 1 71 ? -21.672 -11.898 -9.727 1 98.44 71 GLN B C 1
ATOM 3448 O O . GLN B 1 71 ? -22.172 -11.609 -10.812 1 98.44 71 GLN B O 1
ATOM 3453 N N . LEU B 1 72 ? -21.984 -11.219 -8.617 1 98.56 72 LEU B N 1
ATOM 3454 C CA . LEU B 1 72 ? -22.766 -10 -8.688 1 98.56 72 LEU B CA 1
ATOM 3455 C C . LEU B 1 72 ? -22.078 -8.953 -9.562 1 98.56 72 LEU B C 1
ATOM 3457 O O . LEU B 1 72 ? -22.734 -8.031 -10.062 1 98.56 72 LEU B O 1
ATOM 3461 N N . HIS B 1 73 ? -20.797 -9.07 -9.766 1 98.19 73 HIS B N 1
ATOM 3462 C CA . HIS B 1 73 ? -20 -8.148 -10.578 1 98.19 73 HIS B CA 1
ATOM 3463 C C . HIS B 1 73 ? -19.797 -8.695 -11.984 1 98.19 73 HIS B C 1
ATOM 3465 O O . HIS B 1 73 ? -19.375 -7.965 -12.883 1 98.19 73 HIS B O 1
ATOM 3471 N N . GLY B 1 74 ? -20.125 -9.906 -12.18 1 97.88 74 GLY B N 1
ATOM 3472 C CA . GLY B 1 74 ? -19.766 -10.695 -13.352 1 97.88 74 GLY B CA 1
ATOM 3473 C C . GLY B 1 74 ? -18.875 -11.875 -13.031 1 97.88 74 GLY B C 1
ATOM 3474 O O . GLY B 1 74 ? -19.359 -12.984 -12.797 1 97.88 74 GLY B O 1
ATOM 3475 N N . ASP B 1 75 ? -17.625 -11.672 -12.906 1 98.19 75 ASP B N 1
ATOM 3476 C CA . ASP B 1 75 ? -16.656 -12.688 -12.5 1 98.19 75 ASP B CA 1
ATOM 3477 C C . ASP B 1 75 ? -15.477 -12.055 -11.758 1 98.19 75 ASP B C 1
ATOM 3479 O O . ASP B 1 75 ? -15.57 -10.922 -11.281 1 98.19 75 ASP B O 1
ATOM 3483 N N . LEU B 1 76 ? -14.469 -12.812 -11.578 1 98.5 76 LEU B N 1
ATOM 3484 C CA . LEU B 1 76 ? -13.336 -12.336 -10.797 1 98.5 76 LEU B CA 1
ATOM 3485 C C . LEU B 1 76 ? -12.656 -11.156 -11.484 1 98.5 76 LEU B C 1
ATOM 3487 O O . LEU B 1 76 ? -12.148 -10.25 -10.82 1 98.5 76 LEU B O 1
ATOM 3491 N N . HIS B 1 77 ? -12.641 -11.164 -12.844 1 98.44 77 HIS B N 1
ATOM 3492 C CA . HIS B 1 77 ? -12.07 -10.055 -13.609 1 98.44 77 HIS B CA 1
ATOM 3493 C C . HIS B 1 77 ? -12.742 -8.734 -13.25 1 98.44 77 HIS B C 1
ATOM 3495 O O . HIS B 1 77 ? -12.07 -7.77 -12.883 1 98.44 77 HIS B O 1
ATOM 3501 N N . ASP B 1 78 ? -14.031 -8.688 -13.289 1 98.31 78 ASP B N 1
ATOM 3502 C CA . ASP B 1 78 ? -14.812 -7.492 -12.984 1 98.31 78 ASP B CA 1
ATOM 3503 C C . ASP B 1 78 ? -14.688 -7.121 -11.508 1 98.31 78 ASP B C 1
ATOM 3505 O O . ASP B 1 78 ? -14.578 -5.941 -11.164 1 98.31 78 ASP B O 1
ATOM 3509 N N . PHE B 1 79 ? -14.68 -8.117 -10.672 1 98.56 79 PHE B N 1
ATOM 3510 C CA . PHE B 1 79 ? -14.617 -7.91 -9.227 1 98.56 79 PHE B CA 1
ATOM 3511 C C . PHE B 1 79 ? -13.328 -7.207 -8.836 1 98.56 79 PHE B C 1
ATOM 3513 O O . PHE B 1 79 ? -13.344 -6.242 -8.07 1 98.56 79 PHE B O 1
ATOM 3520 N N . MET B 1 80 ? -12.219 -7.633 -9.359 1 98.31 80 MET B N 1
ATOM 3521 C CA . MET B 1 80 ? -10.922 -7.148 -8.898 1 98.31 80 MET B CA 1
ATOM 3522 C C . MET B 1 80 ? -10.336 -6.141 -9.883 1 98.31 80 MET B C 1
ATOM 3524 O O . MET B 1 80 ? -9.188 -5.723 -9.734 1 98.31 80 MET B O 1
ATOM 3528 N N . HIS B 1 81 ? -11.039 -5.785 -10.938 1 98.06 81 HIS B N 1
ATOM 3529 C CA . HIS B 1 81 ? -10.594 -4.77 -11.883 1 98.06 81 HIS B CA 1
ATOM 3530 C C . HIS B 1 81 ? -9.367 -5.238 -12.656 1 98.06 81 HIS B C 1
ATOM 3532 O O . HIS B 1 81 ? -8.383 -4.496 -12.773 1 98.06 81 HIS B O 1
ATOM 3538 N N . TRP B 1 82 ? -9.344 -6.461 -13.133 1 98.12 82 TRP B N 1
ATOM 3539 C CA . TRP B 1 82 ? -8.281 -7.051 -13.945 1 98.12 82 TRP B CA 1
ATOM 3540 C C . TRP B 1 82 ? -8.836 -7.574 -15.266 1 98.12 82 TRP B C 1
ATOM 3542 O O . TRP B 1 82 ? -9.742 -8.406 -15.281 1 98.12 82 TRP B O 1
ATOM 3552 N N . GLU B 1 83 ? -8.234 -7.195 -16.359 1 96.81 83 GLU B N 1
ATOM 3553 C CA . GLU B 1 83 ? -8.852 -7.504 -17.656 1 96.81 83 GLU B CA 1
ATOM 3554 C C . GLU B 1 83 ? -8.031 -8.539 -18.422 1 96.81 83 GLU B C 1
ATOM 3556 O O . GLU B 1 83 ? -8.469 -9.031 -19.469 1 96.81 83 GLU B O 1
ATOM 3561 N N . LYS B 1 84 ? -6.879 -8.883 -17.969 1 98.25 84 LYS B N 1
ATOM 3562 C CA . LYS B 1 84 ? -6.035 -9.883 -18.625 1 98.25 84 LYS B CA 1
ATOM 3563 C C . LYS B 1 84 ? -6.289 -11.273 -18.047 1 98.25 84 LYS B C 1
ATOM 3565 O O . LYS B 1 84 ? -7.09 -11.438 -17.125 1 98.25 84 LYS B O 1
ATOM 3570 N N . PRO B 1 85 ? -5.707 -12.297 -18.578 1 98.75 85 PRO B N 1
ATOM 3571 C CA . PRO B 1 85 ? -6.023 -13.68 -18.219 1 98.75 85 PRO B CA 1
ATOM 3572 C C . PRO B 1 85 ? -5.754 -13.977 -16.75 1 98.75 85 PRO B C 1
ATOM 3574 O O . PRO B 1 85 ? -4.832 -13.414 -16.156 1 98.75 85 PRO B O 1
ATOM 3577 N N . ILE B 1 86 ? -6.578 -14.859 -16.219 1 98.5 86 ILE B N 1
ATOM 3578 C CA . ILE B 1 86 ? -6.445 -15.375 -14.859 1 98.5 86 ILE B CA 1
ATOM 3579 C C . ILE B 1 86 ? -6.34 -16.906 -14.898 1 98.5 86 ILE B C 1
ATOM 3581 O O . ILE B 1 86 ? -7.062 -17.562 -15.648 1 98.5 86 ILE B O 1
ATOM 3585 N N . LEU B 1 87 ? -5.352 -17.438 -14.211 1 98.62 87 LEU B N 1
ATOM 3586 C CA . LEU B 1 87 ? -5.332 -18.859 -13.836 1 98.62 87 LEU B CA 1
ATOM 3587 C C . LEU B 1 87 ? -5.785 -19.031 -12.391 1 98.62 87 LEU B C 1
ATOM 3589 O O . LEU B 1 87 ? -5.367 -18.297 -11.508 1 98.62 87 LEU B O 1
ATOM 3593 N N . THR B 1 88 ? -6.715 -19.922 -12.156 1 97.38 88 THR B N 1
ATOM 3594 C CA . THR B 1 88 ? -7.094 -20.203 -10.773 1 97.38 88 THR B CA 1
ATOM 3595 C C . THR B 1 88 ? -6.57 -21.562 -10.336 1 97.38 88 THR B C 1
ATOM 3597 O O . THR B 1 88 ? -6.699 -22.547 -11.07 1 97.38 88 THR B O 1
ATOM 3600 N N . ASP B 1 89 ? -5.961 -21.516 -9.195 1 92.88 89 ASP B N 1
ATOM 3601 C CA . ASP B 1 89 ? -5.59 -22.766 -8.547 1 92.88 89 ASP B CA 1
ATOM 3602 C C . ASP B 1 89 ? -6.82 -23.484 -7.988 1 92.88 89 ASP B C 1
ATOM 3604 O O . ASP B 1 89 ? -7.73 -22.828 -7.465 1 92.88 89 ASP B O 1
ATOM 3608 N N . SER B 1 90 ? -6.883 -24.719 -8.047 1 86.94 90 SER B N 1
ATOM 3609 C CA . SER B 1 90 ? -8.07 -25.5 -7.738 1 86.94 90 SER B CA 1
ATOM 3610 C C . SER B 1 90 ? -8.312 -25.562 -6.234 1 86.94 90 SER B C 1
ATOM 3612 O O . SER B 1 90 ? -9.43 -25.859 -5.793 1 86.94 90 SER B O 1
ATOM 3614 N N . GLY B 1 91 ? -7.32 -25.406 -5.465 1 80.62 91 GLY B N 1
ATOM 3615 C CA . GLY B 1 91 ? -7.461 -25.516 -4.02 1 80.62 91 GLY B CA 1
ATOM 3616 C C . GLY B 1 91 ? -6.777 -26.734 -3.449 1 80.62 91 GLY B C 1
ATOM 3617 O O . GLY B 1 91 ? -6.664 -26.891 -2.23 1 80.62 91 GLY B O 1
ATOM 3618 N N . GLY B 1 92 ? -6.246 -27.547 -4.262 1 78.81 92 GLY B N 1
ATOM 3619 C CA . GLY B 1 92 ? -5.613 -28.766 -3.801 1 78.81 92 GLY B CA 1
ATOM 3620 C C . GLY B 1 92 ? -4.484 -28.531 -2.816 1 78.81 92 GLY B C 1
ATOM 3621 O O . GLY B 1 92 ? -4.41 -29.188 -1.777 1 78.81 92 GLY B O 1
ATOM 3622 N N . PHE B 1 93 ? -3.699 -27.656 -3.066 1 78.19 93 PHE B N 1
ATOM 3623 C CA . PHE B 1 93 ? -2.572 -27.328 -2.201 1 78.19 93 PHE B CA 1
ATOM 3624 C C . PHE B 1 93 ? -3.057 -26.766 -0.871 1 78.19 93 PHE B C 1
ATOM 3626 O O . PHE B 1 93 ? -2.469 -27.031 0.178 1 78.19 93 PHE B O 1
ATOM 3633 N N . GLN B 1 94 ? -4.07 -25.953 -0.918 1 77.19 94 GLN B N 1
ATOM 3634 C CA . GLN B 1 94 ? -4.566 -25.312 0.302 1 77.19 94 GLN B CA 1
ATOM 3635 C C . GLN B 1 94 ? -5.203 -26.344 1.231 1 77.19 94 GLN B C 1
ATOM 3637 O O . GLN B 1 94 ? -5.023 -26.281 2.449 1 77.19 94 GLN B O 1
ATOM 3642 N N . VAL B 1 95 ? -5.926 -27.266 0.599 1 78.25 95 VAL B N 1
ATOM 3643 C CA . VAL B 1 95 ? -6.504 -28.328 1.416 1 78.25 95 VAL B CA 1
ATOM 3644 C C . VAL B 1 95 ? -5.391 -29.188 2.008 1 78.25 95 VAL B C 1
ATOM 3646 O O . VAL B 1 95 ? -5.492 -29.656 3.146 1 78.25 95 VAL B O 1
ATOM 3649 N N . PHE B 1 96 ? -4.328 -29.406 1.218 1 75.62 96 PHE B N 1
ATOM 3650 C CA . PHE B 1 96 ? -3.146 -30.125 1.672 1 75.62 96 PHE B CA 1
ATOM 3651 C C . PHE B 1 96 ? -2.51 -29.422 2.867 1 75.62 96 PHE B C 1
ATOM 3653 O O . PHE B 1 96 ? -2.115 -30.078 3.836 1 75.62 96 PHE B O 1
ATOM 3660 N N . SER B 1 97 ? -2.588 -28.156 2.891 1 75.06 97 SER B N 1
ATOM 3661 C CA . SER B 1 97 ? -1.916 -27.359 3.916 1 75.06 97 SER B CA 1
ATOM 3662 C C . SER B 1 97 ? -2.719 -27.344 5.215 1 75.06 97 SER B C 1
ATOM 3664 O O . SER B 1 97 ? -2.199 -26.953 6.266 1 75.06 97 SER B O 1
ATOM 3666 N N . LEU B 1 98 ? -4.012 -27.75 5.215 1 76 98 LEU B N 1
ATOM 3667 C CA . LEU B 1 98 ? -4.855 -27.812 6.402 1 76 98 LEU B CA 1
ATOM 3668 C C . LEU B 1 98 ? -4.578 -29.078 7.211 1 76 98 LEU B C 1
ATOM 3670 O O . LEU B 1 98 ? -5.098 -29.25 8.312 1 76 98 LEU B O 1
ATOM 3674 N N . ALA B 1 99 ? -3.621 -29.922 7.047 1 68.19 99 ALA B N 1
ATOM 3675 C CA . ALA B 1 99 ? -3.145 -31.203 7.562 1 68.19 99 ALA B CA 1
ATOM 3676 C C . ALA B 1 99 ? -4.125 -31.797 8.578 1 68.19 99 ALA B C 1
ATOM 3678 O O . ALA B 1 99 ? -4.805 -32.781 8.289 1 68.19 99 ALA B O 1
ATOM 3679 N N . ASP B 1 100 ? -4.305 -31.234 9.672 1 69.44 100 ASP B N 1
ATOM 3680 C CA . ASP B 1 100 ? -5.023 -31.859 10.781 1 69.44 100 ASP B CA 1
ATOM 3681 C C . ASP B 1 100 ? -6.523 -31.594 10.68 1 69.44 100 ASP B C 1
ATOM 3683 O O . ASP B 1 100 ? -7.32 -32.219 11.367 1 69.44 100 ASP B O 1
ATOM 3687 N N . LEU B 1 101 ? -6.891 -30.922 9.688 1 75.75 101 LEU B N 1
ATOM 3688 C CA . LEU B 1 101 ? -8.281 -30.484 9.68 1 75.75 101 LEU B CA 1
ATOM 3689 C C . LEU B 1 101 ? -9 -30.969 8.422 1 75.75 101 LEU B C 1
ATOM 3691 O O . LEU B 1 101 ? -10.047 -30.438 8.055 1 75.75 101 LEU B O 1
ATOM 3695 N N . ARG B 1 102 ? -8.312 -32.062 7.809 1 80.31 102 ARG B N 1
ATOM 3696 C CA . ARG B 1 102 ? -8.945 -32.5 6.566 1 80.31 102 ARG B CA 1
ATOM 3697 C C . ARG B 1 102 ? -9.07 -34 6.516 1 80.31 102 ARG B C 1
ATOM 3699 O O . ARG B 1 102 ? -8.328 -34.719 7.195 1 80.31 102 ARG B O 1
ATOM 3706 N N . LYS B 1 103 ? -10.062 -34.438 5.766 1 90.75 103 LYS B N 1
ATOM 3707 C CA . LYS B 1 103 ? -10.258 -35.875 5.43 1 90.75 103 LYS B CA 1
ATOM 3708 C C . LYS B 1 103 ? -10.383 -36.062 3.924 1 90.75 103 LYS B C 1
ATOM 3710 O O . LYS B 1 103 ? -11.328 -35.562 3.309 1 90.75 103 LYS B O 1
ATOM 3715 N N . ILE B 1 104 ? -9.43 -36.844 3.346 1 92.69 104 ILE B N 1
ATOM 3716 C CA . ILE B 1 104 ? -9.422 -37.094 1.91 1 92.69 104 ILE B CA 1
ATOM 3717 C C . ILE B 1 104 ? -10.125 -38.438 1.619 1 92.69 104 ILE B C 1
ATOM 3719 O O . ILE B 1 104 ? -9.812 -39.469 2.223 1 92.69 104 ILE B O 1
ATOM 3723 N N . THR B 1 105 ? -11.094 -38.375 0.763 1 93.81 105 THR B N 1
ATOM 3724 C CA . THR B 1 105 ? -11.812 -39.562 0.312 1 93.81 105 THR B CA 1
ATOM 3725 C C . THR B 1 105 ? -11.953 -39.562 -1.207 1 93.81 105 THR B C 1
ATOM 3727 O O . THR B 1 105 ? -11.508 -38.625 -1.879 1 93.81 105 THR B O 1
ATOM 3730 N N . GLU B 1 106 ? -12.492 -40.625 -1.726 1 96.62 106 GLU B N 1
ATOM 3731 C CA . GLU B 1 106 ? -12.75 -40.719 -3.16 1 96.62 106 GLU B CA 1
ATOM 3732 C C . GLU B 1 106 ? -13.641 -39.562 -3.633 1 96.62 106 GLU B C 1
ATOM 3734 O O . GLU B 1 106 ? -13.469 -39.062 -4.746 1 96.62 106 GLU B O 1
ATOM 3739 N N . GLU B 1 107 ? -14.547 -39.125 -2.771 1 96.44 107 GLU B N 1
ATOM 3740 C CA . GLU B 1 107 ? -15.516 -38.094 -3.127 1 96.44 107 GLU B CA 1
ATOM 3741 C C . GLU B 1 107 ? -14.852 -36.719 -3.23 1 96.44 107 GLU B C 1
ATOM 3743 O O . GLU B 1 107 ? -15.25 -35.906 -4.059 1 96.44 107 GLU B O 1
ATOM 3748 N N . GLY B 1 108 ? -13.992 -36.469 -2.41 1 95.94 108 GLY B N 1
ATOM 3749 C CA . GLY B 1 108 ? -13.328 -35.188 -2.299 1 95.94 108 GLY B CA 1
ATOM 3750 C C . GLY B 1 108 ? -12.656 -34.969 -0.955 1 95.94 108 GLY B C 1
ATOM 3751 O O . GLY B 1 108 ? -12.211 -35.938 -0.322 1 95.94 108 GLY B O 1
ATOM 3752 N N . VAL B 1 109 ? -12.469 -33.781 -0.554 1 95.31 109 VAL B N 1
ATOM 3753 C CA . VAL B 1 109 ? -11.805 -33.469 0.701 1 95.31 109 VAL B CA 1
ATOM 3754 C C . VAL B 1 109 ? -12.773 -32.719 1.632 1 95.31 109 VAL B C 1
ATOM 3756 O O . VAL B 1 109 ? -13.344 -31.703 1.267 1 95.31 109 VAL B O 1
ATOM 3759 N N . LYS B 1 110 ? -12.93 -33.281 2.754 1 94.75 110 LYS B N 1
ATOM 3760 C CA . LYS B 1 110 ? -13.719 -32.625 3.805 1 94.75 110 LYS B CA 1
ATOM 3761 C C . LYS B 1 110 ? -12.82 -31.891 4.789 1 94.75 110 LYS B C 1
ATOM 3763 O O . LYS B 1 110 ? -11.789 -32.406 5.207 1 94.75 110 LYS B O 1
ATOM 3768 N N . PHE B 1 111 ? -13.242 -30.641 5.07 1 93.25 111 PHE B N 1
ATOM 3769 C CA . PHE B 1 111 ? -12.453 -29.844 6.004 1 93.25 111 PHE B CA 1
ATOM 3770 C C . PHE B 1 111 ? -13.312 -28.766 6.668 1 93.25 111 PHE B C 1
ATOM 3772 O O . PHE B 1 111 ? -14.461 -28.562 6.281 1 93.25 111 PHE B O 1
ATOM 3779 N N . ARG B 1 112 ? -12.742 -28.141 7.668 1 91.62 112 ARG B N 1
ATOM 3780 C CA . ARG B 1 112 ? -13.391 -27 8.312 1 91.62 112 ARG B CA 1
ATOM 3781 C C . ARG B 1 112 ? -12.852 -25.688 7.77 1 91.62 112 ARG B C 1
ATOM 3783 O O . ARG B 1 112 ? -11.633 -25.5 7.66 1 91.62 112 ARG B O 1
ATOM 3790 N N . SER B 1 113 ? -13.742 -24.844 7.438 1 91.06 113 SER B N 1
ATOM 3791 C CA . SER B 1 113 ? -13.367 -23.547 6.902 1 91.06 113 SER B CA 1
ATOM 3792 C C . SER B 1 113 ? -12.523 -22.766 7.906 1 91.06 113 SER B C 1
ATOM 3794 O O . SER B 1 113 ? -12.93 -22.578 9.055 1 91.06 113 SER B O 1
ATOM 3796 N N . PRO B 1 114 ? -11.461 -22.281 7.508 1 89.38 114 PRO B N 1
ATOM 3797 C CA . PRO B 1 114 ? -10.664 -21.438 8.398 1 89.38 114 PRO B CA 1
ATOM 3798 C C . PRO B 1 114 ? -11.289 -20.062 8.617 1 89.38 114 PRO B C 1
ATOM 3800 O O . PRO B 1 114 ? -10.852 -19.312 9.5 1 89.38 114 PRO B O 1
ATOM 3803 N N . VAL B 1 115 ? -12.258 -19.703 7.863 1 90.25 115 VAL B N 1
ATOM 3804 C CA . VAL B 1 115 ? -12.891 -18.391 7.914 1 90.25 115 VAL B CA 1
ATOM 3805 C C . VAL B 1 115 ? -13.953 -18.375 9.016 1 90.25 115 VAL B C 1
ATOM 3807 O O . VAL B 1 115 ? -13.977 -17.453 9.844 1 90.25 115 VAL B O 1
ATOM 3810 N N . ASP B 1 116 ? -14.812 -19.453 9.047 1 91.19 116 ASP B N 1
ATOM 3811 C CA . ASP B 1 116 ? -15.93 -19.391 9.984 1 91.19 116 ASP B CA 1
ATOM 3812 C C . ASP B 1 116 ? -16.141 -20.75 10.664 1 91.19 116 ASP B C 1
ATOM 3814 O O . ASP B 1 116 ? -17.078 -20.922 11.438 1 91.19 116 ASP B O 1
ATOM 3818 N N . GLY B 1 117 ? -15.367 -21.734 10.242 1 90.69 117 GLY B N 1
ATOM 3819 C CA . GLY B 1 117 ? -15.43 -23.031 10.906 1 90.69 117 GLY B CA 1
ATOM 3820 C C . GLY B 1 117 ? -16.453 -23.969 10.289 1 90.69 117 GLY B C 1
ATOM 3821 O O . GLY B 1 117 ? -16.516 -25.156 10.656 1 90.69 117 GLY B O 1
ATOM 3822 N N . SER B 1 118 ? -17.094 -23.594 9.359 1 92.88 118 SER B N 1
ATOM 3823 C CA . SER B 1 118 ? -18.094 -24.453 8.734 1 92.88 118 SER B CA 1
ATOM 3824 C C . SER B 1 118 ? -17.453 -25.641 8.039 1 92.88 118 SER B C 1
ATOM 3826 O O . SER B 1 118 ? -16.312 -25.562 7.59 1 92.88 118 SER B O 1
ATOM 3828 N N . GLU B 1 119 ? -18.203 -26.719 7.938 1 93.25 119 GLU B N 1
ATOM 3829 C CA . GLU B 1 119 ? -17.734 -27.906 7.234 1 93.25 119 GLU B CA 1
ATOM 3830 C C . GLU B 1 119 ? -17.922 -27.781 5.727 1 93.25 119 GLU B C 1
ATOM 3832 O O . GLU B 1 119 ? -19.016 -27.453 5.262 1 93.25 119 GLU B O 1
ATOM 3837 N N . ILE B 1 120 ? -16.859 -28.094 5.055 1 93.56 120 ILE B N 1
ATOM 3838 C CA . ILE B 1 120 ? -16.891 -27.953 3.605 1 93.56 120 ILE B CA 1
ATOM 3839 C C . ILE B 1 120 ? -16.453 -29.266 2.947 1 93.56 120 ILE B C 1
ATOM 3841 O O . ILE B 1 120 ? -15.531 -29.938 3.428 1 93.56 120 ILE B O 1
ATOM 3845 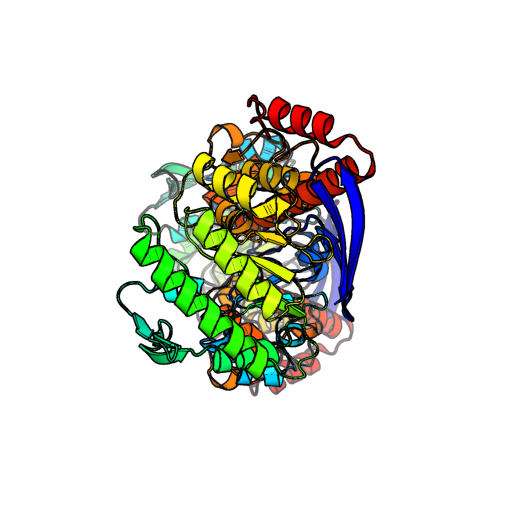N N . LEU B 1 121 ? -17.125 -29.688 1.944 1 94.88 121 LEU B N 1
ATOM 3846 C CA . LEU B 1 121 ? -16.688 -30.766 1.06 1 94.88 121 LEU B CA 1
ATOM 3847 C C . LEU B 1 121 ? -16.328 -30.219 -0.317 1 94.88 121 LEU B C 1
ATOM 3849 O O . LEU B 1 121 ? -17.188 -29.766 -1.065 1 94.88 121 LEU B O 1
ATOM 3853 N N . LEU B 1 122 ? -15.109 -30.281 -0.571 1 95.44 122 LEU B N 1
ATOM 3854 C CA . LEU B 1 122 ? -14.633 -29.859 -1.883 1 95.44 122 LEU B CA 1
ATOM 3855 C C . LEU B 1 122 ? -14.398 -31.062 -2.787 1 95.44 122 LEU B C 1
ATOM 3857 O O . LEU B 1 122 ? -13.531 -31.891 -2.514 1 95.44 122 LEU B O 1
ATOM 3861 N N . THR B 1 123 ? -15.188 -31.172 -3.816 1 97.06 123 THR B N 1
ATOM 3862 C CA . THR B 1 123 ? -15.086 -32.25 -4.805 1 97.06 123 THR B CA 1
ATOM 3863 C C . THR B 1 123 ? -14.492 -31.719 -6.109 1 97.06 123 THR B C 1
ATOM 3865 O O . THR B 1 123 ? -14.414 -30.5 -6.316 1 97.06 123 THR B O 1
ATOM 3868 N N . PRO B 1 124 ? -14.008 -32.625 -6.93 1 97.81 124 PRO B N 1
ATOM 3869 C CA . PRO B 1 124 ? -13.57 -32.188 -8.258 1 97.81 124 PRO B CA 1
ATOM 3870 C C . PRO B 1 124 ? -14.633 -31.391 -9 1 97.81 124 PRO B C 1
ATOM 3872 O O . PRO B 1 124 ? -14.328 -30.359 -9.609 1 97.81 124 PRO B O 1
ATOM 3875 N N . GLU B 1 125 ? -15.914 -31.797 -8.922 1 98.25 125 GLU B N 1
ATOM 3876 C CA . GLU B 1 125 ? -17.016 -31.109 -9.578 1 98.25 125 GLU B CA 1
ATOM 3877 C C . GLU B 1 125 ? -17.203 -29.703 -9.016 1 98.25 125 GLU B C 1
ATOM 3879 O O . GLU B 1 125 ? -17.344 -28.734 -9.773 1 98.25 125 GLU B O 1
ATOM 3884 N N . ARG B 1 126 ? -17.156 -29.625 -7.703 1 97 126 ARG B N 1
ATOM 3885 C CA . ARG B 1 126 ? -17.328 -28.328 -7.059 1 97 126 ARG B CA 1
ATOM 3886 C C . ARG B 1 126 ? -16.188 -27.375 -7.422 1 97 126 ARG B C 1
ATOM 3888 O O . ARG B 1 126 ? -16.422 -26.188 -7.656 1 97 126 ARG B O 1
ATOM 3895 N N . SER B 1 127 ? -15 -27.891 -7.367 1 97.56 127 SER B N 1
ATOM 3896 C CA . SER B 1 127 ? -13.844 -27.094 -7.754 1 97.56 127 SER B CA 1
ATOM 3897 C C . SER B 1 127 ? -14.016 -26.516 -9.156 1 97.56 127 SER B C 1
ATOM 3899 O O . SER B 1 127 ? -13.727 -25.344 -9.398 1 97.56 127 SER B O 1
ATOM 3901 N N . MET B 1 128 ? -14.5 -27.359 -10.141 1 98.06 128 MET B N 1
ATOM 3902 C CA . MET B 1 128 ? -14.742 -26.906 -11.508 1 98.06 128 MET B CA 1
ATOM 3903 C C . MET B 1 128 ? -15.812 -25.812 -11.539 1 98.06 128 MET B C 1
ATOM 3905 O O . MET B 1 128 ? -15.664 -24.812 -12.234 1 98.06 128 MET B O 1
ATOM 3909 N N . ASP B 1 129 ? -16.797 -26.031 -10.742 1 97.69 129 ASP B N 1
ATOM 3910 C CA . ASP B 1 129 ? -17.891 -25.062 -10.688 1 97.69 129 ASP B CA 1
ATOM 3911 C C . ASP B 1 129 ? -17.422 -23.703 -10.203 1 97.69 129 ASP B C 1
ATOM 3913 O O . ASP B 1 129 ? -17.797 -22.672 -10.758 1 97.69 129 ASP B O 1
ATOM 3917 N N . VAL B 1 130 ? -16.688 -23.719 -9.156 1 97.62 130 VAL B N 1
ATOM 3918 C CA . VAL B 1 130 ? -16.188 -22.484 -8.57 1 97.62 130 VAL B CA 1
ATOM 3919 C C . VAL B 1 130 ? -15.297 -21.75 -9.578 1 97.62 130 VAL B C 1
ATOM 3921 O O . VAL B 1 130 ? -15.445 -20.547 -9.781 1 97.62 130 VAL B O 1
ATOM 3924 N N . GLN B 1 131 ? -14.398 -22.453 -10.164 1 98.25 131 GLN B N 1
ATOM 3925 C CA . GLN B 1 131 ? -13.477 -21.844 -11.109 1 98.25 131 GLN B CA 1
ATOM 3926 C C . GLN B 1 131 ? -14.227 -21.281 -12.32 1 98.25 131 GLN B C 1
ATOM 3928 O O . GLN B 1 131 ? -13.844 -20.25 -12.875 1 98.25 131 GLN B O 1
ATOM 3933 N N . ARG B 1 132 ? -15.289 -21.953 -12.766 1 97.88 132 ARG B N 1
ATOM 3934 C CA . ARG B 1 132 ? -16.141 -21.438 -13.82 1 97.88 132 ARG B CA 1
ATOM 3935 C C . ARG B 1 132 ? -16.812 -20.125 -13.398 1 97.88 132 ARG B C 1
ATOM 3937 O O . ARG B 1 132 ? -16.844 -19.172 -14.172 1 97.88 132 ARG B O 1
ATOM 3944 N N . ALA B 1 133 ? -17.266 -20.156 -12.18 1 97.62 133 ALA B N 1
ATOM 3945 C CA . ALA B 1 133 ? -17.938 -18.969 -11.641 1 97.62 133 ALA B CA 1
ATOM 3946 C C . ALA B 1 133 ? -16.969 -17.797 -11.547 1 97.62 133 ALA B C 1
ATOM 3948 O O . ALA B 1 133 ? -17.375 -16.641 -11.703 1 97.62 133 ALA B O 1
ATOM 3949 N N . LEU B 1 134 ? -15.734 -18.031 -11.289 1 98 134 LEU B N 1
ATOM 3950 C CA . LEU B 1 134 ? -14.711 -17 -11.156 1 98 134 LEU B CA 1
ATOM 3951 C C . LEU B 1 134 ? -14.32 -16.438 -12.523 1 98 134 LEU B C 1
ATOM 3953 O O . LEU B 1 134 ? -13.688 -15.383 -12.617 1 98 134 LEU B O 1
ATOM 3957 N N . GLY B 1 135 ? -14.664 -17.094 -13.562 1 97.38 135 GLY B N 1
ATOM 3958 C CA . GLY B 1 135 ? -14.352 -16.641 -14.898 1 97.38 135 GLY B CA 1
ATOM 3959 C C . GLY B 1 135 ? -12.891 -16.828 -15.273 1 97.38 135 GLY B C 1
ATOM 3960 O O . GLY B 1 135 ? -12.312 -15.992 -15.977 1 97.38 135 GLY B O 1
ATOM 3961 N N . SER B 1 136 ? -12.297 -17.906 -14.852 1 97.31 136 SER B N 1
ATOM 3962 C CA . SER B 1 136 ? -10.891 -18.188 -15.094 1 97.31 136 SER B CA 1
ATOM 3963 C C . SER B 1 136 ? -10.633 -18.516 -16.562 1 97.31 136 SER B C 1
ATOM 3965 O O . SER B 1 136 ? -11.469 -19.125 -17.219 1 97.31 136 SER B O 1
ATOM 3967 N N . ASP B 1 137 ? -9.508 -18.062 -17.047 1 98.56 137 ASP B N 1
ATOM 3968 C CA . ASP B 1 137 ? -9.102 -18.406 -18.406 1 98.56 137 ASP B CA 1
ATOM 3969 C C . ASP B 1 137 ? -8.422 -19.781 -18.438 1 98.56 137 ASP B C 1
ATOM 3971 O O . ASP B 1 137 ? -8.57 -20.516 -19.406 1 98.56 137 ASP B O 1
ATOM 3975 N N . ILE B 1 138 ? -7.672 -20.078 -17.406 1 98.69 138 ILE B N 1
ATOM 3976 C CA . ILE B 1 138 ? -7.094 -21.406 -17.188 1 98.69 138 ILE B CA 1
ATOM 3977 C C . ILE B 1 138 ? -7.586 -21.969 -15.859 1 98.69 138 ILE B C 1
ATOM 3979 O O . ILE B 1 138 ? -7.445 -21.344 -14.812 1 98.69 138 ILE B O 1
ATOM 3983 N N . VAL B 1 139 ? -8.133 -23.125 -15.961 1 98.31 139 VAL B N 1
ATOM 3984 C CA . VAL B 1 139 ? -8.656 -23.859 -14.812 1 98.31 139 VAL B CA 1
ATOM 3985 C C . VAL B 1 139 ? -7.781 -25.062 -14.523 1 98.31 139 VAL B C 1
ATOM 3987 O O . VAL B 1 139 ? -7.344 -25.766 -15.445 1 98.31 139 VAL B O 1
ATOM 3990 N N . MET B 1 140 ? -7.516 -25.266 -13.273 1 98.38 140 MET B N 1
ATOM 3991 C CA . MET B 1 140 ? -6.73 -26.422 -12.844 1 98.38 140 MET B CA 1
ATOM 3992 C C . MET B 1 140 ? -7.637 -27.531 -12.312 1 98.38 140 MET B C 1
ATOM 3994 O O . MET B 1 140 ? -8.586 -27.266 -11.578 1 98.38 140 MET B O 1
ATOM 3998 N N . ILE B 1 141 ? -7.328 -28.703 -12.633 1 98.19 141 ILE B N 1
ATOM 3999 C CA . ILE B 1 141 ? -8.094 -29.828 -12.086 1 98.19 141 ILE B CA 1
ATOM 4000 C C . ILE B 1 141 ? -7.852 -29.938 -10.586 1 98.19 141 ILE B C 1
ATOM 4002 O O . ILE B 1 141 ? -6.848 -29.438 -10.07 1 98.19 141 ILE B O 1
ATOM 4006 N N . PHE B 1 142 ? -8.844 -30.531 -9.898 1 97 142 PHE B N 1
ATOM 4007 C CA . PHE B 1 142 ? -8.664 -30.844 -8.484 1 97 142 PHE B CA 1
ATOM 4008 C C . PHE B 1 142 ? -7.77 -32.062 -8.305 1 97 142 PHE B C 1
ATOM 4010 O O . PHE B 1 142 ? -7.949 -33.062 -8.977 1 97 142 PHE B O 1
ATOM 4017 N N . ASP B 1 143 ? -6.707 -31.906 -7.531 1 95.94 143 ASP B N 1
ATOM 4018 C CA . ASP B 1 143 ? -5.754 -33 -7.316 1 95.94 143 ASP B CA 1
ATOM 4019 C C . ASP B 1 143 ? -5.41 -33.125 -5.836 1 95.94 143 ASP B C 1
ATOM 4021 O O . ASP B 1 143 ? -5.742 -32.281 -5.027 1 95.94 143 ASP B O 1
ATOM 4025 N N . GLU B 1 144 ? -4.879 -34.219 -5.512 1 92.62 144 GLU B N 1
ATOM 4026 C CA . GLU B 1 144 ? -4.258 -34.406 -4.207 1 92.62 144 GLU B CA 1
ATOM 4027 C C . GLU B 1 144 ? -2.752 -34.156 -4.273 1 92.62 144 GLU B C 1
ATOM 4029 O O . GLU B 1 144 ? -2.039 -34.844 -5.008 1 92.62 144 GLU B O 1
ATOM 4034 N N . CYS B 1 145 ? -2.328 -33.188 -3.535 1 88.19 145 CYS B N 1
ATOM 4035 C CA . CYS B 1 145 ? -0.896 -32.938 -3.453 1 88.19 145 CYS B CA 1
ATOM 4036 C C . CYS B 1 145 ? -0.197 -33.969 -2.598 1 88.19 145 CYS B C 1
ATOM 4038 O O . CYS B 1 145 ? -0.504 -34.125 -1.413 1 88.19 145 CYS B O 1
ATOM 4040 N N . THR B 1 146 ? 0.752 -34.625 -3.199 1 87.94 146 THR B N 1
ATOM 4041 C CA . THR B 1 146 ? 1.487 -35.656 -2.484 1 87.94 146 THR B CA 1
ATOM 4042 C C . THR B 1 146 ? 2.436 -35.062 -1.459 1 87.94 146 THR B C 1
ATOM 4044 O O . THR B 1 146 ? 3.246 -34.188 -1.798 1 87.94 146 THR B O 1
ATOM 4047 N N . PRO B 1 147 ? 2.354 -35.438 -0.236 1 86.12 147 PRO B N 1
ATOM 4048 C CA . PRO B 1 147 ? 3.283 -34.906 0.759 1 86.12 147 PRO B CA 1
ATOM 4049 C C . PRO B 1 147 ? 4.73 -35.312 0.494 1 86.12 147 PRO B C 1
ATOM 4051 O O . PRO B 1 147 ? 4.984 -36.219 -0.321 1 86.12 147 PRO B O 1
ATOM 4054 N N . TYR B 1 148 ? 5.664 -34.594 1.079 1 89.88 148 TYR B N 1
ATOM 4055 C CA . TYR B 1 148 ? 7.078 -34.969 1.087 1 89.88 148 TYR B CA 1
ATOM 4056 C C . TYR B 1 148 ? 7.641 -34.938 2.502 1 89.88 148 TYR B C 1
ATOM 4058 O O . TYR B 1 148 ? 7.438 -33.969 3.234 1 89.88 148 TYR B O 1
ATOM 4066 N N . PRO B 1 149 ? 8.344 -36 2.918 1 91.88 149 PRO B N 1
ATOM 4067 C CA . PRO B 1 149 ? 8.602 -37.219 2.141 1 91.88 149 PRO B CA 1
ATOM 4068 C C . PRO B 1 149 ? 7.402 -38.156 2.117 1 91.88 149 PRO B C 1
ATOM 4070 O O . PRO B 1 149 ? 6.477 -38.031 2.918 1 91.88 149 PRO B O 1
ATOM 4073 N N . ALA B 1 150 ? 7.355 -39 1.132 1 93.94 150 ALA B N 1
ATOM 4074 C CA . ALA B 1 150 ? 6.348 -40.062 1.007 1 93.94 150 ALA B CA 1
ATOM 4075 C C . ALA B 1 150 ? 6.949 -41.344 0.431 1 93.94 150 ALA B C 1
ATOM 4077 O O . ALA B 1 150 ? 7.844 -41.281 -0.415 1 93.94 150 ALA B O 1
ATOM 4078 N N . THR B 1 151 ? 6.441 -42.438 0.929 1 96.44 151 THR B N 1
ATOM 4079 C CA . THR B 1 151 ? 6.832 -43.719 0.322 1 96.44 151 THR B CA 1
ATOM 4080 C C . THR B 1 151 ? 6.27 -43.812 -1.092 1 96.44 151 THR B C 1
ATOM 4082 O O . THR B 1 151 ? 5.344 -43.094 -1.46 1 96.44 151 THR B O 1
ATOM 4085 N N . GLU B 1 152 ? 6.891 -44.688 -1.82 1 97.25 152 GLU B N 1
ATOM 4086 C CA . GLU B 1 152 ? 6.398 -44.906 -3.178 1 97.25 152 GLU B CA 1
ATOM 4087 C C . GLU B 1 152 ? 4.93 -45.312 -3.172 1 97.25 152 GLU B C 1
ATOM 4089 O O . GLU B 1 152 ? 4.16 -44.906 -4.039 1 97.25 152 GLU B O 1
ATOM 4094 N N . ASP B 1 153 ? 4.543 -46.156 -2.209 1 97.75 153 ASP B N 1
ATOM 4095 C CA . ASP B 1 153 ? 3.156 -46.625 -2.111 1 97.75 153 ASP B CA 1
ATOM 4096 C C . ASP B 1 153 ? 2.223 -45.438 -1.802 1 97.75 153 ASP B C 1
ATOM 4098 O O . ASP B 1 153 ? 1.144 -45.344 -2.389 1 97.75 153 ASP B O 1
ATOM 4102 N N . GLN B 1 154 ? 2.594 -44.688 -0.89 1 96.06 154 GLN B N 1
ATOM 4103 C CA . GLN B 1 154 ? 1.803 -43.5 -0.559 1 96.06 154 GLN B CA 1
ATOM 4104 C C . GLN B 1 154 ? 1.655 -42.562 -1.768 1 96.06 154 GLN B C 1
ATOM 4106 O O . GLN B 1 154 ? 0.564 -42.062 -2.041 1 96.06 154 GLN B O 1
ATOM 4111 N N . ALA B 1 155 ? 2.756 -42.344 -2.414 1 97.19 155 ALA B N 1
ATOM 4112 C CA . ALA B 1 155 ? 2.754 -41.5 -3.609 1 97.19 155 ALA B CA 1
ATOM 4113 C C . ALA B 1 155 ? 1.871 -42.094 -4.699 1 97.19 155 ALA B C 1
ATOM 4115 O O . ALA B 1 155 ? 1.159 -41.375 -5.398 1 97.19 155 ALA B O 1
ATOM 4116 N N . ARG B 1 156 ? 1.994 -43.406 -4.859 1 98.06 156 ARG B N 1
ATOM 4117 C CA . ARG B 1 156 ? 1.19 -44.125 -5.859 1 98.06 156 ARG B CA 1
ATOM 4118 C C . ARG B 1 156 ? -0.299 -43.938 -5.578 1 98.06 156 ARG B C 1
ATOM 4120 O O . ARG B 1 156 ? -1.071 -43.625 -6.48 1 98.06 156 ARG B O 1
ATOM 4127 N N . GLU B 1 157 ? -0.71 -44.156 -4.375 1 97.5 157 GLU B N 1
ATOM 4128 C CA . GLU B 1 157 ? -2.115 -44.031 -3.998 1 97.5 157 GLU B CA 1
ATOM 4129 C C . GLU B 1 157 ? -2.629 -42.625 -4.238 1 97.5 157 GLU B C 1
ATOM 4131 O O . GLU B 1 157 ? -3.73 -42.438 -4.758 1 97.5 157 GLU B O 1
ATOM 4136 N N . SER B 1 158 ? -1.883 -41.688 -3.789 1 95.75 158 SER B N 1
ATOM 4137 C CA . SER B 1 158 ? -2.223 -40.281 -3.988 1 95.75 158 SER B CA 1
ATOM 4138 C C . SER B 1 158 ? -2.34 -39.938 -5.473 1 95.75 158 SER B C 1
ATOM 4140 O O . SER B 1 158 ? -3.295 -39.281 -5.891 1 95.75 158 SER B O 1
ATOM 4142 N N . MET B 1 159 ? -1.371 -40.375 -6.238 1 97.69 159 MET B N 1
ATOM 4143 C CA . MET B 1 159 ? -1.341 -40.125 -7.676 1 97.69 159 MET B CA 1
ATOM 4144 C C . MET B 1 159 ? -2.547 -40.781 -8.359 1 97.69 159 MET B C 1
ATOM 4146 O O . MET B 1 159 ? -3.182 -40.156 -9.211 1 97.69 159 MET B O 1
ATOM 4150 N N . GLU B 1 160 ? -2.871 -42 -8.031 1 98.25 160 GLU B N 1
ATOM 4151 C CA . GLU B 1 160 ? -4.004 -42.688 -8.633 1 98.25 160 GLU B CA 1
ATOM 4152 C C . GLU B 1 160 ? -5.32 -42 -8.305 1 98.25 160 GLU B C 1
ATOM 4154 O O . GLU B 1 160 ? -6.215 -41.906 -9.148 1 98.25 160 GLU B O 1
ATOM 4159 N N . LEU B 1 161 ? -5.418 -41.562 -7.062 1 97.44 161 LEU B N 1
ATOM 4160 C CA . LEU B 1 161 ? -6.59 -40.781 -6.676 1 97.44 161 LEU B CA 1
ATOM 4161 C C . LEU B 1 161 ? -6.699 -39.531 -7.52 1 97.44 161 LEU B C 1
ATOM 4163 O O . LEU B 1 161 ? -7.781 -39.188 -8.008 1 97.44 161 LEU B O 1
ATOM 4167 N N . SER B 1 162 ? -5.594 -38.812 -7.691 1 97.44 162 SER B N 1
ATOM 4168 C CA . SER B 1 162 ? -5.559 -37.594 -8.5 1 97.44 162 SER B CA 1
ATOM 4169 C C . SER B 1 162 ? -5.984 -37.875 -9.938 1 97.44 162 SER B C 1
ATOM 4171 O O . SER B 1 162 ? -6.656 -37.062 -10.57 1 97.44 162 SER B O 1
ATOM 4173 N N . LEU B 1 163 ? -5.59 -39.031 -10.469 1 98.19 163 LEU B N 1
ATOM 4174 C CA . LEU B 1 163 ? -5.961 -39.406 -11.836 1 98.19 163 LEU B CA 1
ATOM 4175 C C . LEU B 1 163 ? -7.465 -39.594 -11.953 1 98.19 163 LEU B C 1
ATOM 4177 O O . LEU B 1 163 ? -8.078 -39.188 -12.938 1 98.19 163 LEU B O 1
ATOM 4181 N N . ARG B 1 164 ? -8.023 -40.25 -10.953 1 98.44 164 ARG B N 1
ATOM 4182 C CA . ARG B 1 164 ? -9.469 -40.438 -10.961 1 98.44 164 ARG B CA 1
ATOM 4183 C C . ARG B 1 164 ? -10.195 -39.094 -10.836 1 98.44 164 ARG B C 1
ATOM 4185 O O . ARG B 1 164 ? -11.195 -38.875 -11.508 1 98.44 164 ARG B O 1
ATOM 4192 N N . TRP B 1 165 ? -9.711 -38.281 -10.008 1 98.19 165 TRP B N 1
ATOM 4193 C CA . TRP B 1 165 ? -10.289 -36.938 -9.844 1 98.19 165 TRP B CA 1
ATOM 4194 C C . TRP B 1 165 ? -10.125 -36.125 -11.117 1 98.19 165 TRP B C 1
ATOM 4196 O O . TRP B 1 165 ? -10.977 -35.281 -11.43 1 98.19 165 TRP B O 1
ATOM 4206 N N . ALA B 1 166 ? -9.047 -36.344 -11.844 1 98.5 166 ALA B N 1
ATOM 4207 C CA . ALA B 1 166 ? -8.82 -35.656 -13.117 1 98.5 166 ALA B CA 1
ATOM 4208 C C . ALA B 1 166 ? -9.93 -35.969 -14.109 1 98.5 166 ALA B C 1
ATOM 4210 O O . ALA B 1 166 ? -10.445 -35.062 -14.789 1 98.5 166 ALA B O 1
ATOM 4211 N N . ALA B 1 167 ? -10.219 -37.219 -14.211 1 98.62 167 ALA B N 1
ATOM 4212 C CA . ALA B 1 167 ? -11.297 -37.656 -15.109 1 98.62 167 ALA B CA 1
ATOM 4213 C C . ALA B 1 167 ? -12.625 -37 -14.711 1 98.62 167 ALA B C 1
ATOM 4215 O O . ALA B 1 167 ? -13.391 -36.562 -15.57 1 98.62 167 ALA B O 1
ATOM 4216 N N . ARG B 1 168 ? -12.891 -36.969 -13.422 1 98.56 168 ARG B N 1
ATOM 4217 C CA . ARG B 1 168 ? -14.102 -36.344 -12.906 1 98.56 168 ARG B CA 1
ATOM 4218 C C . ARG B 1 168 ? -14.109 -34.844 -13.195 1 98.56 168 ARG B C 1
ATOM 4220 O O . ARG B 1 168 ? -15.148 -34.281 -13.531 1 98.56 168 ARG B O 1
ATOM 4227 N N . SER B 1 169 ? -13.016 -34.219 -13.016 1 98.56 169 SER B N 1
ATOM 4228 C CA . SER B 1 169 ? -12.883 -32.781 -13.328 1 98.56 169 SER B CA 1
ATOM 4229 C C . SER B 1 169 ? -13.156 -32.531 -14.805 1 98.56 169 SER B C 1
ATOM 4231 O O . SER B 1 169 ? -13.812 -31.547 -15.148 1 98.56 169 SER B O 1
ATOM 4233 N N . LYS B 1 170 ? -12.609 -33.344 -15.68 1 98.62 170 LYS B N 1
ATOM 4234 C CA . LYS B 1 170 ? -12.82 -33.219 -17.109 1 98.62 170 LYS B CA 1
ATOM 4235 C C . LYS B 1 170 ? -14.312 -33.25 -17.453 1 98.62 170 LYS B C 1
ATOM 4237 O O . LYS B 1 170 ? -14.797 -32.406 -18.219 1 98.62 170 LYS B O 1
ATOM 4242 N N . VAL B 1 171 ? -14.961 -34.188 -16.906 1 98.69 171 VAL B N 1
ATOM 4243 C CA . VAL B 1 171 ? -16.391 -34.344 -17.156 1 98.69 171 VAL B CA 1
ATOM 4244 C C . VAL B 1 171 ? -17.125 -33.094 -16.625 1 98.69 171 VAL B C 1
ATOM 4246 O O . VAL B 1 171 ? -17.984 -32.531 -17.328 1 98.69 171 VAL B O 1
ATOM 4249 N N . ALA B 1 172 ? -16.812 -32.688 -15.43 1 98.44 172 ALA B N 1
ATOM 4250 C CA . ALA B 1 172 ? -17.469 -31.547 -14.789 1 98.44 172 ALA B CA 1
ATOM 4251 C C . ALA B 1 172 ? -17.188 -30.25 -15.539 1 98.44 172 ALA B C 1
ATOM 4253 O O . ALA B 1 172 ? -18.031 -29.344 -15.57 1 98.44 172 ALA B O 1
ATOM 4254 N N . HIS B 1 173 ? -16.031 -30.125 -16.094 1 98.19 173 HIS B N 1
ATOM 4255 C CA . HIS B 1 173 ? -15.656 -28.953 -16.875 1 98.19 173 HIS B CA 1
ATOM 4256 C C . HIS B 1 173 ? -16.594 -28.75 -18.047 1 98.19 173 HIS B C 1
ATOM 4258 O O . HIS B 1 173 ? -16.906 -27.625 -18.422 1 98.19 173 HIS B O 1
ATOM 4264 N N . GLY B 1 174 ? -16.953 -29.859 -18.672 1 97.12 174 GLY B N 1
ATOM 4265 C CA . GLY B 1 174 ? -17.984 -29.875 -19.688 1 97.12 174 GLY B CA 1
ATOM 4266 C C . GLY B 1 174 ? -17.688 -28.953 -20.859 1 97.12 174 GLY B C 1
ATOM 4267 O O . GLY B 1 174 ? -16.609 -29.031 -21.453 1 97.12 174 GLY B O 1
ATOM 4268 N N . ASP B 1 175 ? -18.609 -28 -21.094 1 96.56 175 ASP B N 1
ATOM 4269 C CA . ASP B 1 175 ? -18.516 -27.125 -22.266 1 96.56 175 ASP B CA 1
ATOM 4270 C C . ASP B 1 175 ? -17.891 -25.781 -21.891 1 96.56 175 ASP B C 1
ATOM 4272 O O . ASP B 1 175 ? -18 -24.812 -22.656 1 96.56 175 ASP B O 1
ATOM 4276 N N . SER B 1 176 ? -17.312 -25.75 -20.719 1 96.62 176 SER B N 1
ATOM 4277 C CA . SER B 1 176 ? -16.625 -24.516 -20.344 1 96.62 176 SER B CA 1
ATOM 4278 C C . SER B 1 176 ? -15.641 -24.078 -21.422 1 96.62 176 SER B C 1
ATOM 4280 O O . SER B 1 176 ? -14.906 -24.906 -21.969 1 96.62 176 SER B O 1
ATOM 4282 N N . PRO B 1 177 ? -15.641 -22.781 -21.719 1 96.06 177 PRO B N 1
ATOM 4283 C CA . PRO B 1 177 ? -14.695 -22.297 -22.719 1 96.06 177 PRO B CA 1
ATOM 4284 C C . PRO B 1 177 ? -13.273 -22.156 -22.172 1 96.06 177 PRO B C 1
ATOM 4286 O O . PRO B 1 177 ? -12.336 -21.938 -22.938 1 96.06 177 PRO B O 1
ATOM 4289 N N . SER B 1 178 ? -13.094 -22.266 -20.891 1 98.06 178 SER B N 1
ATOM 4290 C CA . SER B 1 178 ? -11.789 -22.109 -20.266 1 98.06 178 SER B CA 1
ATOM 4291 C C . SER B 1 178 ? -10.859 -23.266 -20.625 1 98.06 178 SER B C 1
ATOM 4293 O O . SER B 1 178 ? -11.328 -24.375 -20.906 1 98.06 178 SER B O 1
ATOM 4295 N N . ALA B 1 179 ? -9.578 -22.953 -20.672 1 98.62 179 ALA B N 1
ATOM 4296 C CA . ALA B 1 179 ? -8.617 -24.047 -20.781 1 98.62 179 ALA B CA 1
ATOM 4297 C C . ALA B 1 179 ? -8.562 -24.859 -19.5 1 98.62 179 ALA B C 1
ATOM 4299 O O . ALA B 1 179 ? -8.641 -24.312 -18.391 1 98.62 179 ALA B O 1
ATOM 4300 N N . LEU B 1 180 ? -8.453 -26.125 -19.609 1 98.69 180 LEU B N 1
ATOM 4301 C CA . LEU B 1 180 ? -8.352 -27.031 -18.469 1 98.69 180 LEU B CA 1
ATOM 4302 C C . LEU B 1 180 ? -6.984 -27.703 -18.438 1 98.69 180 LEU B C 1
ATOM 4304 O O . LEU B 1 180 ? -6.598 -28.375 -19.391 1 98.69 180 LEU B O 1
ATOM 4308 N N . PHE B 1 181 ? -6.262 -27.5 -17.328 1 98.81 181 PHE B N 1
ATOM 4309 C CA . PHE B 1 181 ? -4.934 -28.094 -17.188 1 98.81 181 PHE B CA 1
ATOM 4310 C C . PHE B 1 181 ? -4.969 -29.312 -16.281 1 98.81 181 PHE B C 1
ATOM 4312 O O . PHE B 1 181 ? -5.645 -29.312 -15.25 1 98.81 181 PHE B O 1
ATOM 4319 N N . GLY B 1 182 ? -4.324 -30.375 -16.719 1 98.5 182 GLY B N 1
ATOM 4320 C CA . GLY B 1 182 ? -4.059 -31.516 -15.844 1 98.5 182 GLY B CA 1
ATOM 4321 C C . GLY B 1 182 ? -2.846 -31.312 -14.961 1 98.5 182 GLY B C 1
ATOM 4322 O O . GLY B 1 182 ? -1.956 -30.516 -15.289 1 98.5 182 GLY B O 1
ATOM 4323 N N . ILE B 1 183 ? -2.791 -31.984 -13.828 1 98.19 183 ILE B N 1
ATOM 4324 C CA . ILE B 1 183 ? -1.672 -31.859 -12.906 1 98.19 183 ILE B CA 1
ATOM 4325 C C . ILE B 1 183 ? -0.983 -33.219 -12.727 1 98.19 183 ILE B C 1
ATOM 4327 O O . ILE B 1 183 ? -1.568 -34.156 -12.18 1 98.19 183 ILE B O 1
ATOM 4331 N N . VAL B 1 184 ? 0.243 -33.281 -13.148 1 98.31 184 VAL B N 1
ATOM 4332 C CA . VAL B 1 184 ? 1.04 -34.5 -13.008 1 98.31 184 VAL B CA 1
ATOM 4333 C C . VAL B 1 184 ? 1.531 -34.625 -11.562 1 98.31 184 VAL B C 1
ATOM 4335 O O . VAL B 1 184 ? 2.221 -33.75 -11.055 1 98.31 184 VAL B O 1
ATOM 4338 N N . GLN B 1 185 ? 1.142 -35.688 -10.961 1 97.19 185 GLN B N 1
ATOM 4339 C CA . GLN B 1 185 ? 1.611 -36.031 -9.617 1 97.19 185 GLN B CA 1
ATOM 4340 C C . GLN B 1 185 ? 2.461 -37.312 -9.648 1 97.19 185 GLN B C 1
ATOM 4342 O O . GLN B 1 185 ? 2.74 -37.844 -10.719 1 97.19 185 GLN B O 1
ATOM 4347 N N . GLY B 1 186 ? 2.982 -37.656 -8.477 1 96.88 186 GLY B N 1
ATOM 4348 C CA . GLY B 1 186 ? 3.785 -38.875 -8.43 1 96.88 186 GLY B CA 1
ATOM 4349 C C . GLY B 1 186 ? 4.988 -38.75 -7.512 1 96.88 186 GLY B C 1
ATOM 4350 O O . GLY B 1 186 ? 5.855 -39.625 -7.496 1 96.88 186 GLY B O 1
ATOM 4351 N N . GLY B 1 187 ? 5.008 -37.625 -6.723 1 95.56 187 GLY B N 1
ATOM 4352 C CA . GLY B 1 187 ? 6.117 -37.438 -5.805 1 95.56 187 GLY B CA 1
ATOM 4353 C C . GLY B 1 187 ? 7.465 -37.406 -6.5 1 95.56 187 GLY B C 1
ATOM 4354 O O . GLY B 1 187 ? 7.609 -36.781 -7.551 1 95.56 187 GLY B O 1
ATOM 4355 N N . MET B 1 188 ? 8.477 -38 -5.832 1 96.69 188 MET B N 1
ATOM 4356 C CA . MET B 1 188 ? 9.828 -37.969 -6.371 1 96.69 188 MET B CA 1
ATOM 4357 C C . MET B 1 188 ? 10.125 -39.25 -7.145 1 96.69 188 MET B C 1
ATOM 4359 O O . MET B 1 188 ? 11.289 -39.625 -7.332 1 96.69 188 MET B O 1
ATOM 4363 N N . TYR B 1 189 ? 9.109 -39.969 -7.578 1 97 189 TYR B N 1
ATOM 4364 C CA . TYR B 1 189 ? 9.25 -41.281 -8.242 1 97 189 TYR B CA 1
ATOM 4365 C C . TYR B 1 189 ? 8.961 -41.156 -9.734 1 97 189 TYR B C 1
ATOM 4367 O O . TYR B 1 189 ? 7.801 -41.094 -10.141 1 97 189 TYR B O 1
ATOM 4375 N N . PRO B 1 190 ? 9.93 -41.281 -10.602 1 97 190 PRO B N 1
ATOM 4376 C CA . PRO B 1 190 ? 9.797 -41.062 -12.039 1 97 190 PRO B CA 1
ATOM 4377 C C . PRO B 1 190 ? 8.75 -41.938 -12.695 1 97 190 PRO B C 1
ATOM 4379 O O . PRO B 1 190 ? 7.961 -41.5 -13.523 1 97 190 PRO B O 1
ATOM 4382 N N . ALA B 1 191 ? 8.719 -43.188 -12.32 1 97.62 191 ALA B N 1
ATOM 4383 C CA . ALA B 1 191 ? 7.773 -44.125 -12.93 1 97.62 191 ALA B CA 1
ATOM 4384 C C . ALA B 1 191 ? 6.332 -43.688 -12.656 1 97.62 191 ALA B C 1
ATOM 4386 O O . ALA B 1 191 ? 5.465 -43.844 -13.516 1 97.62 191 ALA B O 1
ATOM 4387 N N . LEU B 1 192 ? 6.086 -43.25 -11.438 1 98.19 192 LEU B N 1
ATOM 4388 C CA . LEU B 1 192 ? 4.758 -42.781 -11.078 1 98.19 192 LEU B CA 1
ATOM 4389 C C . LEU B 1 192 ? 4.414 -41.5 -11.852 1 98.19 192 LEU B C 1
ATOM 4391 O O . LEU B 1 192 ? 3.266 -41.312 -12.25 1 98.19 192 LEU B O 1
ATOM 4395 N N . ARG B 1 193 ? 5.402 -40.625 -12.023 1 98.31 193 ARG B N 1
ATOM 4396 C CA . ARG B 1 193 ? 5.215 -39.406 -12.812 1 98.31 193 ARG B CA 1
ATOM 4397 C C . ARG B 1 193 ? 4.809 -39.75 -14.242 1 98.31 193 ARG B C 1
ATOM 4399 O O . ARG B 1 193 ? 3.887 -39.125 -14.789 1 98.31 193 ARG B O 1
ATOM 4406 N N . SER B 1 194 ? 5.5 -40.719 -14.82 1 98.56 194 SER B N 1
ATOM 4407 C CA . SER B 1 194 ? 5.191 -41.156 -16.188 1 98.56 194 SER B CA 1
ATOM 4408 C C . SER B 1 194 ? 3.777 -41.688 -16.281 1 98.56 194 SER B C 1
ATOM 4410 O O . SER B 1 194 ? 3.047 -41.406 -17.234 1 98.56 194 SER B O 1
ATOM 4412 N N . ARG B 1 195 ? 3.445 -42.531 -15.344 1 98.5 195 ARG B N 1
ATOM 4413 C CA . ARG B 1 195 ? 2.105 -43.094 -15.328 1 98.5 195 ARG B CA 1
ATOM 4414 C C . ARG B 1 195 ? 1.042 -42.031 -15.188 1 98.5 195 ARG B C 1
ATOM 4416 O O . ARG B 1 195 ? 0.001 -42.094 -15.852 1 98.5 195 ARG B O 1
ATOM 4423 N N . SER B 1 196 ? 1.277 -41.125 -14.289 1 98.56 196 SER B N 1
ATOM 4424 C CA . SER B 1 196 ? 0.366 -40 -14.109 1 98.56 196 SER B CA 1
ATOM 4425 C C . SER B 1 196 ? 0.177 -39.25 -15.414 1 98.56 196 SER B C 1
ATOM 4427 O O . SER B 1 196 ? -0.955 -38.969 -15.828 1 98.56 196 SER B O 1
ATOM 4429 N N . LEU B 1 197 ? 1.279 -38.875 -16.078 1 98.75 197 LEU B N 1
ATOM 4430 C CA . LEU B 1 197 ? 1.228 -38.125 -17.312 1 98.75 197 LEU B CA 1
ATOM 4431 C C . LEU B 1 197 ? 0.469 -38.906 -18.391 1 98.75 197 LEU B C 1
ATOM 4433 O O . LEU B 1 197 ? -0.364 -38.312 -19.094 1 98.75 197 LEU B O 1
ATOM 4437 N N . GLU B 1 198 ? 0.808 -40.156 -18.5 1 98.62 198 GLU B N 1
ATOM 4438 C CA . GLU B 1 198 ? 0.132 -41 -19.484 1 98.62 198 GLU B CA 1
ATOM 4439 C C . GLU B 1 198 ? -1.381 -41 -19.281 1 98.62 198 GLU B C 1
ATOM 4441 O O . GLU B 1 198 ? -2.137 -40.844 -20.25 1 98.62 198 GLU B O 1
ATOM 4446 N N . GLY B 1 199 ? -1.83 -41.188 -18.078 1 98.62 199 GLY B N 1
ATOM 4447 C CA . GLY B 1 199 ? -3.25 -41.125 -17.766 1 98.62 199 GLY B CA 1
ATOM 4448 C C . GLY B 1 199 ? -3.885 -39.781 -18.109 1 98.62 199 GLY B C 1
ATOM 4449 O O . GLY B 1 199 ? -5 -39.75 -18.625 1 98.62 199 GLY B O 1
ATOM 4450 N N . LEU B 1 200 ? -3.215 -38.719 -17.797 1 98.81 200 LEU B N 1
ATOM 4451 C CA . LEU B 1 200 ? -3.734 -37.406 -18.078 1 98.81 200 LEU B CA 1
ATOM 4452 C C . LEU B 1 200 ? -3.832 -37.156 -19.578 1 98.81 200 LEU B C 1
ATOM 4454 O O . LEU B 1 200 ? -4.797 -36.531 -20.047 1 98.81 200 LEU B O 1
ATOM 4458 N N . VAL B 1 201 ? -2.807 -37.562 -20.297 1 98.56 201 VAL B N 1
ATOM 4459 C CA . VAL B 1 201 ? -2.797 -37.375 -21.75 1 98.56 201 VAL B CA 1
ATOM 4460 C C . VAL B 1 201 ? -3.959 -38.156 -22.375 1 98.56 201 VAL B C 1
ATOM 4462 O O . VAL B 1 201 ? -4.605 -37.688 -23.312 1 98.56 201 VAL B O 1
ATOM 4465 N N . ASP B 1 202 ? -4.199 -39.344 -21.875 1 98.31 202 ASP B N 1
ATOM 4466 C CA . ASP B 1 202 ? -5.312 -40.156 -22.344 1 98.31 202 ASP B CA 1
ATOM 4467 C C . ASP B 1 202 ? -6.645 -39.438 -22.156 1 98.31 202 ASP B C 1
ATOM 4469 O O . ASP B 1 202 ? -7.523 -39.5 -23.016 1 98.31 202 ASP B O 1
ATOM 4473 N N . VAL B 1 203 ? -6.82 -38.812 -20.984 1 97.81 203 VAL B N 1
ATOM 4474 C CA . VAL B 1 203 ? -8.031 -38.062 -20.703 1 97.81 203 VAL B CA 1
ATOM 4475 C C . VAL B 1 203 ? -8.109 -36.844 -21.625 1 97.81 203 VAL B C 1
ATOM 4477 O O . VAL B 1 203 ? -9.18 -36.5 -22.125 1 97.81 203 VAL B O 1
ATOM 4480 N N . GLY B 1 204 ? -6.969 -36.219 -21.812 1 97.81 204 GLY B N 1
ATOM 4481 C CA . GLY B 1 204 ? -6.887 -35.062 -22.703 1 97.81 204 GLY B CA 1
ATOM 4482 C C . GLY B 1 204 ? -7.094 -33.75 -21.984 1 97.81 204 GLY B C 1
ATOM 4483 O O . GLY B 1 204 ? -8.164 -33.5 -21.438 1 97.81 204 GLY B O 1
ATOM 4484 N N . PHE B 1 205 ? -6.102 -32.906 -21.969 1 98.38 205 PHE B N 1
ATOM 4485 C CA . PHE B 1 205 ? -6.148 -31.578 -21.359 1 98.38 205 PHE B CA 1
ATOM 4486 C C . PHE B 1 205 ? -5.488 -30.547 -22.25 1 98.38 205 PHE B C 1
ATOM 4488 O O . PHE B 1 205 ? -4.801 -30.891 -23.219 1 98.38 205 PHE B O 1
ATOM 4495 N N . ASP B 1 206 ? -5.773 -29.234 -21.953 1 98.38 206 ASP B N 1
ATOM 4496 C CA . ASP B 1 206 ? -5.273 -28.141 -22.781 1 98.38 206 ASP B CA 1
ATOM 4497 C C . ASP B 1 206 ? -3.844 -27.766 -22.391 1 98.38 206 ASP B C 1
ATOM 4499 O O . ASP B 1 206 ? -3.152 -27.078 -23.141 1 98.38 206 ASP B O 1
ATOM 4503 N N . GLY B 1 207 ? -3.395 -28.156 -21.281 1 98.62 207 GLY B N 1
ATOM 4504 C CA . GLY B 1 207 ? -2.062 -27.969 -20.734 1 98.62 207 GLY B CA 1
ATOM 4505 C C . GLY B 1 207 ? -1.763 -28.922 -19.578 1 98.62 207 GLY B C 1
ATOM 4506 O O . GLY B 1 207 ? -2.658 -29.594 -19.078 1 98.62 207 GLY B O 1
ATOM 4507 N N . TYR B 1 208 ? -0.554 -28.969 -19.219 1 98.81 208 TYR B N 1
ATOM 4508 C CA . TYR B 1 208 ? -0.14 -29.922 -18.203 1 98.81 208 TYR B CA 1
ATOM 4509 C C . TYR B 1 208 ? 0.755 -29.25 -17.156 1 98.81 208 TYR B C 1
ATOM 4511 O O . TYR B 1 208 ? 1.774 -28.641 -17.5 1 98.81 208 TYR B O 1
ATOM 4519 N N . ALA B 1 209 ? 0.331 -29.375 -15.93 1 98.19 209 ALA B N 1
ATOM 4520 C CA . ALA B 1 209 ? 1.083 -28.828 -14.805 1 98.19 209 ALA B CA 1
ATOM 4521 C C . ALA B 1 209 ? 1.843 -29.922 -14.062 1 98.19 209 ALA B C 1
ATOM 4523 O O . ALA B 1 209 ? 1.525 -31.109 -14.195 1 98.19 209 ALA B O 1
ATOM 4524 N N . ILE B 1 210 ? 2.906 -29.516 -13.438 1 97.5 210 ILE B N 1
ATOM 4525 C CA . ILE B 1 210 ? 3.705 -30.391 -12.594 1 97.5 210 ILE B CA 1
ATOM 4526 C C . ILE B 1 210 ? 3.537 -29.984 -11.133 1 97.5 210 ILE B C 1
ATOM 4528 O O . ILE B 1 210 ? 3.998 -28.922 -10.719 1 97.5 210 ILE B O 1
ATOM 4532 N N . GLY B 1 211 ? 2.895 -30.875 -10.375 1 94.94 211 GLY B N 1
ATOM 4533 C CA . GLY B 1 211 ? 2.637 -30.594 -8.977 1 94.94 211 GLY B CA 1
ATOM 4534 C C . GLY B 1 211 ? 3.561 -31.344 -8.031 1 94.94 211 GLY B C 1
ATOM 4535 O O . GLY B 1 211 ? 4.23 -32.281 -8.438 1 94.94 211 GLY B O 1
ATOM 4536 N N . GLY B 1 212 ? 3.637 -30.828 -6.832 1 91.31 212 GLY B N 1
ATOM 4537 C CA . GLY B 1 212 ? 4.301 -31.547 -5.758 1 91.31 212 GLY B CA 1
ATOM 4538 C C . GLY B 1 212 ? 5.809 -31.375 -5.77 1 91.31 212 GLY B C 1
ATOM 4539 O O . GLY B 1 212 ? 6.535 -32.25 -5.262 1 91.31 212 GLY B O 1
ATOM 4540 N N . LEU B 1 213 ? 6.32 -30.375 -6.449 1 90.19 213 LEU B N 1
ATOM 4541 C CA . LEU B 1 213 ? 7.758 -30.125 -6.469 1 90.19 213 LEU B CA 1
ATOM 4542 C C . LEU B 1 213 ? 8.086 -28.812 -5.781 1 90.19 213 LEU B C 1
ATOM 4544 O O . LEU B 1 213 ? 8.969 -28.078 -6.227 1 90.19 213 LEU B O 1
ATOM 4548 N N . SER B 1 214 ? 7.418 -28.375 -4.848 1 86.38 214 SER B N 1
ATOM 4549 C CA . SER B 1 214 ? 7.625 -27.25 -3.928 1 86.38 214 SER B CA 1
ATOM 4550 C C . SER B 1 214 ? 7.098 -27.594 -2.535 1 86.38 214 SER B C 1
ATOM 4552 O O . SER B 1 214 ? 6.453 -26.75 -1.896 1 86.38 214 SER B O 1
ATOM 4554 N N . VAL B 1 215 ? 7.34 -28.812 -2.154 1 81.06 215 VAL B N 1
ATOM 4555 C CA . VAL B 1 215 ? 6.781 -29.312 -0.902 1 81.06 215 VAL B CA 1
ATOM 4556 C C . VAL B 1 215 ? 7.914 -29.641 0.073 1 81.06 215 VAL B C 1
ATOM 4558 O O . VAL B 1 215 ? 7.707 -30.344 1.062 1 81.06 215 VAL B O 1
ATOM 4561 N N . GLY B 1 216 ? 9.023 -29.156 -0.206 1 85.25 216 GLY B N 1
ATOM 4562 C CA . GLY B 1 216 ? 10.117 -29.312 0.742 1 85.25 216 GLY B CA 1
ATOM 4563 C C . GLY B 1 216 ? 11.266 -30.141 0.199 1 85.25 216 GLY B C 1
ATOM 4564 O O . GLY B 1 216 ? 12.297 -30.297 0.86 1 85.25 216 GLY B O 1
ATOM 4565 N N . GLU B 1 217 ? 11.141 -30.672 -0.999 1 87.62 217 GLU B N 1
ATOM 4566 C CA . GLU B 1 217 ? 12.188 -31.484 -1.619 1 87.62 217 GLU B CA 1
ATOM 4567 C C . GLU B 1 217 ? 13.398 -30.625 -1.987 1 87.62 217 GLU B C 1
ATOM 4569 O O . GLU B 1 217 ? 13.281 -29.406 -2.133 1 87.62 217 GLU B O 1
ATOM 4574 N N . GLY B 1 218 ? 14.523 -31.172 -2.135 1 89.06 218 GLY B N 1
ATOM 4575 C CA . GLY B 1 218 ? 15.719 -30.469 -2.561 1 89.06 218 GLY B CA 1
ATOM 4576 C C . GLY B 1 218 ? 15.773 -30.219 -4.059 1 89.06 218 GLY B C 1
ATOM 4577 O O . GLY B 1 218 ? 15 -30.812 -4.812 1 89.06 218 GLY B O 1
ATOM 4578 N N . MET B 1 219 ? 16.656 -29.422 -4.449 1 89.88 219 MET B N 1
ATOM 4579 C CA . MET B 1 219 ? 16.812 -29.031 -5.848 1 89.88 219 MET B CA 1
ATOM 4580 C C . MET B 1 219 ? 17.156 -30.234 -6.715 1 89.88 219 MET B C 1
ATOM 4582 O O . MET B 1 219 ? 16.641 -30.375 -7.82 1 89.88 219 MET B O 1
ATOM 4586 N N . GLU B 1 220 ? 18 -31.062 -6.223 1 91.56 220 GLU B N 1
ATOM 4587 C CA . GLU B 1 220 ? 18.438 -32.219 -6.992 1 91.56 220 GLU B CA 1
ATOM 4588 C C . GLU B 1 220 ? 17.281 -33.156 -7.266 1 91.56 220 GLU B C 1
ATOM 4590 O O . GLU B 1 220 ? 17.156 -33.719 -8.367 1 91.56 220 GLU B O 1
ATOM 4595 N N . GLU B 1 221 ? 16.516 -33.375 -6.27 1 93 221 GLU B N 1
ATOM 4596 C CA . GLU B 1 221 ? 15.336 -34.219 -6.434 1 93 221 GLU B CA 1
ATOM 4597 C C . GLU B 1 221 ? 14.375 -33.656 -7.465 1 93 221 GLU B C 1
ATOM 4599 O O . GLU B 1 221 ? 13.844 -34.375 -8.305 1 93 221 GLU B O 1
ATOM 4604 N N . ARG B 1 222 ? 14.125 -32.375 -7.375 1 93.81 222 ARG B N 1
ATOM 4605 C CA . ARG B 1 222 ? 13.25 -31.703 -8.328 1 93.81 222 ARG B CA 1
ATOM 4606 C C . ARG B 1 222 ? 13.773 -31.859 -9.758 1 93.81 222 ARG B C 1
ATOM 4608 O O . ARG B 1 222 ? 13.008 -32.156 -10.672 1 93.81 222 ARG B O 1
ATOM 4615 N N . HIS B 1 223 ? 15.109 -31.688 -9.891 1 94.62 223 HIS B N 1
ATOM 4616 C CA . HIS B 1 223 ? 15.719 -31.797 -11.211 1 94.62 223 HIS B CA 1
ATOM 4617 C C . HIS B 1 223 ? 15.594 -33.219 -11.766 1 94.62 223 HIS B C 1
ATOM 4619 O O . HIS B 1 223 ? 15.344 -33.406 -12.961 1 94.62 223 HIS B O 1
ATOM 4625 N N . HIS B 1 224 ? 15.773 -34.125 -10.898 1 95.19 224 HIS B N 1
ATOM 4626 C CA . HIS B 1 224 ? 15.664 -35.5 -11.312 1 95.19 224 HIS B CA 1
ATOM 4627 C C . HIS B 1 224 ? 14.281 -35.812 -11.883 1 95.19 224 HIS B C 1
ATOM 4629 O O . HIS B 1 224 ? 14.156 -36.469 -12.914 1 95.19 224 HIS B O 1
ATOM 4635 N N . VAL B 1 225 ? 13.32 -35.344 -11.227 1 96.25 225 VAL B N 1
ATOM 4636 C CA . VAL B 1 225 ? 11.945 -35.562 -11.664 1 96.25 225 VAL B CA 1
ATOM 4637 C C . VAL B 1 225 ? 11.711 -34.844 -12.992 1 96.25 225 VAL B C 1
ATOM 4639 O O . VAL B 1 225 ? 11.141 -35.406 -13.922 1 96.25 225 VAL B O 1
ATOM 4642 N N . LEU B 1 226 ? 12.141 -33.594 -13.086 1 96.94 226 LEU B N 1
ATOM 4643 C CA . LEU B 1 226 ? 11.93 -32.812 -14.297 1 96.94 226 LEU B CA 1
ATOM 4644 C C . LEU B 1 226 ? 12.672 -33.438 -15.477 1 96.94 226 LEU B C 1
ATOM 4646 O O . LEU B 1 226 ? 12.133 -33.531 -16.578 1 96.94 226 LEU B O 1
ATOM 4650 N N . ASP B 1 227 ? 13.922 -33.875 -15.234 1 97.12 227 ASP B N 1
ATOM 4651 C CA . ASP B 1 227 ? 14.734 -34.469 -16.297 1 97.12 227 ASP B CA 1
ATOM 4652 C C . ASP B 1 227 ? 14.047 -35.688 -16.891 1 97.12 227 ASP B C 1
ATOM 4654 O O . ASP B 1 227 ? 14.164 -35.969 -18.078 1 97.12 227 ASP B O 1
ATOM 4658 N N . HIS B 1 228 ? 13.391 -36.375 -16.078 1 97.12 228 HIS B N 1
ATOM 4659 C CA . HIS B 1 228 ? 12.695 -37.594 -16.516 1 97.12 228 HIS B CA 1
ATOM 4660 C C . HIS B 1 228 ? 11.398 -37.25 -17.25 1 97.12 228 HIS B C 1
ATOM 4662 O O . HIS B 1 228 ? 11.102 -37.812 -18.297 1 97.12 228 HIS B O 1
ATOM 4668 N N . LEU B 1 229 ? 10.672 -36.344 -16.688 1 97.25 229 LEU B N 1
ATOM 4669 C CA . LEU B 1 229 ? 9.289 -36.094 -17.078 1 97.25 229 LEU B CA 1
ATOM 4670 C C . LEU B 1 229 ? 9.227 -35.219 -18.328 1 97.25 229 LEU B C 1
ATOM 4672 O O . LEU B 1 229 ? 8.391 -35.438 -19.203 1 97.25 229 LEU B O 1
ATOM 4676 N N . MET B 1 230 ? 10.086 -34.25 -18.484 1 96.19 230 MET B N 1
ATOM 4677 C CA . MET B 1 230 ? 9.961 -33.188 -19.453 1 96.19 230 MET B CA 1
ATOM 4678 C C . MET B 1 230 ? 9.984 -33.719 -20.875 1 96.19 230 MET B C 1
ATOM 4680 O O . MET B 1 230 ? 9.18 -33.312 -21.719 1 96.19 230 MET B O 1
ATOM 4684 N N . PRO B 1 231 ? 10.883 -34.688 -21.156 1 95 231 PRO B N 1
ATOM 4685 C CA . PRO B 1 231 ? 10.891 -35.219 -22.516 1 95 231 PRO B CA 1
ATOM 4686 C C . PRO B 1 231 ? 9.594 -35.938 -22.875 1 95 231 PRO B C 1
ATOM 4688 O O . PRO B 1 231 ? 9.289 -36.125 -24.062 1 95 231 PRO B O 1
ATOM 4691 N N . GLU B 1 232 ? 8.812 -36.344 -21.875 1 97.62 232 GLU B N 1
ATOM 4692 C CA . GLU B 1 232 ? 7.586 -37.094 -22.109 1 97.62 232 GLU B CA 1
ATOM 4693 C C . GLU B 1 232 ? 6.387 -36.156 -22.266 1 97.62 232 GLU B C 1
ATOM 4695 O O . GLU B 1 232 ? 5.336 -36.594 -22.75 1 97.62 232 GLU B O 1
A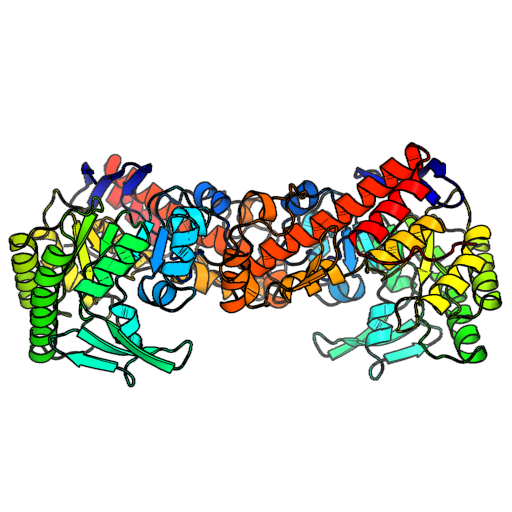TOM 4700 N N . MET B 1 233 ? 6.512 -34.969 -21.859 1 97.69 233 MET B N 1
ATOM 4701 C CA . MET B 1 233 ? 5.395 -34.031 -21.875 1 97.69 233 MET B CA 1
ATOM 4702 C C . MET B 1 233 ? 5.016 -33.656 -23.297 1 97.69 233 MET B C 1
ATOM 4704 O O . MET B 1 233 ? 5.887 -33.469 -24.141 1 97.69 233 MET B O 1
ATOM 4708 N N . PRO B 1 234 ? 3.752 -33.5 -23.578 1 96.94 234 PRO B N 1
ATOM 4709 C CA . PRO B 1 234 ? 3.336 -33.094 -24.922 1 96.94 234 PRO B CA 1
ATOM 4710 C C . PRO B 1 234 ? 3.957 -31.766 -25.359 1 96.94 234 PRO B C 1
ATOM 4712 O O . PRO B 1 234 ? 3.803 -30.75 -24.672 1 96.94 234 PRO B O 1
ATOM 4715 N N . ALA B 1 235 ? 4.574 -31.703 -26.469 1 94.56 235 ALA B N 1
ATOM 4716 C CA . ALA B 1 235 ? 5.324 -30.547 -26.953 1 94.56 235 ALA B CA 1
ATOM 4717 C C . ALA B 1 235 ? 4.387 -29.406 -27.375 1 94.56 235 ALA B C 1
ATOM 4719 O O . ALA B 1 235 ? 4.762 -28.234 -27.328 1 94.56 235 ALA B O 1
ATOM 4720 N N . GLU B 1 236 ? 3.184 -29.781 -27.781 1 96.19 236 GLU B N 1
ATOM 4721 C CA . GLU B 1 236 ? 2.264 -28.797 -28.328 1 96.19 236 GLU B CA 1
ATOM 4722 C C . GLU B 1 236 ? 1.368 -28.203 -27.234 1 96.19 236 GLU B C 1
ATOM 4724 O O . GLU B 1 236 ? 0.427 -27.469 -27.531 1 96.19 236 GLU B O 1
ATOM 4729 N N . ARG B 1 237 ? 1.61 -28.562 -26.016 1 98.25 237 ARG B N 1
ATOM 4730 C CA . ARG B 1 237 ? 0.844 -28.062 -24.875 1 98.25 237 ARG B CA 1
ATOM 4731 C C . ARG B 1 237 ? 1.739 -27.312 -23.906 1 98.25 237 ARG B C 1
ATOM 4733 O O . ARG B 1 237 ? 2.912 -27.641 -23.734 1 98.25 237 ARG B O 1
ATOM 4740 N N . PRO B 1 238 ? 1.191 -26.25 -23.312 1 98.62 238 PRO B N 1
ATOM 4741 C CA . PRO B 1 238 ? 1.982 -25.531 -22.297 1 98.62 238 PRO B CA 1
ATOM 4742 C C . PRO B 1 238 ? 2.275 -26.391 -21.078 1 98.62 238 PRO B C 1
ATOM 4744 O O . PRO B 1 238 ? 1.463 -27.234 -20.703 1 98.62 238 PRO B O 1
ATOM 4747 N N . ARG B 1 239 ? 3.461 -26.156 -20.5 1 98.75 239 ARG B N 1
ATOM 4748 C CA . ARG B 1 239 ? 3.947 -26.859 -19.328 1 98.75 239 ARG B CA 1
ATOM 4749 C C . ARG B 1 239 ? 4.086 -25.906 -18.141 1 98.75 239 ARG B C 1
ATOM 4751 O O . ARG B 1 239 ? 4.77 -24.891 -18.234 1 98.75 239 ARG B O 1
ATOM 4758 N N . TYR B 1 240 ? 3.424 -26.234 -17.047 1 98.5 240 TYR B N 1
ATOM 4759 C CA . TYR B 1 240 ? 3.312 -25.328 -15.891 1 98.5 240 TYR B CA 1
ATOM 4760 C C . TYR B 1 240 ? 3.879 -25.984 -14.633 1 98.5 240 TYR B C 1
ATOM 4762 O O . TYR B 1 240 ? 3.354 -27 -14.156 1 98.5 240 TYR B O 1
ATOM 4770 N N . LEU B 1 241 ? 5.02 -25.438 -14.094 1 98.12 241 LEU B N 1
ATOM 4771 C CA . LEU B 1 241 ? 5.586 -25.906 -12.828 1 98.12 241 LEU B CA 1
ATOM 4772 C C . LEU B 1 241 ? 5.02 -25.109 -11.656 1 98.12 241 LEU B C 1
ATOM 4774 O O . LEU B 1 241 ? 5.316 -23.922 -11.508 1 98.12 241 LEU B O 1
ATOM 4778 N N . MET B 1 242 ? 4.309 -25.781 -10.781 1 96.06 242 MET B N 1
ATOM 4779 C CA . MET B 1 242 ? 3.525 -25.109 -9.758 1 96.06 242 MET B CA 1
ATOM 4780 C C . MET B 1 242 ? 4.379 -24.812 -8.523 1 96.06 242 MET B C 1
ATOM 4782 O O . MET B 1 242 ? 5.094 -25.688 -8.039 1 96.06 242 MET B O 1
ATOM 4786 N N . GLY B 1 243 ? 4.344 -23.562 -8.07 1 93.5 243 GLY B N 1
ATOM 4787 C CA . GLY B 1 243 ? 4.801 -23.203 -6.734 1 93.5 243 GLY B CA 1
ATOM 4788 C C . GLY B 1 243 ? 6.285 -22.906 -6.672 1 93.5 243 GLY B C 1
ATOM 4789 O O . GLY B 1 243 ? 6.824 -22.625 -5.602 1 93.5 243 GLY B O 1
ATOM 4790 N N . VAL B 1 244 ? 6.953 -22.938 -7.723 1 92 244 VAL B N 1
ATOM 4791 C CA . VAL B 1 244 ? 8.391 -22.672 -7.746 1 92 244 VAL B CA 1
ATOM 4792 C C . VAL B 1 244 ? 8.641 -21.203 -8.055 1 92 244 VAL B C 1
ATOM 4794 O O . VAL B 1 244 ? 8.078 -20.656 -9.008 1 92 244 VAL B O 1
ATOM 4797 N N . GLY B 1 245 ? 9.531 -20.625 -7.168 1 92.94 245 GLY B N 1
ATOM 4798 C CA . GLY B 1 245 ? 9.594 -19.188 -7.32 1 92.94 245 GLY B CA 1
ATOM 4799 C C . GLY B 1 245 ? 11 -18.625 -7.18 1 92.94 245 GLY B C 1
ATOM 4800 O O . GLY B 1 245 ? 11.25 -17.469 -7.5 1 92.94 245 GLY B O 1
ATOM 4801 N N . LYS B 1 246 ? 12.07 -19.438 -6.734 1 95.88 246 LYS B N 1
ATOM 4802 C CA . LYS B 1 246 ? 13.43 -18.906 -6.707 1 95.88 246 LYS B CA 1
ATOM 4803 C C . LYS B 1 246 ? 13.969 -18.703 -8.125 1 95.88 246 LYS B C 1
ATOM 4805 O O . LYS B 1 246 ? 13.773 -19.562 -8.992 1 95.88 246 LYS B O 1
ATOM 4810 N N . PRO B 1 247 ? 14.617 -17.562 -8.266 1 97.94 247 PRO B N 1
ATOM 4811 C CA . PRO B 1 247 ? 15.094 -17.25 -9.617 1 97.94 247 PRO B CA 1
ATOM 4812 C C . PRO B 1 247 ? 15.922 -18.391 -10.219 1 97.94 247 PRO B C 1
ATOM 4814 O O . PRO B 1 247 ? 15.727 -18.75 -11.383 1 97.94 247 PRO B O 1
ATOM 4817 N N . GLU B 1 248 ? 16.812 -18.969 -9.445 1 96.88 248 GLU B N 1
ATOM 4818 C CA . GLU B 1 248 ? 17.656 -20.062 -9.93 1 96.88 248 GLU B CA 1
ATOM 4819 C C . GLU B 1 248 ? 16.812 -21.266 -10.336 1 96.88 248 GLU B C 1
ATOM 4821 O O . GLU B 1 248 ? 17.078 -21.906 -11.344 1 96.88 248 GLU B O 1
ATOM 4826 N N . ASP B 1 249 ? 15.805 -21.547 -9.516 1 96.69 249 ASP B N 1
ATOM 4827 C CA . ASP B 1 249 ? 14.922 -22.688 -9.805 1 96.69 249 ASP B CA 1
ATOM 4828 C C . ASP B 1 249 ? 14.141 -22.453 -11.094 1 96.69 249 ASP B C 1
ATOM 4830 O O . ASP B 1 249 ? 13.938 -23.391 -11.875 1 96.69 249 ASP B O 1
ATOM 4834 N N . ILE B 1 250 ? 13.68 -21.266 -11.281 1 98 250 ILE B N 1
ATOM 4835 C CA . ILE B 1 250 ? 12.938 -20.906 -12.484 1 98 250 ILE B CA 1
ATOM 4836 C C . ILE B 1 250 ? 13.836 -21.078 -13.711 1 98 250 ILE B C 1
ATOM 4838 O O . ILE B 1 250 ? 13.438 -21.688 -14.703 1 98 250 ILE B O 1
ATOM 4842 N N . VAL B 1 251 ? 15.062 -20.547 -13.602 1 98.31 251 VAL B N 1
ATOM 4843 C CA . VAL B 1 251 ? 16 -20.609 -14.719 1 98.31 251 VAL B CA 1
ATOM 4844 C C . VAL B 1 251 ? 16.266 -22.062 -15.094 1 98.31 251 VAL B C 1
ATOM 4846 O O . VAL B 1 251 ? 16.203 -22.438 -16.266 1 98.31 251 VAL B O 1
ATOM 4849 N N . GLU B 1 252 ? 16.484 -22.922 -14.148 1 97.69 252 GLU B N 1
ATOM 4850 C CA . GLU B 1 252 ? 16.781 -24.328 -14.398 1 97.69 252 GLU B CA 1
ATOM 4851 C C . GLU B 1 252 ? 15.578 -25.062 -14.969 1 97.69 252 GLU B C 1
ATOM 4853 O O . GLU B 1 252 ? 15.719 -25.938 -15.812 1 97.69 252 GLU B O 1
ATOM 4858 N N . ALA B 1 253 ? 14.414 -24.688 -14.438 1 97.81 253 ALA B N 1
ATOM 4859 C CA . ALA B 1 253 ? 13.195 -25.297 -14.969 1 97.81 253 ALA B CA 1
ATOM 4860 C C . ALA B 1 253 ? 12.961 -24.891 -16.422 1 97.81 253 ALA B C 1
ATOM 4862 O O . ALA B 1 253 ? 12.531 -25.703 -17.234 1 97.81 253 ALA B O 1
ATOM 4863 N N . VAL B 1 254 ? 13.227 -23.609 -16.719 1 98.5 254 VAL B N 1
ATOM 4864 C CA . VAL B 1 254 ? 13.086 -23.125 -18.094 1 98.5 254 VAL B CA 1
ATOM 4865 C C . VAL B 1 254 ? 14.055 -23.875 -19 1 98.5 254 VAL B C 1
ATOM 4867 O O . VAL B 1 254 ? 13.688 -24.312 -20.094 1 98.5 254 VAL B O 1
ATOM 4870 N N . ARG B 1 255 ? 15.289 -24.078 -18.531 1 97.94 255 ARG B N 1
ATOM 4871 C CA . ARG B 1 255 ? 16.297 -24.812 -19.297 1 97.94 255 ARG B CA 1
ATOM 4872 C C . ARG B 1 255 ? 15.812 -26.219 -19.625 1 97.94 255 ARG B C 1
ATOM 4874 O O . ARG B 1 255 ? 16.281 -26.828 -20.594 1 97.94 255 ARG B O 1
ATOM 4881 N N . ARG B 1 256 ? 14.867 -26.703 -18.875 1 97.38 256 ARG B N 1
ATOM 4882 C CA . ARG B 1 256 ? 14.375 -28.062 -19.031 1 97.38 256 ARG B CA 1
ATOM 4883 C C . ARG B 1 256 ? 13.062 -28.078 -19.797 1 97.38 256 ARG B C 1
ATOM 4885 O O . ARG B 1 256 ? 12.5 -29.141 -20.062 1 97.38 256 ARG B O 1
ATOM 4892 N N . GLY B 1 257 ? 12.5 -26.891 -20.109 1 97.81 257 GLY B N 1
ATOM 4893 C CA . GLY B 1 257 ? 11.375 -26.844 -21.031 1 97.81 257 GLY B CA 1
ATOM 4894 C C . GLY B 1 257 ? 10.07 -26.438 -20.375 1 97.81 257 GLY B C 1
ATOM 4895 O O . GLY B 1 257 ? 9 -26.562 -20.969 1 97.81 257 GLY B O 1
ATOM 4896 N N . VAL B 1 258 ? 10.109 -25.953 -19.125 1 98.44 258 VAL B N 1
ATOM 4897 C CA . VAL B 1 258 ? 8.914 -25.484 -18.438 1 98.44 258 VAL B CA 1
ATOM 4898 C C . VAL B 1 258 ? 8.523 -24.109 -18.953 1 98.44 258 VAL B C 1
ATOM 4900 O O . VAL B 1 258 ? 9.391 -23.266 -19.234 1 98.44 258 VAL B O 1
ATOM 4903 N N . ASP B 1 259 ? 7.199 -23.812 -19 1 98.75 259 ASP B N 1
ATOM 4904 C CA . ASP B 1 259 ? 6.715 -22.609 -19.672 1 98.75 259 ASP B CA 1
ATOM 4905 C C . ASP B 1 259 ? 6.152 -21.609 -18.656 1 98.75 259 ASP B C 1
ATOM 4907 O O . ASP B 1 259 ? 6.148 -20.406 -18.906 1 98.75 259 ASP B O 1
ATOM 4911 N N . MET B 1 260 ? 5.566 -22.078 -17.562 1 98.75 260 MET B N 1
ATOM 4912 C CA . MET B 1 260 ? 4.812 -21.219 -16.656 1 98.75 260 MET B CA 1
ATOM 4913 C C . MET B 1 260 ? 5.184 -21.484 -15.211 1 98.75 260 MET B C 1
ATOM 4915 O O . MET B 1 260 ? 5.445 -22.625 -14.828 1 98.75 260 MET B O 1
ATOM 4919 N N . PHE B 1 261 ? 5.141 -20.406 -14.414 1 98.62 261 PHE B N 1
ATOM 4920 C CA . PHE B 1 261 ? 5.488 -20.469 -13 1 98.62 261 PHE B CA 1
ATOM 4921 C C . PHE B 1 261 ? 4.582 -19.562 -12.18 1 98.62 261 PHE B C 1
ATOM 4923 O O . PHE B 1 261 ? 4.07 -18.562 -12.68 1 98.62 261 PHE B O 1
ATOM 4930 N N . ASP B 1 262 ? 4.355 -19.922 -10.953 1 97.19 262 ASP B N 1
ATOM 4931 C CA . ASP B 1 262 ? 3.754 -19.062 -9.945 1 97.19 262 ASP B CA 1
ATOM 4932 C C . ASP B 1 262 ? 4.48 -19.188 -8.602 1 97.19 262 ASP B C 1
ATOM 4934 O O . ASP B 1 262 ? 5.055 -20.234 -8.305 1 97.19 262 ASP B O 1
ATOM 4938 N N . CYS B 1 263 ? 4.434 -18.109 -7.902 1 96.75 263 CYS B N 1
ATOM 4939 C CA . CYS B 1 263 ? 4.93 -18.188 -6.535 1 96.75 263 CYS B CA 1
ATOM 4940 C C . CYS B 1 263 ? 4.594 -16.922 -5.758 1 96.75 263 CYS B C 1
ATOM 4942 O O . CYS B 1 263 ? 4.602 -15.82 -6.316 1 96.75 263 CYS B O 1
ATOM 4944 N N . VAL B 1 264 ? 4.391 -17.047 -4.465 1 96.44 264 VAL B N 1
ATOM 4945 C CA . VAL B 1 264 ? 4.094 -15.906 -3.611 1 96.44 264 VAL B CA 1
ATOM 4946 C C . VAL B 1 264 ? 5.395 -15.242 -3.166 1 96.44 264 VAL B C 1
ATOM 4948 O O . VAL B 1 264 ? 5.379 -14.133 -2.623 1 96.44 264 VAL B O 1
ATOM 4951 N N . ILE B 1 265 ? 6.457 -15.828 -3.436 1 96.75 265 ILE B N 1
ATOM 4952 C CA . ILE B 1 265 ? 7.734 -15.477 -2.816 1 96.75 265 ILE B CA 1
ATOM 4953 C C . ILE B 1 265 ? 8.094 -14.031 -3.145 1 96.75 265 ILE B C 1
ATOM 4955 O O . ILE B 1 265 ? 8.57 -13.289 -2.279 1 96.75 265 ILE B O 1
ATOM 4959 N N . PRO B 1 266 ? 7.883 -13.578 -4.426 1 97.94 266 PRO B N 1
ATOM 4960 C CA . PRO B 1 266 ? 8.312 -12.211 -4.703 1 97.94 266 PRO B CA 1
ATOM 4961 C C . PRO B 1 266 ? 7.594 -11.172 -3.838 1 97.94 266 PRO B C 1
ATOM 4963 O O . PRO B 1 266 ? 8.227 -10.242 -3.336 1 97.94 266 PRO B O 1
ATOM 4966 N N . THR B 1 267 ? 6.312 -11.305 -3.605 1 98.38 267 THR B N 1
ATOM 4967 C CA . THR B 1 267 ? 5.566 -10.336 -2.807 1 98.38 267 THR B CA 1
ATOM 4968 C C . THR B 1 267 ? 5.824 -10.555 -1.318 1 98.38 267 THR B C 1
ATOM 4970 O O . THR B 1 267 ? 5.98 -9.594 -0.564 1 98.38 267 THR B O 1
ATOM 4973 N N . ARG B 1 268 ? 5.875 -11.812 -0.882 1 98 268 ARG B N 1
ATOM 4974 C CA . ARG B 1 268 ? 6.164 -12.133 0.513 1 98 268 ARG B CA 1
ATOM 4975 C C . ARG B 1 268 ? 7.539 -11.609 0.92 1 98 268 ARG B C 1
ATOM 4977 O O . ARG B 1 268 ? 7.676 -10.945 1.951 1 98 268 ARG B O 1
ATOM 4984 N N . ASN B 1 269 ? 8.508 -11.93 0.114 1 98.56 269 ASN B N 1
ATOM 4985 C CA . ASN B 1 269 ? 9.875 -11.5 0.407 1 98.56 269 ASN B CA 1
ATOM 4986 C C . ASN B 1 269 ? 10.008 -9.984 0.375 1 98.56 269 ASN B C 1
ATOM 4988 O O . ASN B 1 269 ? 10.703 -9.398 1.205 1 98.56 269 ASN B O 1
ATOM 4992 N N . ALA B 1 270 ? 9.344 -9.352 -0.579 1 98.62 270 ALA B N 1
ATOM 4993 C CA . ALA B 1 270 ? 9.367 -7.895 -0.667 1 98.62 270 ALA B CA 1
ATOM 4994 C C . ALA B 1 270 ? 8.898 -7.258 0.639 1 98.62 270 ALA B C 1
ATOM 4996 O O . ALA B 1 270 ? 9.539 -6.332 1.148 1 98.62 270 ALA B O 1
ATOM 4997 N N . ARG B 1 271 ? 7.824 -7.727 1.195 1 98 271 ARG B N 1
ATOM 4998 C CA . ARG B 1 271 ? 7.23 -7.168 2.406 1 98 271 ARG B CA 1
ATOM 4999 C C . ARG B 1 271 ? 8.094 -7.477 3.629 1 98 271 ARG B C 1
ATOM 5001 O O . ARG B 1 271 ? 7.887 -6.895 4.695 1 98 271 ARG B O 1
ATOM 5008 N N . ASN B 1 272 ? 9.062 -8.406 3.389 1 98.19 272 ASN B N 1
ATOM 5009 C CA . ASN B 1 272 ? 9.945 -8.789 4.488 1 98.19 272 ASN B CA 1
ATOM 5010 C C . ASN B 1 272 ? 11.367 -8.289 4.266 1 98.19 272 ASN B C 1
ATOM 5012 O O . ASN B 1 272 ? 12.289 -8.711 4.961 1 98.19 272 ASN B O 1
ATOM 5016 N N . GLY B 1 273 ? 11.57 -7.492 3.297 1 98.31 273 GLY B N 1
ATOM 5017 C CA . GLY B 1 273 ? 12.828 -6.781 3.135 1 98.31 273 GLY B CA 1
ATOM 5018 C C . GLY B 1 273 ? 13.836 -7.531 2.277 1 98.31 273 GLY B C 1
ATOM 5019 O O . GLY B 1 273 ? 15.023 -7.215 2.283 1 98.31 273 GLY B O 1
ATOM 5020 N N . PHE B 1 274 ? 13.367 -8.602 1.595 1 98.75 274 PHE B N 1
ATOM 5021 C CA . PHE B 1 274 ? 14.219 -9.336 0.664 1 98.75 274 PHE B CA 1
ATOM 5022 C C . PHE B 1 274 ? 13.945 -8.906 -0.772 1 98.75 274 PHE B C 1
ATOM 5024 O O . PHE B 1 274 ? 12.852 -9.133 -1.295 1 98.75 274 PHE B O 1
ATOM 5031 N N . LEU B 1 275 ? 14.953 -8.352 -1.419 1 98.88 275 LEU B N 1
ATOM 5032 C CA . LEU B 1 275 ? 14.797 -7.785 -2.756 1 98.88 275 LEU B CA 1
ATOM 5033 C C . LEU B 1 275 ? 15.68 -8.516 -3.76 1 98.88 275 LEU B C 1
ATOM 5035 O O . LEU B 1 275 ? 16.875 -8.727 -3.508 1 98.88 275 LEU B O 1
ATOM 5039 N N . TYR B 1 276 ? 15.102 -8.883 -4.852 1 98.69 276 TYR B N 1
ATOM 5040 C CA . TYR B 1 276 ? 15.82 -9.641 -5.863 1 98.69 276 TYR B CA 1
ATOM 5041 C C . TYR B 1 276 ? 16.531 -8.711 -6.84 1 98.69 276 TYR B C 1
ATOM 5043 O O . TYR B 1 276 ? 15.938 -7.77 -7.359 1 98.69 276 TYR B O 1
ATOM 5051 N N . THR B 1 277 ? 17.797 -8.938 -7.09 1 98.38 277 THR B N 1
ATOM 5052 C CA . THR B 1 277 ? 18.609 -8.172 -8.039 1 98.38 277 THR B CA 1
ATOM 5053 C C . THR B 1 277 ? 19.359 -9.109 -8.977 1 98.38 277 THR B C 1
ATOM 5055 O O . THR B 1 277 ? 19.297 -10.328 -8.828 1 98.38 277 THR B O 1
ATOM 5058 N N . ARG B 1 278 ? 20.047 -8.562 -9.93 1 96.69 278 ARG B N 1
ATOM 5059 C CA . ARG B 1 278 ? 20.828 -9.344 -10.883 1 96.69 278 ARG B CA 1
ATOM 5060 C C . ARG B 1 278 ? 21.969 -10.078 -10.195 1 96.69 278 ARG B C 1
ATOM 5062 O O . ARG B 1 278 ? 22.469 -11.086 -10.695 1 96.69 278 ARG B O 1
ATOM 5069 N N . GLU B 1 279 ? 22.391 -9.609 -9.039 1 97.06 279 GLU B N 1
ATOM 5070 C CA . GLU B 1 279 ? 23.531 -10.172 -8.336 1 97.06 279 GLU B CA 1
ATOM 5071 C C . GLU B 1 279 ? 23.094 -11.078 -7.195 1 97.06 279 GLU B C 1
ATOM 5073 O O . GLU B 1 279 ? 23.938 -11.648 -6.488 1 97.06 279 GLU B O 1
ATOM 5078 N N . GLY B 1 280 ? 21.844 -11.203 -7.043 1 97.06 280 GLY B N 1
ATOM 5079 C CA . GLY B 1 280 ? 21.328 -12.016 -5.957 1 97.06 280 GLY B CA 1
ATOM 5080 C C . GLY B 1 280 ? 20.297 -11.297 -5.109 1 97.06 280 GLY B C 1
ATOM 5081 O O . GLY B 1 280 ? 19.656 -10.352 -5.57 1 97.06 280 GLY B O 1
ATOM 5082 N N . VAL B 1 281 ? 20.094 -11.797 -3.9 1 97.81 281 VAL B N 1
ATOM 5083 C CA . VAL B 1 281 ? 19.078 -11.266 -3.01 1 97.81 281 VAL B CA 1
ATOM 5084 C C . VAL B 1 281 ? 19.688 -10.211 -2.09 1 97.81 281 VAL B C 1
ATOM 5086 O O . VAL B 1 281 ? 20.703 -10.461 -1.445 1 97.81 281 VAL B O 1
ATOM 5089 N N . MET B 1 282 ? 19.141 -9.094 -2.117 1 98.31 282 MET B N 1
ATOM 5090 C CA . MET B 1 282 ? 19.531 -8.016 -1.222 1 98.31 282 MET B CA 1
ATOM 5091 C C . MET B 1 282 ? 18.609 -7.945 -0.009 1 98.31 282 MET B C 1
ATOM 5093 O O . MET B 1 282 ? 17.391 -7.996 -0.15 1 98.31 282 MET B O 1
ATOM 5097 N N . ARG B 1 283 ? 19.141 -7.855 1.123 1 98.56 283 ARG B N 1
ATOM 5098 C CA . ARG B 1 283 ? 18.375 -7.668 2.352 1 98.56 283 ARG B CA 1
ATOM 5099 C C . ARG B 1 283 ? 18.391 -6.207 2.781 1 98.56 283 ARG B C 1
ATOM 5101 O O . ARG B 1 283 ? 19.344 -5.742 3.408 1 98.56 283 ARG B O 1
ATOM 5108 N N . ILE B 1 284 ? 17.344 -5.488 2.65 1 98.75 284 ILE B N 1
ATOM 5109 C CA . ILE B 1 284 ? 17.281 -4.035 2.766 1 98.75 284 ILE B CA 1
ATOM 5110 C C . ILE B 1 284 ? 17.406 -3.629 4.234 1 98.75 284 ILE B C 1
ATOM 5112 O O . ILE B 1 284 ? 17.734 -2.479 4.539 1 98.75 284 ILE B O 1
ATOM 5116 N N . ARG B 1 285 ? 17.188 -4.562 5.07 1 98.31 285 ARG B N 1
ATOM 5117 C CA . ARG B 1 285 ? 17.25 -4.281 6.504 1 98.31 285 ARG B CA 1
ATOM 5118 C C . ARG B 1 285 ? 18.688 -4.172 6.984 1 98.31 285 ARG B C 1
ATOM 5120 O O . ARG B 1 285 ? 18.938 -3.701 8.094 1 98.31 285 ARG B O 1
ATOM 5127 N N . ASN B 1 286 ? 19.625 -4.602 6.121 1 98.31 286 ASN B N 1
ATOM 5128 C CA . ASN B 1 286 ? 21.031 -4.488 6.48 1 98.31 286 ASN B CA 1
ATOM 5129 C C . ASN B 1 286 ? 21.422 -3.043 6.793 1 98.31 286 ASN B C 1
ATOM 5131 O O . ASN B 1 286 ? 21 -2.119 6.098 1 98.31 286 ASN B O 1
ATOM 5135 N N . SER B 1 287 ? 22.266 -2.818 7.758 1 97.75 287 SER B N 1
ATOM 5136 C CA . SER B 1 287 ? 22.625 -1.496 8.266 1 97.75 287 SER B CA 1
ATOM 5137 C C . SER B 1 287 ? 23.406 -0.705 7.223 1 97.75 287 SER B C 1
ATOM 5139 O O . SER B 1 287 ? 23.375 0.526 7.211 1 97.75 287 SER B O 1
ATOM 5141 N N . ARG B 1 288 ? 24.078 -1.394 6.344 1 97.88 288 ARG B N 1
ATOM 5142 C CA . ARG B 1 288 ? 24.906 -0.73 5.348 1 97.88 288 ARG B CA 1
ATOM 5143 C C . ARG B 1 288 ? 24.062 0.147 4.426 1 97.88 288 ARG B C 1
ATOM 5145 O O . ARG B 1 288 ? 24.594 1.068 3.793 1 97.88 288 ARG B O 1
ATOM 5152 N N . PHE B 1 289 ? 22.812 -0.106 4.367 1 98.56 289 PHE B N 1
ATOM 5153 C CA . PHE B 1 289 ? 21.984 0.604 3.4 1 98.56 289 PHE B CA 1
ATOM 5154 C C . PHE B 1 289 ? 21.422 1.885 4.004 1 98.56 289 PHE B C 1
ATOM 5156 O O . PHE B 1 289 ? 20.766 2.668 3.314 1 98.56 289 PHE B O 1
ATOM 5163 N N . ARG B 1 290 ? 21.688 2.15 5.223 1 98.25 290 ARG B N 1
ATOM 5164 C CA . ARG B 1 290 ? 21.156 3.324 5.918 1 98.25 290 ARG B CA 1
ATOM 5165 C C . ARG B 1 290 ? 21.547 4.605 5.191 1 98.25 290 ARG B C 1
ATOM 5167 O O . ARG B 1 290 ? 20.766 5.559 5.145 1 98.25 290 ARG B O 1
ATOM 5174 N N . THR B 1 291 ? 22.719 4.652 4.594 1 98.56 291 THR B N 1
ATOM 5175 C CA . THR B 1 291 ? 23.203 5.887 3.996 1 98.56 291 THR B CA 1
ATOM 5176 C C . THR B 1 291 ? 23.406 5.719 2.492 1 98.56 291 THR B C 1
ATOM 5178 O O . THR B 1 291 ? 24.062 6.543 1.853 1 98.56 291 THR B O 1
ATOM 5181 N N . ASP B 1 292 ? 22.922 4.637 1.932 1 98.75 292 ASP B N 1
ATOM 5182 C CA . ASP B 1 292 ? 23.156 4.316 0.524 1 98.75 292 ASP B CA 1
ATOM 5183 C C . ASP B 1 292 ? 22.141 5.039 -0.368 1 98.75 292 ASP B C 1
ATOM 5185 O O . ASP B 1 292 ? 20.953 4.711 -0.364 1 98.75 292 ASP B O 1
ATOM 5189 N N . THR B 1 293 ? 22.594 5.965 -1.153 1 98.75 293 THR B N 1
ATOM 5190 C CA . THR B 1 293 ? 21.703 6.828 -1.923 1 98.75 293 THR B CA 1
ATOM 5191 C C . THR B 1 293 ? 21.422 6.227 -3.297 1 98.75 293 THR B C 1
ATOM 5193 O O . THR B 1 293 ? 20.75 6.844 -4.125 1 98.75 293 THR B O 1
ATOM 5196 N N . GLY B 1 294 ? 21.938 5.062 -3.6 1 98.62 294 GLY B N 1
ATOM 5197 C CA . GLY B 1 294 ? 21.734 4.406 -4.879 1 98.62 294 GLY B CA 1
ATOM 5198 C C . GLY B 1 294 ? 20.438 3.605 -4.926 1 98.62 294 GLY B C 1
ATOM 5199 O O . GLY B 1 294 ? 19.797 3.383 -3.895 1 98.62 294 GLY B O 1
ATOM 5200 N N . PRO B 1 295 ? 20.047 3.223 -6.102 1 98.69 295 PRO B N 1
ATOM 5201 C CA . PRO B 1 295 ? 18.859 2.369 -6.262 1 98.69 295 PRO B CA 1
ATOM 5202 C C . PRO B 1 295 ? 19.109 0.925 -5.836 1 98.69 295 PRO B C 1
ATOM 5204 O O . PRO B 1 295 ? 20.25 0.554 -5.551 1 98.69 295 PRO B O 1
ATOM 5207 N N . ILE B 1 296 ? 18.078 0.16 -5.734 1 98.75 296 ILE B N 1
ATOM 5208 C CA . ILE B 1 296 ? 18.219 -1.255 -5.406 1 98.75 296 ILE B CA 1
ATOM 5209 C C . ILE B 1 296 ? 19.188 -1.918 -6.379 1 98.75 296 ILE B C 1
ATOM 5211 O O . ILE B 1 296 ? 20.109 -2.633 -5.965 1 98.75 296 ILE B O 1
ATOM 5215 N N . ASP B 1 297 ? 18.969 -1.745 -7.641 1 97.88 297 ASP B N 1
ATOM 5216 C CA . ASP B 1 297 ? 19.75 -2.281 -8.75 1 97.88 297 ASP B CA 1
ATOM 5217 C C . ASP B 1 297 ? 19.938 -1.238 -9.844 1 97.88 297 ASP B C 1
ATOM 5219 O O . ASP B 1 297 ? 18.969 -0.809 -10.469 1 97.88 297 ASP B O 1
ATOM 5223 N N . GLU B 1 298 ? 21.156 -0.836 -10.188 1 96.94 298 GLU B N 1
ATOM 5224 C CA . GLU B 1 298 ? 21.484 0.227 -11.133 1 96.94 298 GLU B CA 1
ATOM 5225 C C . GLU B 1 298 ? 21.031 -0.132 -12.547 1 96.94 298 GLU B C 1
ATOM 5227 O O . GLU B 1 298 ? 20.781 0.753 -13.367 1 96.94 298 GLU B O 1
ATOM 5232 N N . SER B 1 299 ? 20.891 -1.36 -12.789 1 95.81 299 SER B N 1
ATOM 5233 C CA . SER B 1 299 ? 20.516 -1.808 -14.125 1 95.81 299 SER B CA 1
ATOM 5234 C C . SER B 1 299 ? 19 -1.946 -14.258 1 95.81 299 SER B C 1
ATOM 5236 O O . SER B 1 299 ? 18.484 -2.23 -15.344 1 95.81 299 SER B O 1
ATOM 5238 N N . CYS B 1 300 ? 18.312 -1.764 -13.18 1 98 300 CYS B N 1
ATOM 5239 C CA . CYS B 1 300 ? 16.875 -1.945 -13.172 1 98 300 CYS B CA 1
ATOM 5240 C C . CYS B 1 300 ? 16.156 -0.64 -13.492 1 98 300 CYS B C 1
ATOM 5242 O O . CYS B 1 300 ? 16.547 0.423 -13 1 98 300 CYS B O 1
ATOM 5244 N N . ASP B 1 301 ? 15.125 -0.717 -14.258 1 97.88 301 ASP B N 1
ATOM 5245 C CA . ASP B 1 301 ? 14.422 0.5 -14.664 1 97.88 301 ASP B CA 1
ATOM 5246 C C . ASP B 1 301 ? 13.016 0.548 -14.07 1 97.88 301 ASP B C 1
ATOM 5248 O O . ASP B 1 301 ? 12.148 1.25 -14.586 1 97.88 301 ASP B O 1
ATOM 5252 N N . CYS B 1 302 ? 12.727 -0.284 -13.062 1 98.56 302 CYS B N 1
ATOM 5253 C CA . CYS B 1 302 ? 11.406 -0.25 -12.461 1 98.56 302 CYS B CA 1
ATOM 5254 C C . CYS B 1 302 ? 11.156 1.087 -11.766 1 98.56 302 CYS B C 1
ATOM 5256 O O . CYS B 1 302 ? 12.078 1.877 -11.578 1 98.56 302 CYS B O 1
ATOM 5258 N N . TYR B 1 303 ? 9.953 1.38 -11.422 1 98.62 303 TYR B N 1
ATOM 5259 C CA . TYR B 1 303 ? 9.547 2.617 -10.758 1 98.62 303 TYR B CA 1
ATOM 5260 C C . TYR B 1 303 ? 10.344 2.84 -9.484 1 98.62 303 TYR B C 1
ATOM 5262 O O . TYR B 1 303 ? 10.828 3.947 -9.234 1 98.62 303 TYR B O 1
ATOM 5270 N N . THR B 1 304 ? 10.469 1.844 -8.641 1 98.81 304 THR B N 1
ATOM 5271 C CA . THR B 1 304 ? 11.156 1.945 -7.363 1 98.81 304 THR B CA 1
ATOM 5272 C C . THR B 1 304 ? 12.617 2.357 -7.562 1 98.81 304 THR B C 1
ATOM 5274 O O . THR B 1 304 ? 13.078 3.324 -6.957 1 98.81 304 THR B O 1
ATOM 5277 N N . CYS B 1 305 ? 13.289 1.677 -8.422 1 98.81 305 CYS B N 1
ATOM 5278 C CA . CYS B 1 305 ? 14.711 1.931 -8.633 1 98.81 305 CYS B CA 1
ATOM 5279 C C . CYS B 1 305 ? 14.93 3.299 -9.266 1 98.81 305 CYS B C 1
ATOM 5281 O O . CYS B 1 305 ? 15.938 3.957 -8.992 1 98.81 305 CYS B O 1
ATOM 5283 N N . ARG B 1 306 ? 14.008 3.729 -10.055 1 98.56 306 ARG B N 1
ATOM 5284 C CA . ARG B 1 306 ? 14.164 5.008 -10.742 1 98.56 306 ARG B CA 1
ATOM 5285 C C . ARG B 1 306 ? 13.953 6.176 -9.781 1 98.56 306 ARG B C 1
ATOM 5287 O O . ARG B 1 306 ? 14.406 7.293 -10.055 1 98.56 306 ARG B O 1
ATOM 5294 N N . ASN B 1 307 ? 13.305 5.906 -8.664 1 98.62 307 ASN B N 1
ATOM 5295 C CA . ASN B 1 307 ? 12.828 7.07 -7.93 1 98.62 307 ASN B CA 1
ATOM 5296 C C . ASN B 1 307 ? 13.289 7.051 -6.477 1 98.62 307 ASN B C 1
ATOM 5298 O O . ASN B 1 307 ? 13.219 8.062 -5.781 1 98.62 307 ASN B O 1
ATOM 5302 N N . TYR B 1 308 ? 13.766 5.934 -5.996 1 98.81 308 TYR B N 1
ATOM 5303 C CA . TYR B 1 308 ? 14.031 5.848 -4.566 1 98.81 308 TYR B CA 1
ATOM 5304 C C . TYR B 1 308 ? 15.383 5.203 -4.297 1 98.81 308 TYR B C 1
ATOM 5306 O O . TYR B 1 308 ? 15.859 4.395 -5.09 1 98.81 308 TYR B O 1
ATOM 5314 N N . SER B 1 309 ? 15.914 5.508 -3.158 1 98.88 309 SER B N 1
ATOM 5315 C CA . SER B 1 309 ? 17.203 4.98 -2.738 1 98.88 309 SER B CA 1
ATOM 5316 C C . SER B 1 309 ? 17.031 3.799 -1.786 1 98.88 309 SER B C 1
ATOM 5318 O O . SER B 1 309 ? 15.961 3.611 -1.205 1 98.88 309 SER B O 1
ATOM 5320 N N . ARG B 1 310 ? 18.109 3.035 -1.659 1 98.94 310 ARG B N 1
ATOM 5321 C CA . ARG B 1 310 ? 18.141 1.972 -0.661 1 98.94 310 ARG B CA 1
ATOM 5322 C C . ARG B 1 310 ? 17.953 2.531 0.745 1 98.94 310 ARG B C 1
ATOM 5324 O O . ARG B 1 310 ? 17.281 1.92 1.578 1 98.94 310 ARG B O 1
ATOM 5331 N N . ALA B 1 311 ? 18.484 3.736 1.007 1 98.88 311 ALA B N 1
ATOM 5332 C CA . ALA B 1 311 ? 18.344 4.363 2.32 1 98.88 311 ALA B CA 1
ATOM 5333 C C . ALA B 1 311 ? 16.891 4.672 2.631 1 98.88 311 ALA B C 1
ATOM 5335 O O . ALA B 1 311 ? 16.422 4.426 3.744 1 98.88 311 ALA B O 1
ATOM 5336 N N . TYR B 1 312 ? 16.219 5.223 1.671 1 98.88 312 TYR B N 1
ATOM 5337 C CA . TYR B 1 312 ? 14.805 5.539 1.863 1 98.88 312 TYR B CA 1
ATOM 5338 C C . TYR B 1 312 ? 13.984 4.27 2.084 1 98.88 312 TYR B C 1
ATOM 5340 O O . TYR B 1 312 ? 13.148 4.211 2.988 1 98.88 312 TYR B O 1
ATOM 5348 N N . LEU B 1 313 ? 14.242 3.283 1.287 1 98.94 313 LEU B N 1
ATOM 5349 C CA . LEU B 1 313 ? 13.508 2.029 1.408 1 98.94 313 LEU B CA 1
ATOM 5350 C C . LEU B 1 313 ? 13.766 1.377 2.764 1 98.94 313 LEU B C 1
ATOM 5352 O O . LEU B 1 313 ? 12.844 0.831 3.377 1 98.94 313 LEU B O 1
ATOM 5356 N N . LYS B 1 314 ? 15.008 1.373 3.203 1 98.75 314 LYS B N 1
ATOM 5357 C CA . LYS B 1 314 ? 15.328 0.863 4.531 1 98.75 314 LYS B CA 1
ATOM 5358 C C . LYS B 1 314 ? 14.555 1.611 5.613 1 98.75 314 LYS B C 1
ATOM 5360 O O . LYS B 1 314 ? 14.023 0.997 6.539 1 98.75 314 LYS B O 1
ATOM 5365 N N . HIS B 1 315 ? 14.523 2.889 5.496 1 98.69 315 HIS B N 1
ATOM 5366 C CA . HIS B 1 315 ? 13.812 3.734 6.445 1 98.69 315 HIS B CA 1
ATOM 5367 C C . HIS B 1 315 ? 12.328 3.367 6.5 1 98.69 315 HIS B C 1
ATOM 5369 O O . HIS B 1 315 ? 11.773 3.189 7.586 1 98.69 315 HIS B O 1
ATOM 5375 N N . LEU B 1 316 ? 11.695 3.262 5.34 1 98.69 316 LEU B N 1
ATOM 5376 C CA . LEU B 1 316 ? 10.281 2.904 5.289 1 98.69 316 LEU B CA 1
ATOM 5377 C C . LEU B 1 316 ? 10.047 1.545 5.934 1 98.69 316 LEU B C 1
ATOM 5379 O O . LEU B 1 316 ? 9.062 1.363 6.656 1 98.69 316 LEU B O 1
ATOM 5383 N N . ASP B 1 317 ? 10.922 0.616 5.625 1 98.19 317 ASP B N 1
ATOM 5384 C CA . ASP B 1 317 ? 10.812 -0.717 6.211 1 98.19 317 ASP B CA 1
ATOM 5385 C C . ASP B 1 317 ? 10.914 -0.659 7.734 1 98.19 317 ASP B C 1
ATOM 5387 O O . ASP B 1 317 ? 10.109 -1.272 8.438 1 98.19 317 ASP B O 1
ATOM 5391 N N . LYS B 1 318 ? 11.867 0.087 8.203 1 97.44 318 LYS B N 1
ATOM 5392 C CA . LYS B 1 318 ? 12.094 0.229 9.633 1 97.44 318 LYS B CA 1
ATOM 5393 C C . LYS B 1 318 ? 10.875 0.841 10.32 1 97.44 318 LYS B C 1
ATOM 5395 O O . LYS B 1 318 ? 10.562 0.505 11.469 1 97.44 318 LYS B O 1
ATOM 5400 N N . CYS B 1 319 ? 10.211 1.73 9.648 1 97.25 319 CYS B N 1
ATOM 5401 C CA . CYS B 1 319 ? 9.055 2.426 10.203 1 97.25 319 CYS B CA 1
ATOM 5402 C C . CYS B 1 319 ? 7.773 1.646 9.945 1 97.25 319 CYS B C 1
ATOM 5404 O O . CYS B 1 319 ? 6.684 2.102 10.289 1 97.25 319 CYS B O 1
ATOM 5406 N N . ASN B 1 320 ? 7.848 0.508 9.273 1 97.06 320 ASN B N 1
ATOM 5407 C CA . ASN B 1 320 ? 6.695 -0.321 8.938 1 97.06 320 ASN B CA 1
ATOM 5408 C C . ASN B 1 320 ? 5.676 0.452 8.102 1 97.06 320 ASN B C 1
ATOM 5410 O O . ASN B 1 320 ? 4.473 0.381 8.367 1 97.06 320 ASN B O 1
ATOM 5414 N N . GLU B 1 321 ? 6.191 1.246 7.242 1 97.88 321 GLU B N 1
ATOM 5415 C CA . GLU B 1 321 ? 5.324 2.033 6.371 1 97.88 321 GLU B CA 1
ATOM 5416 C C . GLU B 1 321 ? 4.828 1.206 5.191 1 97.88 321 GLU B C 1
ATOM 5418 O O . GLU B 1 321 ? 5.609 0.495 4.555 1 97.88 321 GLU B O 1
ATOM 5423 N N . ILE B 1 322 ? 3.57 1.323 4.805 1 98.06 322 ILE B N 1
ATOM 5424 C CA . ILE B 1 322 ? 2.908 0.59 3.73 1 98.06 322 ILE B CA 1
ATOM 5425 C C . ILE B 1 322 ? 3.637 0.839 2.412 1 98.06 322 ILE B C 1
ATOM 5427 O O . ILE B 1 322 ? 3.83 -0.085 1.618 1 98.06 322 ILE B O 1
ATOM 5431 N N . LEU B 1 323 ? 4.031 2.045 2.209 1 98.5 323 LEU B N 1
ATOM 5432 C CA . LEU B 1 323 ? 4.672 2.402 0.947 1 98.5 323 LEU B CA 1
ATOM 5433 C C . LEU B 1 323 ? 5.934 1.575 0.725 1 98.5 323 LEU B C 1
ATOM 5435 O O . LEU B 1 323 ? 6.258 1.219 -0.411 1 98.5 323 LEU B O 1
ATOM 5439 N N . GLY B 1 324 ? 6.684 1.285 1.808 1 98.5 324 GLY B N 1
ATOM 5440 C CA . GLY B 1 324 ? 7.867 0.451 1.68 1 98.5 324 GLY B CA 1
ATOM 5441 C C . GLY B 1 324 ? 7.57 -0.925 1.116 1 98.5 324 GLY B C 1
ATOM 5442 O O . GLY B 1 324 ? 8.242 -1.378 0.185 1 98.5 324 GLY B O 1
ATOM 5443 N N . ALA B 1 325 ? 6.559 -1.562 1.672 1 98.25 325 ALA B N 1
ATOM 5444 C CA . ALA B 1 325 ? 6.133 -2.875 1.195 1 98.25 325 ALA B CA 1
ATOM 5445 C C . ALA B 1 325 ? 5.695 -2.814 -0.265 1 98.25 325 ALA B C 1
ATOM 5447 O O . ALA B 1 325 ? 6.012 -3.711 -1.052 1 98.25 325 ALA B O 1
ATOM 5448 N N . ARG B 1 326 ? 5.016 -1.781 -0.618 1 98.44 326 ARG B N 1
ATOM 5449 C CA . ARG B 1 326 ? 4.52 -1.593 -1.978 1 98.44 326 ARG B CA 1
ATOM 5450 C C . ARG B 1 326 ? 5.676 -1.427 -2.963 1 98.44 326 ARG B C 1
ATOM 5452 O O . ARG B 1 326 ? 5.727 -2.113 -3.984 1 98.44 326 ARG B O 1
ATOM 5459 N N . LEU B 1 327 ? 6.582 -0.521 -2.633 1 98.81 327 LEU B N 1
ATOM 5460 C CA . LEU B 1 327 ? 7.711 -0.226 -3.508 1 98.81 327 LEU B CA 1
ATOM 5461 C C . LEU B 1 327 ? 8.586 -1.459 -3.697 1 98.81 327 LEU B C 1
ATOM 5463 O O . LEU B 1 327 ? 9.016 -1.758 -4.816 1 98.81 327 LEU B O 1
ATOM 5467 N N . ASN B 1 328 ? 8.797 -2.141 -2.578 1 98.88 328 ASN B N 1
ATOM 5468 C CA . ASN B 1 328 ? 9.57 -3.377 -2.648 1 98.88 328 ASN B CA 1
ATOM 5469 C C . ASN B 1 328 ? 8.875 -4.422 -3.52 1 98.88 328 ASN B C 1
ATOM 5471 O O . ASN B 1 328 ? 9.531 -5.152 -4.258 1 98.88 328 ASN B O 1
ATOM 5475 N N . THR B 1 329 ? 7.598 -4.508 -3.43 1 98.81 329 THR B N 1
ATOM 5476 C CA . THR B 1 329 ? 6.812 -5.453 -4.219 1 98.81 329 THR B CA 1
ATOM 5477 C C . THR B 1 329 ? 6.887 -5.109 -5.703 1 98.81 329 THR B C 1
ATOM 5479 O O . THR B 1 329 ? 7.059 -5.996 -6.543 1 98.81 329 THR B O 1
ATOM 5482 N N . ILE B 1 330 ? 6.789 -3.811 -6.027 1 98.81 330 ILE B N 1
ATOM 5483 C CA . ILE B 1 330 ? 6.93 -3.355 -7.406 1 98.81 330 ILE B CA 1
ATOM 5484 C C . ILE B 1 330 ? 8.266 -3.832 -7.973 1 98.81 330 ILE B C 1
ATOM 5486 O O . ILE B 1 330 ? 8.32 -4.402 -9.062 1 98.81 330 ILE B O 1
ATOM 5490 N N . HIS B 1 331 ? 9.312 -3.656 -7.211 1 98.88 331 HIS B N 1
ATOM 5491 C CA . HIS B 1 331 ? 10.648 -4.027 -7.656 1 98.88 331 HIS B CA 1
ATOM 5492 C C . HIS B 1 331 ? 10.758 -5.531 -7.875 1 98.88 331 HIS B C 1
ATOM 5494 O O . HIS B 1 331 ? 11.203 -5.98 -8.938 1 98.88 331 HIS B O 1
ATOM 5500 N N . ASN B 1 332 ? 10.336 -6.281 -6.875 1 98.94 332 ASN B N 1
ATOM 5501 C CA . ASN B 1 332 ? 10.484 -7.73 -6.961 1 98.94 332 ASN B CA 1
ATOM 5502 C C . ASN B 1 332 ? 9.688 -8.305 -8.133 1 98.94 332 ASN B C 1
ATOM 5504 O O . ASN B 1 332 ? 10.195 -9.148 -8.875 1 98.94 332 ASN B O 1
ATOM 5508 N N . LEU B 1 333 ? 8.477 -7.898 -8.297 1 98.88 333 LEU B N 1
ATOM 5509 C CA . LEU B 1 333 ? 7.668 -8.422 -9.391 1 98.88 333 LEU B CA 1
ATOM 5510 C C . LEU B 1 333 ? 8.234 -7.992 -10.742 1 98.88 333 LEU B C 1
ATOM 5512 O O . LEU B 1 333 ? 8.203 -8.758 -11.703 1 98.88 333 LEU B O 1
ATOM 5516 N N . HIS B 1 334 ? 8.727 -6.75 -10.797 1 98.88 334 HIS B N 1
ATOM 5517 C CA . HIS B 1 334 ? 9.398 -6.297 -12.008 1 98.88 334 HIS B CA 1
ATOM 5518 C C . HIS B 1 334 ? 10.594 -7.18 -12.344 1 98.88 334 HIS B C 1
ATOM 5520 O O . HIS B 1 334 ? 10.805 -7.531 -13.508 1 98.88 334 HIS B O 1
ATOM 5526 N N . TYR B 1 335 ? 11.383 -7.496 -11.359 1 98.75 335 TYR B N 1
ATOM 5527 C CA . TYR B 1 335 ? 12.523 -8.383 -11.547 1 98.75 335 TYR B CA 1
ATOM 5528 C C . TYR B 1 335 ? 12.094 -9.695 -12.188 1 98.75 335 TYR B C 1
ATOM 5530 O O . TYR B 1 335 ? 12.703 -10.156 -13.156 1 98.75 335 TYR B O 1
ATOM 5538 N N . TYR B 1 336 ? 11.062 -10.312 -11.688 1 98.81 336 TYR B N 1
ATOM 5539 C CA . TYR B 1 336 ? 10.617 -11.609 -12.172 1 98.81 336 TYR B CA 1
ATOM 5540 C C . TYR B 1 336 ? 10.102 -11.508 -13.602 1 98.81 336 TYR B C 1
ATOM 5542 O O . TYR B 1 336 ? 10.352 -12.398 -14.422 1 98.81 336 TYR B O 1
ATOM 5550 N N . GLN B 1 337 ? 9.352 -10.438 -13.875 1 98.81 337 GLN B N 1
ATOM 5551 C CA . GLN B 1 337 ? 8.883 -10.25 -15.25 1 98.81 337 GLN B CA 1
ATOM 5552 C C . GLN B 1 337 ? 10.055 -10.023 -16.203 1 98.81 337 GLN B C 1
ATOM 5554 O O . GLN B 1 337 ? 10.047 -10.508 -17.328 1 98.81 337 GLN B O 1
ATOM 5559 N N . THR B 1 338 ? 11.031 -9.289 -15.75 1 98.69 338 THR B N 1
ATOM 5560 C CA . THR B 1 338 ? 12.234 -9.062 -16.547 1 98.69 338 THR B CA 1
ATOM 5561 C C . THR B 1 338 ? 12.984 -10.367 -16.781 1 98.69 338 THR B C 1
ATOM 5563 O O . THR B 1 338 ? 13.453 -10.625 -17.891 1 98.69 338 THR B O 1
ATOM 5566 N N . LEU B 1 339 ? 13.109 -11.148 -15.695 1 98.56 339 LEU B N 1
ATOM 5567 C CA . LEU B 1 339 ? 13.742 -12.461 -15.805 1 98.56 339 LEU B CA 1
ATOM 5568 C C . LEU B 1 339 ? 13.102 -13.281 -16.922 1 98.56 339 LEU B C 1
ATOM 5570 O O . LEU B 1 339 ? 13.797 -13.836 -17.766 1 98.56 339 LEU B O 1
ATOM 5574 N N . MET B 1 340 ? 11.781 -13.32 -16.938 1 98.81 340 MET B N 1
ATOM 5575 C CA . MET B 1 340 ? 11.062 -14.07 -17.953 1 98.81 340 MET B CA 1
ATOM 5576 C C . MET B 1 340 ? 11.32 -13.484 -19.344 1 98.81 340 MET B C 1
ATOM 5578 O O . MET B 1 340 ? 11.547 -14.219 -20.297 1 98.81 340 MET B O 1
ATOM 5582 N N . ARG B 1 341 ? 11.219 -12.203 -19.453 1 98.69 341 ARG B N 1
ATOM 5583 C CA . ARG B 1 341 ? 11.43 -11.523 -20.734 1 98.69 341 ARG B CA 1
ATOM 5584 C C . ARG B 1 341 ? 12.82 -11.828 -21.281 1 98.69 341 ARG B C 1
ATOM 5586 O O . ARG B 1 341 ? 12.969 -12.102 -22.469 1 98.69 341 ARG B O 1
ATOM 5593 N N . GLU B 1 342 ? 13.82 -11.742 -20.438 1 98.75 342 GLU B N 1
ATOM 5594 C CA . GLU B 1 342 ? 15.188 -12 -20.875 1 98.75 342 GLU B CA 1
ATOM 5595 C C . GLU B 1 342 ? 15.375 -13.453 -21.297 1 98.75 342 GLU B C 1
ATOM 5597 O O . GLU B 1 342 ? 16.078 -13.734 -22.281 1 98.75 342 GLU B O 1
ATOM 5602 N N . LEU B 1 343 ? 14.797 -14.336 -20.562 1 98.88 343 LEU B N 1
ATOM 5603 C CA . LEU B 1 343 ? 14.852 -15.742 -20.938 1 98.88 343 LEU B CA 1
ATOM 5604 C C . LEU B 1 343 ? 14.219 -15.977 -22.297 1 98.88 343 LEU B C 1
ATOM 5606 O O . LEU B 1 343 ? 14.789 -16.672 -23.141 1 98.88 343 LEU B O 1
ATOM 5610 N N . ARG B 1 344 ? 13.023 -15.383 -22.531 1 98.88 344 ARG B N 1
ATOM 5611 C CA . ARG B 1 344 ? 12.375 -15.484 -23.828 1 98.88 344 ARG B CA 1
ATOM 5612 C C . ARG B 1 344 ? 13.289 -14.977 -24.938 1 98.88 344 ARG B C 1
ATOM 5614 O O . ARG B 1 344 ? 13.406 -15.609 -25.984 1 98.88 344 ARG B O 1
ATOM 5621 N N . GLY B 1 345 ? 13.852 -13.828 -24.703 1 98.81 345 GLY B N 1
ATOM 5622 C CA . GLY B 1 345 ? 14.766 -13.266 -25.688 1 98.81 345 GLY B CA 1
ATOM 5623 C C . GLY B 1 345 ? 15.961 -14.164 -25.969 1 98.81 345 GLY B C 1
ATOM 5624 O O . GLY B 1 345 ? 16.328 -14.375 -27.125 1 98.81 345 GLY B O 1
ATOM 5625 N N . ALA B 1 346 ? 16.578 -14.664 -24.922 1 98.81 346 ALA B N 1
ATOM 5626 C CA . ALA B 1 346 ? 17.734 -15.539 -25.047 1 98.81 346 ALA B CA 1
ATOM 5627 C C . ALA B 1 346 ? 17.406 -16.797 -25.859 1 98.81 346 ALA B C 1
ATOM 5629 O O . ALA B 1 346 ? 18.172 -17.219 -26.703 1 98.81 346 ALA B O 1
ATOM 5630 N N . ILE B 1 347 ? 16.281 -17.406 -25.578 1 98.81 347 ILE B N 1
ATOM 5631 C CA . ILE B 1 347 ? 15.836 -18.609 -26.281 1 98.81 347 ILE B CA 1
ATOM 5632 C C . ILE B 1 347 ? 15.625 -18.281 -27.75 1 98.81 347 ILE B C 1
ATOM 5634 O O . ILE B 1 347 ? 16.109 -19.016 -28.625 1 98.81 347 ILE B O 1
ATOM 5638 N N . ALA B 1 348 ? 14.898 -17.203 -28.016 1 98.69 348 ALA B N 1
ATOM 5639 C CA . ALA B 1 348 ? 14.562 -16.812 -29.375 1 98.69 348 ALA B CA 1
ATOM 5640 C C . ALA B 1 348 ? 15.82 -16.547 -30.203 1 98.69 348 ALA B C 1
ATOM 5642 O O . ALA B 1 348 ? 15.852 -16.812 -31.406 1 98.69 348 ALA B O 1
ATOM 5643 N N . GLU B 1 349 ? 16.875 -16.078 -29.562 1 98.44 349 GLU B N 1
ATOM 5644 C CA . GLU B 1 349 ? 18.109 -15.695 -30.25 1 98.44 349 GLU B CA 1
ATOM 5645 C C . GLU B 1 349 ? 19.109 -16.844 -30.25 1 98.44 349 GLU B C 1
ATOM 5647 O O . GLU B 1 349 ? 20.219 -16.703 -30.781 1 98.44 349 GLU B O 1
ATOM 5652 N N . GLY B 1 350 ? 18.828 -17.859 -29.609 1 98.25 350 GLY B N 1
ATOM 5653 C CA . GLY B 1 350 ? 19.734 -19 -29.547 1 98.25 350 GLY B CA 1
ATOM 5654 C C . GLY B 1 350 ? 20.953 -18.75 -28.688 1 98.25 350 GLY B C 1
ATOM 5655 O O . GLY B 1 350 ? 22.062 -19.172 -29.031 1 98.25 350 GLY B O 1
ATOM 5656 N N . ARG B 1 351 ? 20.797 -18.016 -27.688 1 98.31 351 ARG B N 1
ATOM 5657 C CA . ARG B 1 351 ? 21.938 -17.656 -26.828 1 98.31 351 ARG B CA 1
ATOM 5658 C C . ARG B 1 351 ? 21.641 -17.984 -25.375 1 98.31 351 ARG B C 1
ATOM 5660 O O . ARG B 1 351 ? 22.078 -17.266 -24.469 1 98.31 351 ARG B O 1
ATOM 5667 N N . LEU B 1 352 ? 20.797 -18.969 -25.109 1 98.5 352 LEU B N 1
ATOM 5668 C CA . LEU B 1 352 ? 20.375 -19.281 -23.75 1 98.5 352 LEU B CA 1
ATOM 5669 C C . LEU B 1 352 ? 21.562 -19.672 -22.875 1 98.5 352 LEU B C 1
ATOM 5671 O O . LEU B 1 352 ? 21.672 -19.234 -21.734 1 98.5 352 LEU B O 1
ATOM 5675 N N . GLU B 1 353 ? 22.438 -20.5 -23.406 1 97.62 353 GLU B N 1
ATOM 5676 C CA . GLU B 1 353 ? 23.578 -20.953 -22.625 1 97.62 353 GLU B CA 1
ATOM 5677 C C . GLU B 1 353 ? 24.453 -19.781 -22.172 1 97.62 353 GLU B C 1
ATOM 5679 O O . GLU B 1 353 ? 24.906 -19.734 -21.031 1 97.62 353 GLU B O 1
ATOM 5684 N N . ALA B 1 354 ? 24.703 -18.875 -23.078 1 98.19 354 ALA B N 1
ATOM 5685 C CA . ALA B 1 354 ? 25.484 -17.688 -22.734 1 98.19 354 ALA B CA 1
ATOM 5686 C C . ALA B 1 354 ? 24.766 -16.844 -21.688 1 98.19 354 ALA B C 1
ATOM 5688 O O . ALA B 1 354 ? 25.391 -16.312 -20.766 1 98.19 354 ALA B O 1
ATOM 5689 N N . TRP B 1 355 ? 23.5 -16.656 -21.859 1 98.44 355 TRP B N 1
ATOM 5690 C CA . TRP B 1 355 ? 22.703 -15.891 -20.906 1 98.44 355 TRP B CA 1
ATOM 5691 C C . TRP B 1 355 ? 22.75 -16.531 -19.531 1 98.44 355 TRP B C 1
ATOM 5693 O O . TRP B 1 355 ? 22.922 -15.828 -18.516 1 98.44 355 TRP B O 1
ATOM 5703 N N . VAL B 1 356 ? 22.641 -17.859 -19.453 1 98.56 356 VAL B N 1
ATOM 5704 C CA . VAL B 1 356 ? 22.656 -18.609 -18.203 1 98.56 356 VAL B CA 1
ATOM 5705 C C . VAL B 1 356 ? 24.016 -18.438 -17.516 1 98.56 356 VAL B C 1
ATOM 5707 O O . VAL B 1 356 ? 24.078 -18.234 -16.297 1 98.56 356 VAL B O 1
ATOM 5710 N N . ALA B 1 357 ? 25.016 -18.547 -18.297 1 98.06 357 ALA B N 1
ATOM 5711 C CA . ALA B 1 357 ? 26.359 -18.344 -17.766 1 98.06 357 ALA B CA 1
ATOM 5712 C C . ALA B 1 357 ? 26.484 -16.953 -17.141 1 98.06 357 ALA B C 1
ATOM 5714 O O . ALA B 1 357 ? 27.078 -16.797 -16.062 1 98.06 357 ALA B O 1
ATOM 5715 N N . GLU B 1 358 ? 26.016 -15.977 -17.812 1 98 358 GLU B N 1
ATOM 5716 C CA . GLU B 1 358 ? 26.047 -14.609 -17.281 1 98 358 GLU B CA 1
ATOM 5717 C C . GLU B 1 358 ? 25.203 -14.484 -16.016 1 98 358 GLU B C 1
ATOM 5719 O O . GLU B 1 358 ? 25.625 -13.828 -15.055 1 98 358 GLU B O 1
ATOM 5724 N N . PHE B 1 359 ? 24.031 -15.062 -16.031 1 98.12 359 PHE B N 1
ATOM 5725 C CA . PHE B 1 359 ? 23.109 -15.047 -14.883 1 98.12 359 PHE B CA 1
ATOM 5726 C C . PHE B 1 359 ? 23.812 -15.578 -13.633 1 98.12 359 PHE B C 1
ATOM 5728 O O . PHE B 1 359 ? 23.812 -14.914 -12.594 1 98.12 359 PHE B O 1
ATOM 5735 N N . TYR B 1 360 ? 24.391 -16.703 -13.75 1 98.12 360 TYR B N 1
ATOM 5736 C CA . TYR B 1 360 ? 25.062 -17.312 -12.602 1 98.12 360 TYR B CA 1
ATOM 5737 C C . TYR B 1 360 ? 26.359 -16.594 -12.289 1 98.12 360 TYR B C 1
ATOM 5739 O O . TYR B 1 360 ? 26.766 -16.484 -11.133 1 98.12 360 TYR B O 1
ATOM 5747 N N . GLY B 1 361 ? 27.047 -16.125 -13.305 1 97.75 361 GLY B N 1
ATOM 5748 C CA . GLY B 1 361 ? 28.266 -15.359 -13.102 1 97.75 361 GLY B CA 1
ATOM 5749 C C . GLY B 1 361 ? 28.062 -14.117 -12.25 1 97.75 361 GLY B C 1
ATOM 5750 O O . GLY B 1 361 ? 28.859 -13.844 -11.344 1 97.75 361 GLY B O 1
ATOM 5751 N N . ARG B 1 362 ? 27.047 -13.398 -12.539 1 96.06 362 ARG B N 1
ATOM 5752 C CA . ARG B 1 362 ? 26.734 -12.188 -11.789 1 96.06 362 ARG B CA 1
ATOM 5753 C C . ARG B 1 362 ? 26.438 -12.508 -10.32 1 96.06 362 ARG B C 1
ATOM 5755 O O . ARG B 1 362 ? 26.594 -11.648 -9.453 1 96.06 362 ARG B O 1
ATOM 5762 N N . ARG B 1 363 ? 26.078 -13.734 -10.047 1 96 363 ARG B N 1
ATOM 5763 C CA . ARG B 1 363 ? 25.734 -14.18 -8.703 1 96 363 ARG B CA 1
ATOM 5764 C C . ARG B 1 363 ? 26.891 -14.938 -8.062 1 96 363 ARG B C 1
ATOM 5766 O O . ARG B 1 363 ? 26.766 -15.43 -6.938 1 96 363 ARG B O 1
ATOM 5773 N N . SER B 1 364 ? 28.016 -15.055 -8.734 1 95.94 364 SER B N 1
ATOM 5774 C CA . SER B 1 364 ? 29.188 -15.805 -8.281 1 95.94 364 SER B CA 1
ATOM 5775 C C . SER B 1 364 ? 28.812 -17.25 -7.949 1 95.94 364 SER B C 1
ATOM 5777 O O . SER B 1 364 ? 29.219 -17.766 -6.91 1 95.94 364 SER B O 1
ATOM 5779 N N . GLN B 1 365 ? 27.938 -17.812 -8.781 1 93.88 365 GLN B N 1
ATOM 5780 C CA . GLN B 1 365 ? 27.5 -19.188 -8.641 1 93.88 365 GLN B CA 1
ATOM 5781 C C . GLN B 1 365 ? 27.938 -20.031 -9.844 1 93.88 365 GLN B C 1
ATOM 5783 O O . GLN B 1 365 ? 28.141 -19.484 -10.938 1 93.88 365 GLN B O 1
ATOM 5788 N N . ALA B 1 366 ? 28.109 -21.234 -9.648 1 92.62 366 ALA B N 1
ATOM 5789 C CA . ALA B 1 366 ? 28.406 -22.156 -10.75 1 92.62 366 ALA B CA 1
ATOM 5790 C C . ALA B 1 366 ? 27.141 -22.531 -11.508 1 92.62 366 ALA B C 1
ATOM 5792 O O . ALA B 1 366 ? 26.062 -22.656 -10.914 1 92.62 366 ALA B O 1
ATOM 5793 N N . VAL B 1 367 ? 27.328 -22.703 -12.734 1 91.5 367 VAL B N 1
ATOM 5794 C CA . VAL B 1 367 ? 26.203 -23.125 -13.562 1 91.5 367 VAL B CA 1
ATOM 5795 C C . VAL B 1 367 ? 25.906 -24.594 -13.305 1 91.5 367 VAL B C 1
ATOM 5797 O O . VAL B 1 367 ? 26.766 -25.453 -13.492 1 91.5 367 VAL B O 1
ATOM 5800 N N . PRO B 1 368 ? 24.688 -24.859 -12.797 1 86.75 368 PRO B N 1
ATOM 5801 C CA . PRO B 1 368 ? 24.344 -26.281 -12.664 1 86.75 368 PRO B CA 1
ATOM 5802 C C . PRO B 1 368 ? 24.328 -27.016 -14 1 86.75 368 PRO B C 1
ATOM 5804 O O . PRO B 1 368 ? 24.016 -26.406 -15.031 1 86.75 368 PRO B O 1
ATOM 5807 N N . SER B 1 369 ? 24.641 -28.297 -13.969 1 81.62 369 SER B N 1
ATOM 5808 C CA . SER B 1 369 ? 24.625 -29.109 -15.18 1 81.62 369 SER B CA 1
ATOM 5809 C C . SER B 1 369 ? 23.203 -29.484 -15.562 1 81.62 369 SER B C 1
ATOM 5811 O O . SER B 1 369 ? 22.344 -29.641 -14.695 1 81.62 369 SER B O 1
ATOM 5813 N N . VAL B 1 370 ? 22.984 -29.438 -16.906 1 80.81 370 VAL B N 1
ATOM 5814 C CA . VAL B 1 370 ? 21.734 -29.938 -17.438 1 80.81 370 VAL B CA 1
ATOM 5815 C C . VAL B 1 370 ? 21.969 -31.25 -18.188 1 80.81 370 VAL B C 1
ATOM 5817 O O . VAL B 1 370 ? 23.062 -31.484 -18.703 1 80.81 370 VAL B O 1
ATOM 5820 N N . PRO B 1 371 ? 21.047 -32.094 -18.234 1 70.5 371 PRO B N 1
ATOM 5821 C CA . PRO B 1 371 ? 21.281 -33.312 -19 1 70.5 371 PRO B CA 1
ATOM 5822 C C . PRO B 1 371 ? 21.438 -33.062 -20.5 1 70.5 371 PRO B C 1
ATOM 5824 O O . PRO B 1 371 ? 20.953 -32.031 -21.016 1 70.5 371 PRO B O 1
#

Radius of gyration: 30.25 Å; Cα contacts (8 Å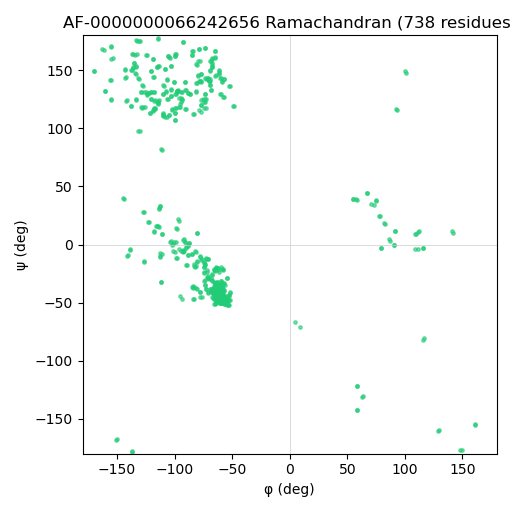, |Δi|>4): 1535; chains: 2; bounding box: 58×89×66 Å

Nearest PDB structures (foldseek):
  4h7z-assembly1_A-2  TM=9.767E-01  e=2.761E-49  Zymomonas mobilis subsp. mobilis ZM4 = ATCC 31821
  2bbf-assembly1_A-2  TM=9.778E-01  e=1.228E-48  Zymomonas mobilis
  6rkq-assembly1_A-2  TM=9.754E-01  e=1.911E-48  Zymomonas mobilis subsp. mobilis ZM4 = ATCC 31821
  4q4o-assembly1_A-2  TM=9.688E-01  e=1.298E-48  Zymomonas mobilis subsp. mobilis ZM4 = ATCC 31821
  6yh2-assembly1_A-2  TM=9.725E-01  e=7.759E-47  Zymomonas mobilis subsp. mobilis ZM4 = ATCC 31821

pLDDT: mean 96.18, std 4.87, range [68.0, 98.94]